Protein 6DU2 (pdb70)

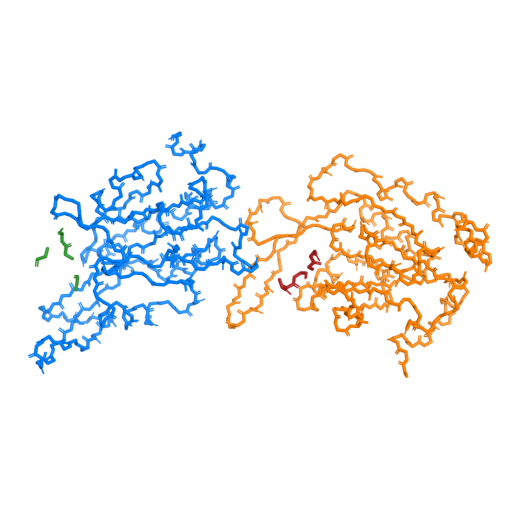CATH classification: 3.40.50.1000

Solvent-accessible surface area: 17233 Å² total

Sequence (369 aa):
QYLLPEAKAQDSDKICVVINLDETLVHSSFKPVNNADFIIPVEIDGVVHQVYVLKRPHVDEFLQRMGELFECVLFTASLAKYADPVADLLDKWGAFRARLFRESCVFHRGNYVKDLSRLGRDLRRVLILDNSPASYVFHPDNAVPVASWFDNMSDTELHDLLPFFEQLSRVDDVYSVLRQQYLLPEAKAQDSDKICVVINLDETLVHSSFKPVNNADFIIPVEIDGVVHQVYVLKRPHVDEFLQRMGELFECVLFTASLAKYADPVADLLDKWGAFRARLFRESCVFHRGNYVKDLSRLGRDLRRVLILDNSPASYVFHPDNAVPVASWFDNMSDTELHDLLPFFEQLSRVDDVYSVLRQLPPPEDLPP

InterPro domains:
  IPR004274 FCP1 homology domain [PF03031] (91-249)
  IPR004274 FCP1 homology domain [PS50969] (85-243)
  IPR004274 FCP1 homology domain [SM00577] (88-231)
  IPR011948 Dullard phosphatase domain, eukaryotic [TIGR02251] (90-253)
  IPR023214 HAD superfamily [G3DSA:3.40.50.1000] (66-254)
  IPR036412 HAD-like superfamily [SSF56784] (76-254)
  IPR040078 CTD small RNA polymerase II polypeptide A phosphatase-like [SFLDG01124] (77-255)
  IPR050365 Mitochondrial import inner membrane translocase subunit TIM50 [PTHR12210] (25-255)

Structure (mmCIF, N/CA/C/O backbone):
data_6DU2
#
_entry.id   6DU2
#
_cell.length_a   125.335
_cell.length_b   78.568
_cell.length_c   62.883
_cell.angle_alpha   90.000
_cell.angle_beta   112.130
_cell.angle_gamma   90.000
#
_symmetry.space_group_name_H-M   'C 1 2 1'
#
loop_
_entity.id
_entity.type
_entity.pdbx_description
1 polymer 'carboxy-terminal domain RNA polymerase II polypeptide A small phosphatase 1 isoform X2'
2 polymer REST-pS861/4
3 non-polymer 'MAGNESIUM ION'
4 water water
#
loop_
_atom_site.group_PDB
_atom_site.id
_atom_site.type_symbol
_atom_site.label_atom_id
_atom_site.label_alt_id
_atom_site.label_comp_id
_atom_site.label_asym_id
_atom_site.label_entity_id
_atom_site.label_seq_id
_atom_site.pdbx_PDB_ins_code
_atom_site.Cartn_x
_atom_site.Cartn_y
_atom_site.Cartn_z
_atom_site.occupancy
_atom_site.B_iso_or_equiv
_atom_site.auth_seq_id
_atom_site.auth_comp_id
_atom_site.auth_asym_id
_atom_site.auth_atom_id
_atom_site.pdbx_PDB_model_num
ATOM 1 N N . GLN A 1 1 ? -14.563 -46.983 -27.704 1.00 57.12 77 GLN A N 1
ATOM 2 C CA . GLN A 1 1 ? -14.144 -46.705 -26.329 1.00 68.01 77 GLN A CA 1
ATOM 3 C C . GLN A 1 1 ? -13.805 -45.224 -26.142 1.00 66.51 77 GLN A C 1
ATOM 4 O O . GLN A 1 1 ? -13.385 -44.552 -27.086 1.00 73.23 77 GLN A O 1
ATOM 10 N N . TYR A 1 2 ? -14.006 -44.718 -24.929 1.00 58.69 78 TYR A N 1
ATOM 11 C CA . TYR A 1 2 ? -13.619 -43.363 -24.564 1.00 45.02 78 TYR A CA 1
ATOM 12 C C . TYR A 1 2 ? -12.345 -43.389 -23.733 1.00 44.23 78 TYR A C 1
ATOM 13 O O . TYR A 1 2 ? -12.020 -44.382 -23.076 1.00 44.67 78 TYR A O 1
ATOM 22 N N . LEU A 1 3 ? -11.630 -42.261 -23.755 1.00 41.38 79 LEU A N 1
ATOM 23 C CA . LEU A 1 3 ? -10.406 -42.142 -22.969 1.00 39.85 79 LEU A CA 1
ATOM 24 C C . LEU A 1 3 ? -10.653 -42.368 -21.478 1.00 42.43 79 LEU A C 1
ATOM 25 O O . LEU A 1 3 ? -9.810 -42.960 -20.798 1.00 48.44 79 LEU A O 1
ATOM 30 N N . LEU A 1 4 ? -11.810 -41.921 -20.948 1.00 41.85 80 LEU A N 1
ATOM 31 C CA . LEU A 1 4 ? -12.090 -42.004 -19.518 1.00 46.66 80 LEU A CA 1
ATOM 32 C C . LEU A 1 4 ? -13.214 -42.994 -19.219 1.00 49.29 80 LEU A C 1
ATOM 33 O O . LEU A 1 4 ? -14.162 -43.125 -20.003 1.00 52.39 80 LEU A O 1
ATOM 38 N N . PRO A 1 5 ? -13.144 -43.696 -18.073 1.00 48.65 81 PRO A N 1
ATOM 39 C CA . PRO A 1 5 ? -14.315 -44.443 -17.590 1.00 49.81 81 PRO A CA 1
ATOM 40 C C . PRO A 1 5 ? -15.411 -43.507 -17.128 1.00 52.27 81 PRO A C 1
ATOM 41 O O . PRO A 1 5 ? -15.225 -42.286 -17.133 1.00 55.27 81 PRO A O 1
ATOM 45 N N . GLU A 1 6 ? -16.550 -44.056 -16.720 1.00 53.45 82 GLU A N 1
ATOM 46 C CA . GLU A 1 6 ? -17.572 -43.216 -16.117 1.00 48.82 82 GLU A CA 1
ATOM 47 C C . GLU A 1 6 ? -17.016 -42.575 -14.855 1.00 42.41 82 GLU A C 1
ATOM 48 O O . GLU A 1 6 ? -16.276 -43.203 -14.094 1.00 40.46 82 GLU A O 1
ATOM 54 N N . ALA A 1 7 ? -17.345 -41.305 -14.657 1.00 42.28 83 ALA A N 1
ATOM 55 C CA . ALA A 1 7 ? -16.891 -40.610 -13.464 1.00 44.74 83 ALA A CA 1
ATOM 56 C C . ALA A 1 7 ? -17.475 -41.272 -12.224 1.00 46.43 83 ALA A C 1
ATOM 57 O O . ALA A 1 7 ? -18.626 -41.718 -12.223 1.00 42.80 83 ALA A O 1
ATOM 59 N N . LYS A 1 8 ? -16.662 -41.360 -11.174 1.00 48.47 84 LYS A N 1
ATOM 60 C CA . LYS A 1 8 ? -17.152 -41.866 -9.905 1.00 44.52 84 LYS A CA 1
ATOM 61 C C . LYS A 1 8 ? -18.262 -40.953 -9.375 1.00 49.63 84 LYS A C 1
ATOM 62 O O . LYS A 1 8 ? -18.418 -39.803 -9.802 1.00 45.95 84 LYS A O 1
ATOM 68 N N . ALA A 1 9 ? -19.059 -41.491 -8.444 1.00 47.74 85 ALA A N 1
ATOM 69 C CA . ALA A 1 9 ? -20.253 -40.782 -7.990 1.00 43.68 85 ALA A CA 1
ATOM 70 C C . ALA A 1 9 ? -19.914 -39.408 -7.427 1.00 45.93 85 ALA A C 1
ATOM 71 O O . ALA A 1 9 ? -20.644 -38.436 -7.661 1.00 47.05 85 ALA A O 1
ATOM 73 N N . GLN A 1 10 ? -18.804 -39.300 -6.697 1.00 40.98 86 GLN A N 1
ATOM 74 C CA . GLN A 1 10 ? -18.395 -38.020 -6.130 1.00 43.50 86 GLN A CA 1
ATOM 75 C C . GLN A 1 10 ? -17.830 -37.048 -7.161 1.00 45.02 86 GLN A C 1
ATOM 76 O O . GLN A 1 10 ? -17.475 -35.926 -6.790 1.00 49.43 86 GLN A O 1
ATOM 82 N N . ASP A 1 11 ? -17.734 -37.437 -8.435 1.00 42.35 87 ASP A N 1
ATOM 83 C CA . ASP A 1 11 ? -17.250 -36.549 -9.486 1.00 41.77 87 ASP A CA 1
ATOM 84 C C . ASP A 1 11 ? -18.276 -36.239 -10.564 1.00 48.10 87 ASP A C 1
ATOM 85 O O . ASP A 1 11 ? -18.163 -35.186 -11.205 1.00 38.75 87 ASP A O 1
ATOM 90 N N . SER A 1 12 ? -19.269 -37.114 -10.777 1.00 45.32 88 SER A N 1
ATOM 91 C CA . SER A 1 12 ? -20.081 -37.052 -11.989 1.00 37.60 88 SER A CA 1
ATOM 92 C C . SER A 1 12 ? -20.858 -35.748 -12.102 1.00 37.17 88 SER A C 1
ATOM 93 O O . SER A 1 12 ? -21.153 -35.301 -13.216 1.00 43.20 88 SER A O 1
ATOM 96 N N . ASP A 1 13 ? -21.191 -35.120 -10.973 1.00 46.82 89 ASP A N 1
ATOM 97 C CA . ASP A 1 13 ? -21.859 -33.822 -11.014 1.00 45.47 89 ASP A CA 1
ATOM 98 C C . ASP A 1 13 ? -20.926 -32.708 -11.468 1.00 41.47 89 ASP A C 1
ATOM 99 O O . ASP A 1 13 ? -21.400 -31.691 -11.984 1.00 41.42 89 ASP A O 1
ATOM 104 N N . LYS A 1 14 ? -19.619 -32.872 -11.285 1.00 39.82 90 LYS A N 1
ATOM 105 C CA . LYS A 1 14 ? -18.682 -31.778 -11.478 1.00 44.35 90 LYS A CA 1
ATOM 106 C C . LYS A 1 14 ? -18.310 -31.625 -12.951 1.00 40.76 90 LYS A C 1
ATOM 107 O O . LYS A 1 14 ? -18.452 -32.542 -13.761 1.00 38.79 90 LYS A O 1
ATOM 113 N N . ILE A 1 15 ? -17.850 -30.425 -13.297 1.00 37.90 91 ILE A N 1
ATOM 114 C CA . ILE A 1 15 ? -17.270 -30.209 -14.611 1.00 40.56 91 ILE A CA 1
ATOM 115 C C . ILE A 1 15 ? -15.922 -30.905 -14.679 1.00 39.19 91 ILE A C 1
ATOM 116 O O . ILE A 1 15 ? -15.194 -30.997 -13.680 1.00 40.86 91 ILE A O 1
ATOM 121 N N . CYS A 1 16 ? -15.603 -31.436 -15.855 1.00 37.71 92 CYS A N 1
ATOM 122 C CA . CYS A 1 16 ? -14.288 -31.991 -16.129 1.00 39.20 92 CYS A CA 1
ATOM 123 C C . CYS A 1 16 ? -13.371 -30.884 -16.627 1.00 38.98 92 CYS A C 1
ATOM 124 O O . CYS A 1 16 ? -13.744 -30.116 -17.519 1.00 41.20 92 CYS A O 1
ATOM 127 N N . VAL A 1 17 ? -12.177 -30.796 -16.053 1.00 36.72 93 VAL A N 1
ATOM 128 C CA . VAL A 1 17 ? -11.136 -29.923 -16.581 1.00 42.41 93 VAL A CA 1
ATOM 129 C C . VAL A 1 17 ? -9.876 -30.749 -16.831 1.00 40.07 93 VAL A C 1
ATOM 130 O O . VAL A 1 17 ? -9.353 -31.408 -15.920 1.00 34.38 93 VAL A O 1
ATOM 134 N N . VAL A 1 18 ? -9.406 -30.728 -18.076 1.00 38.62 94 VAL A N 1
ATOM 135 C CA . VAL A 1 18 ? -8.165 -31.393 -18.454 1.00 44.13 94 VAL A CA 1
ATOM 136 C C . VAL A 1 18 ? -7.019 -30.397 -18.304 1.00 35.64 94 VAL A C 1
ATOM 137 O O . VAL A 1 18 ? -7.073 -29.275 -18.831 1.00 33.11 94 VAL A O 1
ATOM 141 N N . ILE A 1 19 ? -6.004 -30.788 -17.536 1.00 36.24 95 ILE A N 1
ATOM 142 C CA . ILE A 1 19 ? -4.938 -29.884 -17.122 1.00 35.66 95 ILE A CA 1
ATOM 143 C C . ILE A 1 19 ? -3.633 -30.345 -17.752 1.00 39.83 95 ILE A C 1
ATOM 144 O O . ILE A 1 19 ? -3.246 -31.512 -17.614 1.00 42.86 95 ILE A O 1
ATOM 149 N N . ASN A 1 20 ? -2.964 -29.431 -18.447 1.00 35.91 96 ASN A N 1
ATOM 150 C CA . ASN A 1 20 ? -1.655 -29.700 -19.018 1.00 33.13 96 ASN A CA 1
ATOM 151 C C . ASN A 1 20 ? -0.566 -29.685 -17.949 1.00 43.08 96 ASN A C 1
ATOM 152 O O . ASN A 1 20 ? -0.651 -28.960 -16.952 1.00 37.15 96 ASN A O 1
ATOM 157 N N . LEU A 1 21 ? 0.500 -30.450 -18.201 1.00 42.11 97 LEU A N 1
ATOM 158 C CA . LEU A 1 21 ? 1.628 -30.533 -17.262 1.00 36.75 97 LEU A CA 1
ATOM 159 C C . LEU A 1 21 ? 2.730 -29.530 -17.613 1.00 42.83 97 LEU A C 1
ATOM 160 O O . LEU A 1 21 ? 2.915 -28.528 -16.914 1.00 36.17 97 LEU A O 1
ATOM 165 N N . ASP A 1 22 ? 3.459 -29.782 -18.704 1.00 39.43 98 ASP A N 1
ATOM 166 C CA . ASP A 1 22 ? 4.688 -29.047 -19.000 1.00 42.28 98 ASP A CA 1
ATOM 167 C C . ASP A 1 22 ? 4.400 -27.638 -19.506 1.00 39.55 98 ASP A C 1
ATOM 168 O O . ASP A 1 22 ? 3.640 -27.455 -20.461 1.00 41.67 98 ASP A O 1
ATOM 173 N N . GLU A 1 23 ? 5.033 -26.648 -18.871 1.00 35.93 99 GLU A N 1
ATOM 174 C CA . GLU A 1 23 ? 4.870 -25.215 -19.120 1.00 40.25 99 GLU A CA 1
ATOM 175 C C . GLU A 1 23 ? 3.495 -24.702 -18.714 1.00 38.76 99 GLU A C 1
ATOM 176 O O . GLU A 1 23 ? 3.204 -23.512 -18.900 1.00 38.24 99 GLU A O 1
ATOM 182 N N . THR A 1 24 ? 2.646 -25.559 -18.148 1.00 38.60 100 THR A N 1
ATOM 183 C CA . THR A 1 24 ? 1.416 -25.133 -17.494 1.00 41.85 100 THR A CA 1
ATOM 184 C C . THR A 1 24 ? 1.550 -25.177 -15.977 1.00 39.13 100 THR A C 1
ATOM 185 O O . THR A 1 24 ? 1.372 -24.158 -15.303 1.00 34.14 100 THR A O 1
ATOM 189 N N . LEU A 1 25 ? 1.882 -26.344 -15.427 1.00 39.47 101 LEU A N 1
ATOM 190 C CA . LEU A 1 25 ? 2.070 -26.541 -13.996 1.00 36.76 101 LEU A CA 1
ATOM 191 C C . LEU A 1 25 ? 3.537 -26.640 -13.593 1.00 41.22 101 LEU A C 1
ATOM 192 O O . LEU A 1 25 ? 3.887 -26.271 -12.465 1.00 37.34 101 LEU A O 1
ATOM 197 N N . VAL A 1 26 ? 4.402 -27.151 -14.474 1.00 37.52 102 VAL A N 1
ATOM 198 C CA . VAL A 1 26 ? 5.824 -27.305 -14.186 1.00 41.28 102 VAL A CA 1
ATOM 199 C C . VAL A 1 26 ? 6.622 -27.008 -15.447 1.00 36.50 102 VAL A C 1
ATOM 200 O O . VAL A 1 26 ? 6.092 -26.973 -16.557 1.00 39.97 102 VAL A O 1
ATOM 204 N N . HIS A 1 27 ? 7.918 -26.810 -15.262 1.00 41.10 103 HIS A N 1
ATOM 205 C CA . HIS A 1 27 ? 8.851 -26.811 -16.375 1.00 37.96 103 HIS A CA 1
ATOM 206 C C . HIS A 1 27 ? 10.034 -27.707 -16.041 1.00 41.29 103 HIS A C 1
ATOM 207 O O . HIS A 1 27 ? 10.638 -27.580 -14.966 1.00 38.99 103 HIS A O 1
ATOM 214 N N . SER A 1 28 ? 10.356 -28.609 -16.966 1.00 37.29 104 SER A N 1
ATOM 215 C CA . SER A 1 28 ? 11.409 -29.597 -16.803 1.00 34.40 104 SER A CA 1
ATOM 216 C C . SER A 1 28 ? 12.524 -29.347 -17.809 1.00 46.70 104 SER A C 1
ATOM 217 O O . SER A 1 28 ? 12.359 -28.607 -18.782 1.00 48.64 104 SER A O 1
ATOM 220 N N . SER A 1 29 ? 13.666 -29.987 -17.564 1.00 52.07 105 SER A N 1
ATOM 221 C CA . SER A 1 29 ? 14.834 -29.821 -18.411 1.00 41.98 105 SER A CA 1
ATOM 222 C C . SER A 1 29 ? 15.815 -30.950 -18.142 1.00 45.42 105 SER A C 1
ATOM 223 O O . SER A 1 29 ? 15.926 -31.434 -17.014 1.00 41.96 105 SER A O 1
ATOM 226 N N . PHE A 1 30 ? 16.531 -31.362 -19.192 1.00 45.54 106 PHE A N 1
ATOM 227 C CA . PHE A 1 30 ? 17.678 -32.243 -18.999 1.00 40.78 106 PHE A CA 1
ATOM 228 C C . PHE A 1 30 ? 18.939 -31.469 -18.643 1.00 42.08 106 PHE A C 1
ATOM 229 O O . PHE A 1 30 ? 19.894 -32.064 -18.127 1.00 47.13 106 PHE A O 1
ATOM 237 N N . LYS A 1 31 ? 18.970 -30.175 -18.936 1.00 37.25 107 LYS A N 1
ATOM 238 C CA . LYS A 1 31 ? 20.071 -29.330 -18.499 1.00 44.45 107 LYS A CA 1
ATOM 239 C C . LYS A 1 31 ? 20.000 -29.153 -16.986 1.00 43.50 107 LYS A C 1
ATOM 240 O O . LYS A 1 31 ? 18.921 -28.875 -16.453 1.00 43.91 107 LYS A O 1
ATOM 246 N N . PRO A 1 32 ? 21.110 -29.315 -16.266 1.00 46.59 108 PRO A N 1
ATOM 247 C CA . PRO A 1 32 ? 21.051 -29.312 -14.798 1.00 42.48 108 PRO A CA 1
ATOM 248 C C . PRO A 1 32 ? 20.528 -27.996 -14.242 1.00 39.52 108 PRO A C 1
ATOM 249 O O . PRO A 1 32 ? 20.845 -26.913 -14.736 1.00 37.25 108 PRO A O 1
ATOM 253 N N . VAL A 1 33 ? 19.717 -28.103 -13.197 1.00 36.18 109 VAL A N 1
ATOM 254 C CA . VAL A 1 33 ? 19.093 -26.950 -12.569 1.00 37.65 109 VAL A CA 1
ATOM 255 C C . VAL A 1 33 ? 19.424 -26.997 -11.089 1.00 36.80 109 VAL A C 1
ATOM 256 O O . VAL A 1 33 ? 19.088 -27.972 -10.409 1.00 40.29 109 VAL A O 1
ATOM 260 N N . ASN A 1 34 ? 20.080 -25.954 -10.592 1.00 33.69 110 ASN A N 1
ATOM 261 C CA . ASN A 1 34 ? 20.355 -25.873 -9.165 1.00 36.83 110 ASN A CA 1
ATOM 262 C C . ASN A 1 34 ? 19.072 -25.578 -8.394 1.00 38.36 110 ASN A C 1
ATOM 263 O O . ASN A 1 34 ? 18.210 -24.821 -8.851 1.00 34.76 110 ASN A O 1
ATOM 268 N N . ASN A 1 35 ? 18.950 -26.185 -7.214 1.00 39.05 111 ASN A N 1
ATOM 269 C CA . ASN A 1 35 ? 17.782 -26.001 -6.352 1.00 40.39 111 ASN A CA 1
ATOM 270 C C . ASN A 1 35 ? 16.492 -26.336 -7.101 1.00 40.20 111 ASN A C 1
ATOM 271 O O . ASN A 1 35 ? 15.526 -25.572 -7.094 1.00 38.27 111 ASN A O 1
ATOM 276 N N . ALA A 1 36 ? 16.493 -27.484 -7.776 1.00 41.44 112 ALA A N 1
ATOM 277 C CA . ALA A 1 36 ? 15.286 -27.960 -8.437 1.00 35.93 112 ALA A CA 1
ATOM 278 C C . ALA A 1 36 ? 14.267 -28.420 -7.399 1.00 38.47 112 ALA A C 1
ATOM 279 O O . ALA A 1 36 ? 14.605 -28.735 -6.259 1.00 34.80 112 ALA A O 1
ATOM 281 N N . ASP A 1 37 ? 13.000 -28.455 -7.805 1.00 43.02 113 ASP A N 1
ATOM 282 C CA . ASP A 1 37 ? 11.965 -28.977 -6.914 1.00 35.43 113 ASP A CA 1
ATOM 283 C C . ASP A 1 37 ? 11.967 -30.501 -6.909 1.00 40.02 113 ASP A C 1
ATOM 284 O O . ASP A 1 37 ? 11.990 -31.120 -5.842 1.00 46.16 113 ASP A O 1
ATOM 289 N N . PHE A 1 38 ? 11.935 -31.122 -8.089 1.00 40.17 114 PHE A N 1
ATOM 290 C CA . PHE A 1 38 ? 12.111 -32.562 -8.228 1.00 41.91 114 PHE A CA 1
ATOM 291 C C . PHE A 1 38 ? 13.162 -32.860 -9.285 1.00 38.69 114 PHE A C 1
ATOM 292 O O . PHE A 1 38 ? 13.366 -32.084 -10.227 1.00 36.99 114 PHE A O 1
ATOM 300 N N . ILE A 1 39 ? 13.806 -34.010 -9.127 1.00 35.64 115 ILE A N 1
ATOM 301 C CA . ILE A 1 39 ? 14.668 -34.592 -10.142 1.00 37.58 115 ILE A CA 1
ATOM 302 C C . ILE A 1 39 ? 14.161 -36.001 -10.393 1.00 39.20 115 ILE A C 1
ATOM 303 O O . ILE A 1 39 ? 13.895 -36.741 -9.443 1.00 35.75 115 ILE A O 1
ATOM 308 N N . ILE A 1 40 ? 13.983 -36.364 -11.666 1.00 38.38 116 ILE A N 1
ATOM 309 C CA . ILE A 1 40 ? 13.362 -37.621 -12.039 1.00 37.69 116 ILE A CA 1
ATOM 310 C C . ILE A 1 40 ? 14.246 -38.392 -13.019 1.00 44.66 116 ILE A C 1
ATOM 311 O O . ILE A 1 40 ? 14.554 -37.874 -14.098 1.00 52.79 116 ILE A O 1
ATOM 316 N N . PRO A 1 41 ? 14.682 -39.603 -12.690 1.00 37.06 117 PRO A N 1
ATOM 317 C CA . PRO A 1 41 ? 15.508 -40.368 -13.635 1.00 49.38 117 PRO A CA 1
ATOM 318 C C . PRO A 1 41 ? 14.644 -40.943 -14.747 1.00 47.65 117 PRO A C 1
ATOM 319 O O . PRO A 1 41 ? 13.638 -41.605 -14.489 1.00 48.93 117 PRO A O 1
ATOM 323 N N . VAL A 1 42 ? 15.023 -40.663 -15.988 1.00 40.86 118 VAL A N 1
ATOM 324 C CA . VAL A 1 42 ? 14.244 -41.096 -17.139 1.00 51.19 118 VAL A CA 1
ATOM 325 C C . VAL A 1 42 ? 15.159 -41.857 -18.089 1.00 60.26 118 VAL A C 1
ATOM 326 O O . VAL A 1 42 ? 16.193 -41.328 -18.525 1.00 52.87 118 VAL A O 1
ATOM 330 N N . GLU A 1 43 ? 14.788 -43.106 -18.385 1.00 61.01 119 GLU A N 1
ATOM 331 C CA . GLU A 1 43 ? 15.569 -43.945 -19.285 1.00 67.96 119 GLU A CA 1
ATOM 332 C C . GLU A 1 43 ? 15.170 -43.671 -20.724 1.00 59.66 119 GLU A C 1
ATOM 333 O O . GLU A 1 43 ? 14.000 -43.808 -21.086 1.00 59.17 119 GLU A O 1
ATOM 339 N N . ILE A 1 44 ? 16.141 -43.279 -21.539 1.00 59.19 120 ILE A N 1
ATOM 340 C CA . ILE A 1 44 ? 15.924 -43.033 -22.959 1.00 77.60 120 ILE A CA 1
ATOM 341 C C . ILE A 1 44 ? 16.977 -43.823 -23.721 1.00 75.38 120 ILE A C 1
ATOM 342 O O . ILE A 1 44 ? 18.159 -43.452 -23.720 1.00 66.76 120 ILE A O 1
ATOM 347 N N . ASP A 1 45 ? 16.552 -44.923 -24.349 1.00 73.22 121 ASP A N 1
ATOM 348 C CA . ASP A 1 45 ? 17.447 -45.825 -25.073 1.00 79.41 121 ASP A CA 1
ATOM 349 C C . ASP A 1 45 ? 18.523 -46.38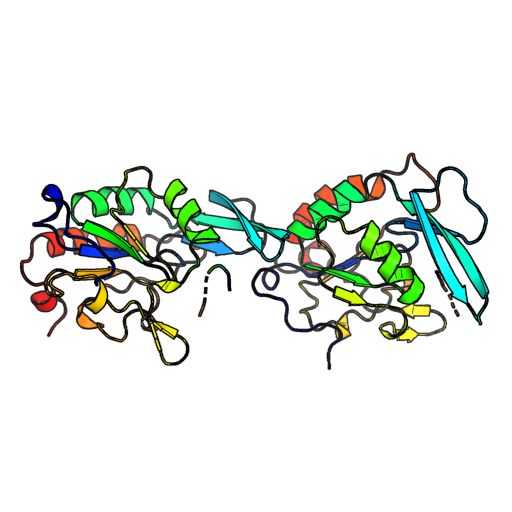9 -24.144 1.00 74.85 121 ASP A C 1
ATOM 350 O O . ASP A 1 45 ? 19.722 -46.317 -24.422 1.00 84.36 121 ASP A O 1
ATOM 355 N N . GLY A 1 46 ? 18.082 -46.949 -23.020 1.00 67.11 122 GLY A N 1
ATOM 356 C CA . GLY A 1 46 ? 18.966 -47.639 -22.108 1.00 66.11 122 GLY A CA 1
ATOM 357 C C . GLY A 1 46 ? 19.759 -46.763 -21.162 1.00 67.21 122 GLY A C 1
ATOM 358 O O . GLY A 1 46 ? 20.167 -47.243 -20.096 1.00 69.70 122 GLY A O 1
ATOM 359 N N . VAL A 1 47 ? 20.001 -45.502 -21.503 1.00 61.71 123 VAL A N 1
ATOM 360 C CA . VAL A 1 47 ? 20.770 -44.599 -20.654 1.00 62.87 123 VAL A CA 1
ATOM 361 C C . VAL A 1 47 ? 19.808 -43.769 -19.814 1.00 63.17 123 VAL A C 1
ATOM 362 O O . VAL A 1 47 ? 18.904 -43.111 -20.348 1.00 59.36 123 VAL A O 1
ATOM 366 N N . VAL A 1 48 ? 19.995 -43.810 -18.500 1.00 58.59 124 VAL A N 1
ATOM 367 C CA . VAL A 1 48 ? 19.193 -43.002 -17.591 1.00 56.47 124 VAL A CA 1
ATOM 368 C C . VAL A 1 48 ? 19.770 -41.592 -17.546 1.00 51.39 124 VAL A C 1
ATOM 369 O O . VAL A 1 48 ? 20.978 -41.407 -17.354 1.00 47.11 124 VAL A O 1
ATOM 373 N N . HIS A 1 49 ? 18.909 -40.595 -17.749 1.00 48.02 125 HIS A N 1
ATOM 374 C CA . HIS A 1 49 ? 19.270 -39.190 -17.639 1.00 43.62 125 HIS A CA 1
ATOM 375 C C . HIS A 1 49 ? 18.370 -38.500 -16.622 1.00 48.54 125 HIS A C 1
ATOM 376 O O . HIS A 1 49 ? 17.181 -38.816 -16.496 1.00 49.34 125 HIS A O 1
ATOM 383 N N . GLN A 1 50 ? 18.948 -37.543 -15.906 1.00 35.08 126 GLN A N 1
ATOM 384 C CA . GLN A 1 50 ? 18.224 -36.813 -14.881 1.00 36.37 126 GLN A CA 1
ATOM 385 C C . GLN A 1 50 ? 17.403 -35.692 -15.508 1.00 42.33 126 GLN A C 1
ATOM 386 O O . GLN A 1 50 ? 17.914 -34.925 -16.325 1.00 38.84 126 GLN A O 1
ATOM 392 N N . VAL A 1 51 ? 16.132 -35.589 -15.125 1.00 41.06 127 VAL A N 1
ATOM 393 C CA . VAL A 1 51 ? 15.269 -34.508 -15.590 1.00 39.99 127 VAL A CA 1
ATOM 394 C C . VAL A 1 51 ? 14.963 -33.593 -14.412 1.00 40.97 127 VAL A C 1
ATOM 395 O O . VAL A 1 51 ? 14.436 -34.040 -13.385 1.00 37.70 127 VAL A O 1
ATOM 399 N N . TYR A 1 52 ? 15.279 -32.309 -14.570 1.00 37.98 128 TYR A N 1
ATOM 400 C CA . TYR A 1 52 ? 15.169 -31.323 -13.502 1.00 37.25 128 TYR A CA 1
ATOM 401 C C . TYR A 1 52 ? 13.858 -30.557 -13.646 1.00 42.85 128 TYR A C 1
ATOM 402 O O . TYR A 1 52 ? 13.655 -29.849 -14.639 1.00 33.98 128 TYR A O 1
ATOM 411 N N . VAL A 1 53 ? 12.985 -30.686 -12.643 1.00 35.11 129 VAL A N 1
ATOM 412 C CA . VAL A 1 53 ? 11.631 -30.146 -12.681 1.00 35.84 129 VAL A CA 1
ATOM 413 C C . VAL A 1 53 ? 11.540 -28.951 -11.747 1.00 33.14 129 VAL A C 1
ATOM 414 O O . VAL A 1 53 ? 11.893 -29.053 -10.566 1.00 42.64 129 VAL A O 1
ATOM 418 N N . LEU A 1 54 ? 11.030 -27.836 -12.259 1.00 33.92 130 LEU A N 1
ATOM 419 C CA . LEU A 1 54 ? 10.654 -26.691 -11.438 1.00 38.72 130 LEU A CA 1
ATOM 420 C C . LEU A 1 54 ? 9.132 -26.583 -11.357 1.00 42.90 130 LEU A C 1
ATOM 421 O O . LEU A 1 54 ? 8.431 -26.817 -12.349 1.00 40.32 130 LEU A O 1
ATOM 426 N N . LYS A 1 55 ? 8.632 -26.225 -10.173 1.00 37.58 131 LYS A N 1
ATOM 427 C CA . LYS A 1 55 ? 7.203 -26.037 -9.924 1.00 32.44 131 LYS A CA 1
ATOM 428 C C . LYS A 1 55 ? 6.805 -24.589 -10.166 1.00 32.26 131 LYS A C 1
ATOM 429 O O . LYS A 1 55 ? 7.391 -23.675 -9.577 1.00 37.16 131 LYS A O 1
ATOM 435 N N . ARG A 1 56 ? 5.798 -24.386 -11.008 1.00 35.33 132 ARG A N 1
ATOM 436 C CA . ARG A 1 56 ? 5.254 -23.048 -11.195 1.00 37.22 132 ARG A CA 1
ATOM 437 C C . ARG A 1 56 ? 4.725 -22.507 -9.867 1.00 39.98 132 ARG A C 1
ATOM 438 O O . ARG A 1 56 ? 4.076 -23.243 -9.111 1.00 37.35 132 ARG A O 1
ATOM 446 N N . PRO A 1 57 ? 4.988 -21.239 -9.547 1.00 38.38 133 PRO A N 1
ATOM 447 C CA . PRO A 1 57 ? 4.504 -20.674 -8.280 1.00 45.03 133 PRO A CA 1
ATOM 448 C C . PRO A 1 57 ? 3.006 -20.866 -8.103 1.00 35.21 133 PRO A C 1
ATOM 449 O O . PRO A 1 57 ? 2.235 -20.777 -9.060 1.00 44.15 133 PRO A O 1
ATOM 453 N N . HIS A 1 58 ? 2.606 -21.145 -6.858 1.00 38.67 134 HIS A N 1
ATOM 454 C CA . HIS A 1 58 ? 1.214 -21.330 -6.453 1.00 39.21 134 HIS A CA 1
ATOM 455 C C . HIS A 1 58 ? 0.582 -22.585 -7.033 1.00 41.13 134 HIS A C 1
ATOM 456 O O . HIS A 1 58 ? -0.646 -22.704 -7.035 1.00 39.16 134 HIS A O 1
ATOM 463 N N . VAL A 1 59 ? 1.381 -23.537 -7.528 1.00 37.86 135 VAL A N 1
ATOM 464 C CA . VAL A 1 59 ? 0.782 -24.729 -8.127 1.00 40.49 135 VAL A CA 1
ATOM 465 C C . VAL A 1 59 ? 0.076 -25.577 -7.067 1.00 45.38 135 VAL A C 1
ATOM 466 O O . VAL A 1 59 ? -0.960 -26.195 -7.347 1.00 42.40 135 VAL A O 1
ATOM 470 N N . ASP A 1 60 ? 0.595 -25.607 -5.837 1.00 40.56 136 ASP A N 1
ATOM 471 C CA . ASP A 1 60 ? -0.003 -26.455 -4.810 1.00 40.62 136 ASP A CA 1
ATOM 472 C C . ASP A 1 60 ? -1.364 -25.924 -4.388 1.00 44.32 136 ASP A C 1
ATOM 473 O O . ASP A 1 60 ? -2.336 -26.683 -4.291 1.00 40.50 136 ASP A O 1
ATOM 478 N N . GLU A 1 61 ? -1.449 -24.618 -4.128 1.00 43.25 137 GLU A N 1
ATOM 479 C CA . GLU A 1 61 ? -2.749 -23.992 -3.923 1.00 30.65 137 GLU A CA 1
ATOM 480 C C . GLU A 1 61 ? -3.664 -24.260 -5.107 1.00 38.10 137 GLU A C 1
ATOM 481 O O . GLU A 1 61 ? -4.848 -24.567 -4.931 1.00 42.88 137 GLU A O 1
ATOM 487 N N . PHE A 1 62 ? -3.120 -24.179 -6.327 1.00 39.82 138 PHE A N 1
ATOM 488 C CA . PHE A 1 62 ? -3.944 -24.351 -7.519 1.00 35.87 138 PHE A CA 1
ATOM 489 C C . PHE A 1 62 ? -4.505 -25.765 -7.610 1.00 36.06 138 PHE A C 1
ATOM 490 O O . PHE A 1 62 ? -5.709 -25.946 -7.817 1.00 37.30 138 PHE A O 1
ATOM 498 N N . LEU A 1 63 ? -3.654 -26.780 -7.445 1.00 37.99 139 LEU A N 1
ATOM 499 C CA . LEU A 1 63 ? -4.102 -28.160 -7.627 1.00 41.38 139 LEU A CA 1
ATOM 500 C C . LEU A 1 63 ? -5.047 -28.593 -6.518 1.00 37.07 139 LEU A C 1
ATOM 501 O O . LEU A 1 63 ? -6.025 -29.307 -6.772 1.00 37.39 139 LEU A O 1
ATOM 506 N N . GLN A 1 64 ? -4.757 -28.195 -5.280 1.00 40.39 140 GLN A N 1
ATOM 507 C CA . GLN A 1 64 ? -5.604 -28.587 -4.162 1.00 37.35 140 GLN A CA 1
ATOM 508 C C . GLN A 1 64 ? -7.015 -28.041 -4.337 1.00 36.43 140 GLN A C 1
ATOM 509 O O . GLN A 1 64 ? -7.999 -28.775 -4.189 1.00 36.71 140 GLN A O 1
ATOM 515 N N . ARG A 1 65 ? -7.133 -26.762 -4.685 1.00 35.03 141 ARG A N 1
ATOM 516 C CA . ARG A 1 65 ? -8.451 -26.185 -4.906 1.00 34.04 141 ARG A CA 1
ATOM 517 C C . ARG A 1 65 ? -9.123 -26.789 -6.136 1.00 44.69 141 ARG A C 1
ATOM 518 O O . ARG A 1 65 ? -10.306 -27.152 -6.083 1.00 36.18 141 ARG A O 1
ATOM 526 N N . MET A 1 66 ? -8.378 -26.929 -7.244 1.00 32.95 142 MET A N 1
ATOM 527 C CA . MET A 1 66 ? -8.975 -27.428 -8.484 1.00 37.71 142 MET A CA 1
ATOM 528 C C . MET A 1 66 ? -9.527 -28.838 -8.311 1.00 34.45 142 MET A C 1
ATOM 529 O O . MET A 1 66 ? -10.552 -29.189 -8.910 1.00 36.18 142 MET A O 1
ATOM 534 N N . GLY A 1 67 ? -8.850 -29.670 -7.515 1.00 34.82 143 GLY A N 1
ATOM 535 C CA . GLY A 1 67 ? -9.348 -31.005 -7.234 1.00 38.28 143 GLY A CA 1
ATOM 536 C C . GLY A 1 67 ? -10.648 -31.015 -6.454 1.00 41.12 143 GLY A C 1
ATOM 537 O O . GLY A 1 67 ? -11.403 -31.989 -6.526 1.00 44.77 143 GLY A O 1
ATOM 538 N N . GLU A 1 68 ? -10.931 -29.950 -5.709 1.00 33.64 144 GLU A N 1
ATOM 539 C CA . GLU A 1 68 ? -12.246 -29.832 -5.096 1.00 31.07 144 GLU A CA 1
ATOM 540 C C . GLU A 1 68 ? -13.293 -29.423 -6.122 1.00 37.72 144 GLU A C 1
ATOM 541 O O . GLU A 1 68 ? -14.347 -30.060 -6.233 1.00 38.33 144 GLU A O 1
ATOM 547 N N . LEU A 1 69 ? -12.995 -28.386 -6.909 1.00 39.23 145 LEU A N 1
ATOM 548 C CA . LEU A 1 69 ? -13.992 -27.776 -7.780 1.00 36.43 145 LEU A CA 1
ATOM 549 C C . LEU A 1 69 ? -14.368 -28.642 -8.975 1.00 36.59 145 LEU A C 1
ATOM 550 O O . LEU A 1 69 ? -15.446 -28.441 -9.547 1.00 42.70 145 LEU A O 1
ATOM 555 N N . PHE A 1 70 ? -13.523 -29.596 -9.367 1.00 39.52 146 PHE A N 1
ATOM 556 C CA . PHE A 1 70 ? -13.684 -30.264 -10.651 1.00 40.33 146 PHE A CA 1
ATOM 557 C C . PHE A 1 70 ? -13.311 -31.732 -10.554 1.00 40.57 146 PHE A C 1
ATOM 558 O O . PHE A 1 70 ? -12.670 -32.185 -9.601 1.00 41.94 146 PHE A O 1
ATOM 566 N N . GLU A 1 71 ? -13.700 -32.462 -11.594 1.00 37.73 147 GLU A N 1
ATOM 567 C CA . GLU A 1 71 ? -13.080 -33.736 -11.936 1.00 38.17 147 GLU A CA 1
ATOM 568 C C . GLU A 1 71 ? -11.861 -33.410 -12.791 1.00 39.73 147 GLU A C 1
ATOM 569 O O . GLU A 1 71 ? -11.978 -33.162 -13.994 1.00 35.85 147 GLU A O 1
ATOM 575 N N . CYS A 1 72 ? -10.688 -33.383 -12.163 1.00 38.85 148 CYS A N 1
ATOM 576 C CA . CYS A 1 72 ? -9.454 -32.983 -12.829 1.00 39.51 148 CYS A CA 1
ATOM 577 C C . CYS A 1 72 ? -8.794 -34.172 -13.512 1.00 38.11 148 CYS A C 1
ATOM 578 O O . CYS A 1 72 ? -8.629 -35.235 -12.905 1.00 34.78 148 CYS A O 1
ATOM 581 N N . VAL A 1 73 ? -8.387 -33.980 -14.762 1.00 33.26 149 VAL A N 1
ATOM 582 C CA . VAL A 1 73 ? -7.713 -35.020 -15.526 1.00 34.13 149 VAL A CA 1
ATOM 583 C C . VAL A 1 73 ? -6.400 -34.457 -16.048 1.00 35.01 149 VAL A C 1
ATOM 584 O O . VAL A 1 73 ? -6.388 -33.424 -16.727 1.00 33.21 149 VAL A O 1
ATOM 588 N N . LEU A 1 74 ? -5.298 -35.120 -15.716 1.00 38.23 150 LEU A N 1
ATOM 589 C CA . LEU A 1 74 ? -4.023 -34.775 -16.325 1.00 36.84 150 LEU A CA 1
ATOM 590 C C . LEU A 1 74 ? -4.008 -35.254 -17.771 1.00 42.88 150 LEU A C 1
ATOM 591 O O . LEU A 1 74 ? -4.372 -36.399 -18.056 1.00 38.02 150 LEU A O 1
ATOM 596 N N . PHE A 1 75 ? -3.594 -34.371 -18.687 1.00 41.62 151 PHE A N 1
ATOM 597 C CA . PHE A 1 75 ? -3.565 -34.699 -20.116 1.00 41.45 151 PHE A CA 1
ATOM 598 C C . PHE A 1 75 ? -2.348 -34.007 -20.732 1.00 44.39 151 PHE A C 1
ATOM 599 O O . PHE A 1 75 ? -2.375 -32.798 -20.988 1.00 39.65 151 PHE A O 1
ATOM 607 N N . THR A 1 76 ? -1.294 -34.779 -20.982 1.00 35.18 152 THR A N 1
ATOM 608 C CA . THR A 1 76 ? -0.032 -34.237 -21.461 1.00 45.06 152 THR A CA 1
ATOM 609 C C . THR A 1 76 ? 0.388 -34.922 -22.758 1.00 43.92 152 THR A C 1
ATOM 610 O O . THR A 1 76 ? 0.048 -36.082 -23.004 1.00 43.22 152 THR A O 1
ATOM 614 N N . ALA A 1 77 ? 1.128 -34.197 -23.594 1.00 40.75 153 ALA A N 1
ATOM 615 C CA . ALA A 1 77 ? 1.713 -34.803 -24.783 1.00 51.66 153 ALA A CA 1
ATOM 616 C C . ALA A 1 77 ? 3.038 -35.502 -24.492 1.00 50.13 153 ALA A C 1
ATOM 617 O O . ALA A 1 77 ? 3.699 -35.962 -25.428 1.00 52.64 153 ALA A O 1
ATOM 619 N N . SER A 1 78 ? 3.440 -35.587 -23.225 1.00 45.95 154 SER A N 1
ATOM 620 C CA . SER A 1 78 ? 4.687 -36.231 -22.854 1.00 35.90 154 SER A CA 1
ATOM 621 C C . SER A 1 78 ? 4.435 -37.690 -22.485 1.00 39.77 154 SER A C 1
ATOM 622 O O . SER A 1 78 ? 3.298 -38.166 -22.448 1.00 44.27 154 SER A O 1
ATOM 625 N N . LEU A 1 79 ? 5.510 -38.407 -22.188 1.00 42.08 155 LEU A N 1
ATOM 626 C CA . LEU A 1 79 ? 5.444 -39.843 -21.973 1.00 38.66 155 LEU A CA 1
ATOM 627 C C . LEU A 1 79 ? 5.222 -40.167 -20.500 1.00 41.21 155 LEU A C 1
ATOM 628 O O . LEU A 1 79 ? 5.729 -39.483 -19.605 1.00 45.26 155 LEU A O 1
ATOM 633 N N . ALA A 1 80 ? 4.460 -41.241 -20.262 1.00 44.32 156 ALA A N 1
ATOM 634 C CA . ALA A 1 80 ? 4.135 -41.662 -18.899 1.00 36.92 156 ALA A CA 1
ATOM 635 C C . ALA A 1 80 ? 5.383 -41.894 -18.057 1.00 39.25 156 ALA A C 1
ATOM 636 O O . ALA A 1 80 ? 5.390 -41.603 -16.856 1.00 46.69 156 ALA A O 1
ATOM 638 N N . LYS A 1 81 ? 6.447 -42.433 -18.663 1.00 45.24 157 LYS A N 1
ATOM 639 C CA . LYS A 1 81 ? 7.650 -42.745 -17.900 1.00 35.91 157 LYS A CA 1
ATOM 640 C C . LYS A 1 81 ? 8.260 -41.502 -17.281 1.00 40.57 157 LYS A C 1
ATOM 641 O O . LYS A 1 81 ? 9.009 -41.611 -16.305 1.00 48.86 157 LYS A O 1
ATOM 647 N N . TYR A 1 82 ? 7.960 -40.329 -17.829 1.00 42.90 158 TYR A N 1
ATOM 648 C CA . TYR A 1 82 ? 8.303 -39.061 -17.207 1.00 40.61 158 TYR A CA 1
ATOM 649 C C . TYR A 1 82 ? 7.120 -38.437 -16.466 1.00 40.81 158 TYR A C 1
ATOM 650 O O . TYR A 1 82 ? 7.284 -37.968 -15.339 1.00 41.85 158 TYR A O 1
ATOM 659 N N . ALA A 1 83 ? 5.922 -38.457 -17.054 1.00 45.14 159 ALA A N 1
ATOM 660 C CA . ALA A 1 83 ? 4.795 -37.721 -16.483 1.00 46.08 159 ALA A CA 1
ATOM 661 C C . ALA A 1 83 ? 4.307 -38.349 -15.178 1.00 41.24 159 ALA A C 1
ATOM 662 O O . ALA A 1 83 ? 4.095 -37.643 -14.186 1.00 41.84 159 ALA A O 1
ATOM 664 N N . ASP A 1 84 ? 4.102 -39.668 -15.159 1.00 39.79 160 ASP A N 1
ATOM 665 C CA . ASP A 1 84 ? 3.631 -40.330 -13.941 1.00 42.42 160 ASP A CA 1
ATOM 666 C C . ASP A 1 84 ? 4.490 -40.030 -12.725 1.00 43.73 160 ASP A C 1
ATOM 667 O O . ASP A 1 84 ? 3.927 -39.730 -11.661 1.00 43.64 160 ASP A O 1
ATOM 672 N N . PRO A 1 85 ? 5.822 -40.106 -12.788 1.00 45.11 161 PRO A N 1
ATOM 673 C CA . PRO A 1 85 ? 6.605 -39.716 -11.609 1.00 41.58 161 PRO A CA 1
ATOM 674 C C . PRO A 1 85 ? 6.407 -38.260 -11.228 1.00 42.70 161 PRO A C 1
ATOM 675 O O . PRO A 1 85 ? 6.265 -37.952 -10.037 1.00 44.02 161 PRO A O 1
ATOM 679 N N . VAL A 1 86 ? 6.373 -37.356 -12.210 1.00 37.78 162 VAL A N 1
ATOM 680 C CA . VAL A 1 86 ? 6.126 -35.947 -11.917 1.00 41.03 162 VAL A CA 1
ATOM 681 C C . VAL A 1 86 ? 4.772 -35.777 -11.239 1.00 43.72 162 VAL A C 1
ATOM 682 O O . VAL A 1 86 ? 4.657 -35.123 -10.194 1.00 41.10 162 VAL A O 1
ATOM 686 N N . ALA A 1 87 ? 3.731 -36.386 -11.812 1.00 45.50 163 ALA A N 1
ATOM 687 C CA . ALA A 1 87 ? 2.394 -36.275 -11.235 1.00 43.70 163 ALA A CA 1
ATOM 688 C C . ALA A 1 87 ? 2.344 -36.851 -9.826 1.00 43.64 163 ALA A C 1
ATOM 689 O O . ALA A 1 87 ? 1.643 -36.319 -8.956 1.00 47.51 163 ALA A O 1
ATOM 691 N N . ASP A 1 88 ? 3.084 -37.937 -9.580 1.00 44.22 164 ASP A N 1
ATOM 692 C CA . ASP A 1 88 ? 3.092 -38.540 -8.249 1.00 43.89 164 ASP A CA 1
ATOM 693 C C . ASP A 1 88 ? 3.610 -37.562 -7.198 1.00 42.87 164 ASP A C 1
ATOM 694 O O . ASP A 1 88 ? 3.101 -37.521 -6.075 1.00 44.92 164 ASP A O 1
ATOM 699 N N . LEU A 1 89 ? 4.613 -36.754 -7.548 1.00 40.37 165 LEU A N 1
ATOM 700 C CA . LEU A 1 89 ? 5.160 -35.802 -6.589 1.00 40.85 165 LEU A CA 1
ATOM 701 C C . LEU A 1 89 ? 4.334 -34.523 -6.503 1.00 44.27 165 LEU A C 1
ATOM 702 O O . LEU A 1 89 ? 4.302 -33.888 -5.446 1.00 51.43 165 LEU A O 1
ATOM 707 N N . LEU A 1 90 ? 3.666 -34.126 -7.589 1.00 44.29 166 LEU A N 1
ATOM 708 C CA . LEU A 1 90 ? 2.848 -32.914 -7.558 1.00 38.81 166 LEU A CA 1
ATOM 709 C C . LEU A 1 90 ? 1.536 -33.143 -6.819 1.00 44.47 166 LEU A C 1
ATOM 710 O O . LEU A 1 90 ? 1.187 -32.396 -5.899 1.00 52.22 166 LEU A O 1
ATOM 715 N N . ASP A 1 91 ? 0.779 -34.158 -7.235 1.00 42.92 167 ASP A N 1
ATOM 716 C CA . ASP A 1 91 ? -0.601 -34.338 -6.797 1.00 42.71 167 ASP A CA 1
ATOM 717 C C . ASP A 1 91 ? -0.675 -34.879 -5.375 1.00 41.72 167 ASP A C 1
ATOM 718 O O . ASP A 1 91 ? -1.020 -36.047 -5.167 1.00 43.80 167 ASP A O 1
ATOM 723 N N . LYS A 1 92 ? -0.367 -34.035 -4.393 1.00 39.28 168 LYS A N 1
ATOM 724 C CA . LYS A 1 92 ? -0.385 -34.437 -2.993 1.00 48.37 168 LYS A CA 1
ATOM 725 C C . LYS A 1 92 ? -1.795 -34.600 -2.425 1.00 44.57 168 LYS A C 1
ATOM 726 O O . LYS A 1 92 ? -1.926 -35.063 -1.289 1.00 51.86 168 LYS A O 1
ATOM 732 N N . TRP A 1 93 ? -2.844 -34.264 -3.184 1.00 42.26 169 TRP A N 1
ATOM 733 C CA . TRP A 1 93 ? -4.224 -34.353 -2.710 1.00 44.28 169 TRP A CA 1
ATOM 734 C C . TRP A 1 93 ? -5.094 -35.287 -3.535 1.00 43.85 169 TRP A C 1
ATOM 735 O O . TRP A 1 93 ? -6.304 -35.360 -3.286 1.00 46.05 169 TRP A O 1
ATOM 746 N N . GLY A 1 94 ? -4.525 -36.001 -4.504 1.00 44.03 170 GLY A N 1
ATOM 747 C CA . GLY A 1 94 ? -5.330 -36.871 -5.339 1.00 42.04 170 GLY A CA 1
ATOM 748 C C . GLY A 1 94 ? -6.269 -36.122 -6.254 1.00 43.29 170 GLY A C 1
ATOM 749 O O . GLY A 1 94 ? -7.373 -36.606 -6.540 1.00 40.24 170 GLY A O 1
ATOM 750 N N . ALA A 1 95 ? -5.859 -34.939 -6.717 1.00 35.44 171 ALA A N 1
ATOM 751 C CA . ALA A 1 95 ? -6.731 -34.119 -7.549 1.00 37.56 171 ALA A CA 1
ATOM 752 C C . ALA A 1 95 ? -6.941 -34.741 -8.925 1.00 42.37 171 ALA A C 1
ATOM 753 O O . ALA A 1 95 ? -8.064 -34.742 -9.442 1.00 46.47 171 ALA A O 1
ATOM 755 N N . PHE A 1 96 ? -5.881 -35.270 -9.540 1.00 42.65 172 PHE A N 1
ATOM 756 C CA . PHE A 1 96 ? -6.018 -35.912 -10.845 1.00 39.60 172 PHE A CA 1
ATOM 757 C C . PHE A 1 96 ? -6.779 -37.215 -10.674 1.00 34.90 172 PHE A C 1
ATOM 758 O O . PHE A 1 96 ? -6.295 -38.140 -10.015 1.00 35.97 172 PHE A O 1
ATOM 766 N N . ARG A 1 97 ? -7.972 -37.290 -11.260 1.00 36.06 173 ARG A N 1
ATOM 767 C CA . ARG A 1 97 ? -8.735 -38.530 -11.255 1.00 36.88 173 ARG A CA 1
ATOM 768 C C . ARG A 1 97 ? -8.258 -39.498 -12.323 1.00 40.35 173 ARG A C 1
ATOM 769 O O . ARG A 1 97 ? -8.509 -40.702 -12.211 1.00 41.88 173 ARG A O 1
ATOM 777 N N . ALA A 1 98 ? -7.587 -39.000 -13.357 1.00 33.69 174 ALA A N 1
ATOM 778 C CA . ALA A 1 98 ? -7.032 -39.862 -14.387 1.00 31.62 174 ALA A CA 1
ATOM 779 C C . ALA A 1 98 ? -5.844 -39.146 -15.006 1.00 36.16 174 ALA A C 1
ATOM 780 O O . ALA A 1 98 ? -5.667 -37.937 -14.833 1.00 42.64 174 ALA A O 1
ATOM 782 N N . ARG A 1 99 ? -5.023 -39.907 -15.719 1.00 38.56 175 ARG A N 1
ATOM 783 C CA . ARG A 1 99 ? -3.844 -39.362 -16.378 1.00 35.26 175 ARG A CA 1
ATOM 784 C C . ARG A 1 99 ? -3.821 -39.840 -17.821 1.00 40.63 175 ARG A C 1
ATOM 785 O O . ARG A 1 99 ? -4.013 -41.029 -18.086 1.00 40.91 175 ARG A O 1
ATOM 793 N N . LEU A 1 100 ? -3.593 -38.916 -18.752 1.00 43.61 176 LEU A N 1
ATOM 794 C CA . LEU A 1 100 ? -3.588 -39.231 -20.176 1.00 38.76 176 LEU A CA 1
ATOM 795 C C . LEU A 1 100 ? -2.329 -38.661 -20.819 1.00 46.74 176 LEU A C 1
ATOM 796 O O . LEU A 1 100 ? -2.028 -37.471 -20.662 1.00 46.06 176 LEU A O 1
ATOM 801 N N . PHE A 1 101 ? -1.610 -39.505 -21.561 1.00 46.43 177 PHE A N 1
ATOM 802 C CA . PHE A 1 101 ? -0.276 -39.185 -22.048 1.00 44.95 177 PHE A CA 1
ATOM 803 C C . PHE A 1 101 ? -0.270 -39.042 -23.573 1.00 49.54 177 PHE A C 1
ATOM 804 O O . PHE A 1 101 ? -1.325 -38.837 -24.193 1.00 47.74 177 PHE A O 1
ATOM 812 N N . ARG A 1 102 ? 0.922 -39.149 -24.174 1.00 45.80 178 ARG A N 1
ATOM 813 C CA . ARG A 1 102 ? 1.078 -38.841 -25.595 1.00 44.60 178 ARG A CA 1
ATOM 814 C C . ARG A 1 102 ? 0.193 -39.729 -26.457 1.00 40.64 178 ARG A C 1
ATOM 815 O O . ARG A 1 102 ? -0.501 -39.245 -27.356 1.00 37.68 178 ARG A O 1
ATOM 823 N N . GLU A 1 103 ? 0.185 -41.033 -26.181 1.00 44.16 179 GLU A N 1
ATOM 824 C CA . GLU A 1 103 ? -0.626 -41.972 -26.949 1.00 45.17 179 GLU A CA 1
ATOM 825 C C . GLU A 1 103 ? -2.120 -41.683 -26.883 1.00 43.86 179 GLU A C 1
ATOM 826 O O . GLU A 1 103 ? -2.879 -42.297 -27.636 1.00 46.07 179 GLU A O 1
ATOM 832 N N . SER A 1 104 ? -2.569 -40.789 -26.010 1.00 40.01 180 SER A N 1
ATOM 833 C CA . SER A 1 104 ? -3.970 -40.397 -26.012 1.00 45.33 180 SER A CA 1
ATOM 834 C C . SER A 1 104 ? -4.222 -39.140 -26.833 1.00 41.81 180 SER A C 1
ATOM 835 O O . SER A 1 104 ? -5.385 -38.790 -27.070 1.00 40.47 180 SER A O 1
ATOM 838 N N . CYS A 1 105 ? -3.169 -38.464 -27.281 1.00 40.84 181 CYS A N 1
ATOM 839 C CA . CYS A 1 105 ? -3.330 -37.289 -28.116 1.00 39.25 181 CYS A CA 1
ATOM 840 C C . CYS A 1 105 ? -3.591 -37.696 -29.563 1.00 39.63 181 CYS A C 1
ATOM 841 O O . CYS A 1 105 ? -3.366 -38.837 -29.977 1.00 37.05 181 CYS A O 1
ATOM 844 N N . VAL A 1 106 ? -4.088 -36.744 -30.332 1.00 39.15 182 VAL A N 1
ATOM 845 C CA . VAL A 1 106 ? -4.227 -36.895 -31.769 1.00 41.77 182 VAL A CA 1
ATOM 846 C C . VAL A 1 106 ? -3.127 -36.074 -32.416 1.00 43.20 182 VAL A 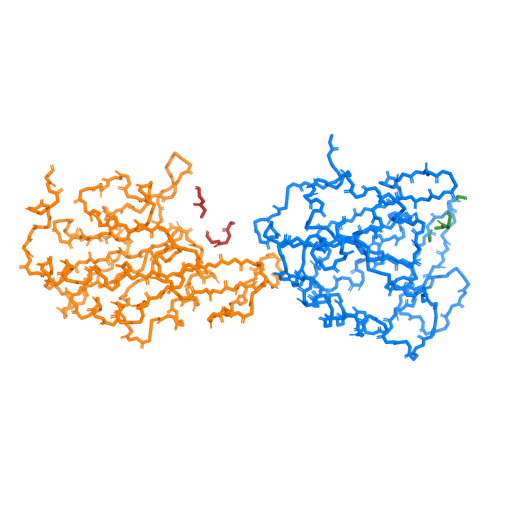C 1
ATOM 847 O O . VAL A 1 106 ? -2.896 -34.917 -32.036 1.00 43.16 182 VAL A O 1
ATOM 851 N N . PHE A 1 107 ? -2.418 -36.681 -33.359 1.00 48.39 183 PHE A N 1
ATOM 852 C CA . PHE A 1 107 ? -1.400 -35.973 -34.123 1.00 41.92 183 PHE A CA 1
ATOM 853 C C . PHE A 1 107 ? -2.080 -35.350 -35.331 1.00 40.51 183 PHE A C 1
ATOM 854 O O . PHE A 1 107 ? -2.529 -36.061 -36.234 1.00 54.18 183 PHE A O 1
ATOM 862 N N . HIS A 1 108 ? -2.182 -34.025 -35.335 1.00 42.00 184 HIS A N 1
ATOM 863 C CA . HIS A 1 108 ? -2.929 -33.305 -36.362 1.00 40.18 184 HIS A CA 1
ATOM 864 C C . HIS A 1 108 ? -2.054 -32.187 -36.912 1.00 49.81 184 HIS A C 1
ATOM 865 O O . HIS A 1 108 ? -1.885 -31.147 -36.265 1.00 44.20 184 HIS A O 1
ATOM 872 N N . ARG A 1 109 ? -1.511 -32.418 -38.109 1.00 46.26 185 ARG A N 1
ATOM 873 C CA . ARG A 1 109 ? -0.751 -31.417 -38.849 1.00 43.29 185 ARG A CA 1
ATOM 874 C C . ARG A 1 109 ? 0.462 -30.937 -38.053 1.00 41.57 185 ARG A C 1
ATOM 875 O O . ARG A 1 109 ? 0.716 -29.739 -37.904 1.00 41.00 185 ARG A O 1
ATOM 883 N N . GLY A 1 110 ? 1.219 -31.900 -37.540 1.00 43.94 186 GLY A N 1
ATOM 884 C CA . GLY A 1 110 ? 2.457 -31.623 -36.853 1.00 44.93 186 GLY A CA 1
ATOM 885 C C . GLY A 1 110 ? 2.315 -31.262 -35.397 1.00 50.63 186 GLY A C 1
ATOM 886 O O . GLY A 1 110 ? 3.327 -30.943 -34.757 1.00 53.44 186 GLY A O 1
ATOM 887 N N . ASN A 1 111 ? 1.098 -31.296 -34.856 1.00 57.64 187 ASN A N 1
ATOM 888 C CA . ASN A 1 111 ? 0.817 -30.907 -33.482 1.00 45.77 187 ASN A CA 1
ATOM 889 C C . ASN A 1 111 ? 0.114 -32.043 -32.755 1.00 48.75 187 ASN A C 1
ATOM 890 O O . ASN A 1 111 ? -0.717 -32.747 -33.338 1.00 48.87 187 ASN A O 1
ATOM 895 N N . TYR A 1 112 ? 0.454 -32.224 -31.485 1.00 49.79 188 TYR A N 1
ATOM 896 C CA . TYR A 1 112 ? -0.295 -33.127 -30.623 1.00 47.45 188 TYR A CA 1
ATOM 897 C C . TYR A 1 112 ? -1.523 -32.390 -30.096 1.00 43.26 188 TYR A C 1
ATOM 898 O O . TYR A 1 112 ? -1.397 -31.397 -29.372 1.00 43.63 188 TYR A O 1
ATOM 907 N N . VAL A 1 113 ? -2.706 -32.862 -30.473 1.00 37.70 189 VAL A N 1
ATOM 908 C CA . VAL A 1 113 ? -3.967 -32.203 -30.153 1.00 37.63 189 VAL A CA 1
ATOM 909 C C . VAL A 1 113 ? -4.708 -33.041 -29.124 1.00 46.91 189 VAL A C 1
ATOM 910 O O . VAL A 1 113 ? -4.828 -34.264 -29.277 1.00 44.55 189 VAL A O 1
ATOM 914 N N . LYS A 1 114 ? -5.205 -32.385 -28.078 1.00 46.08 190 LYS A N 1
ATOM 915 C CA . LYS A 1 114 ? -6.018 -33.046 -27.062 1.00 42.54 190 LYS A CA 1
ATOM 916 C C . LYS A 1 114 ? -7.462 -33.047 -27.546 1.00 40.36 190 LYS A C 1
ATOM 917 O O . LYS A 1 114 ? -8.163 -32.037 -27.456 1.00 39.70 190 LYS A O 1
ATOM 923 N N . ASP A 1 115 ? -7.912 -34.182 -28.070 1.00 37.29 191 ASP A N 1
ATOM 924 C CA . ASP A 1 115 ? -9.2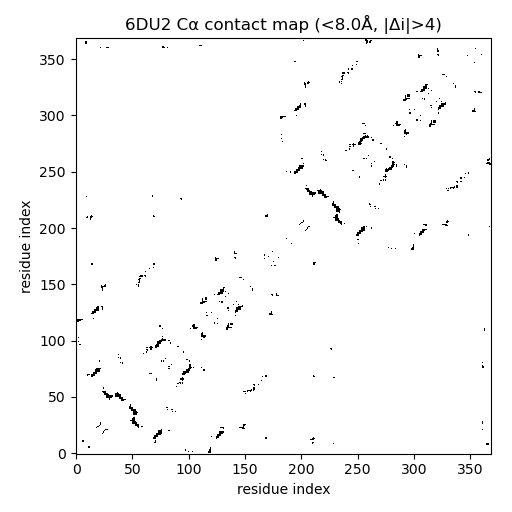49 -34.259 -28.658 1.00 46.71 191 ASP A CA 1
ATOM 925 C C . ASP A 1 115 ? -10.263 -34.493 -27.544 1.00 48.80 191 ASP A C 1
ATOM 926 O O . ASP A 1 115 ? -10.539 -35.628 -27.143 1.00 43.80 191 ASP A O 1
ATOM 931 N N . LEU A 1 116 ? -10.845 -33.395 -27.056 1.00 45.73 192 LEU A N 1
ATOM 932 C CA . LEU A 1 116 ? -11.751 -33.471 -25.918 1.00 42.99 192 LEU A CA 1
ATOM 933 C C . LEU A 1 116 ? -12.957 -34.355 -26.195 1.00 40.84 192 LEU A C 1
ATOM 934 O O . LEU A 1 116 ? -13.549 -34.888 -25.253 1.00 44.61 192 LEU A O 1
ATOM 939 N N . SER A 1 117 ? -13.319 -34.535 -27.464 1.00 46.12 193 SER A N 1
ATOM 940 C CA . SER A 1 117 ? -14.484 -35.329 -27.824 1.00 44.32 193 SER A CA 1
ATOM 941 C C . SER A 1 117 ? -14.292 -36.816 -27.567 1.00 42.92 193 SER A C 1
ATOM 942 O O . SER A 1 117 ? -15.277 -37.561 -27.584 1.00 45.08 193 SER A O 1
ATOM 945 N N . ARG A 1 118 ? -13.069 -37.267 -27.323 1.00 38.85 194 ARG A N 1
ATOM 946 C CA . ARG A 1 118 ? -12.831 -38.662 -26.989 1.00 46.67 194 ARG A CA 1
ATOM 947 C C . ARG A 1 118 ? -12.750 -38.902 -25.483 1.00 45.21 194 ARG A C 1
ATOM 948 O O . ARG A 1 118 ? -12.492 -40.034 -25.056 1.00 45.67 194 ARG A O 1
ATOM 956 N N . LEU A 1 119 ? -12.975 -37.869 -24.666 1.00 42.51 195 LEU A N 1
ATOM 957 C CA . LEU A 1 119 ? -12.921 -38.054 -23.221 1.00 41.64 195 LEU A CA 1
ATOM 958 C C . LEU A 1 119 ? -14.046 -38.955 -22.737 1.00 40.70 195 LEU A C 1
ATOM 959 O O . LEU A 1 119 ? -13.823 -39.846 -21.909 1.00 44.99 195 LEU A O 1
ATOM 964 N N . GLY A 1 120 ? -15.255 -38.745 -23.250 1.00 36.59 196 GLY A N 1
ATOM 965 C CA . GLY A 1 120 ? -16.427 -39.391 -22.695 1.00 39.72 196 GLY A CA 1
ATOM 966 C C . GLY A 1 120 ? -17.100 -38.542 -21.634 1.00 36.27 196 GLY A C 1
ATOM 967 O O . GLY A 1 120 ? -17.491 -39.052 -20.583 1.00 52.03 196 GLY A O 1
ATOM 968 N N . ARG A 1 121 ? -17.218 -37.240 -21.893 1.00 30.62 197 ARG A N 1
ATOM 969 C CA . ARG A 1 121 ? -17.898 -36.299 -21.016 1.00 34.00 197 ARG A CA 1
ATOM 970 C C . ARG A 1 121 ? -18.607 -35.267 -21.878 1.00 33.46 197 ARG A C 1
ATOM 971 O O . ARG A 1 121 ? -18.073 -34.847 -22.904 1.00 39.58 197 ARG A O 1
ATOM 979 N N . ASP A 1 122 ? -19.815 -34.880 -21.473 1.00 40.83 198 ASP A N 1
ATOM 980 C CA . ASP A 1 122 ? -20.557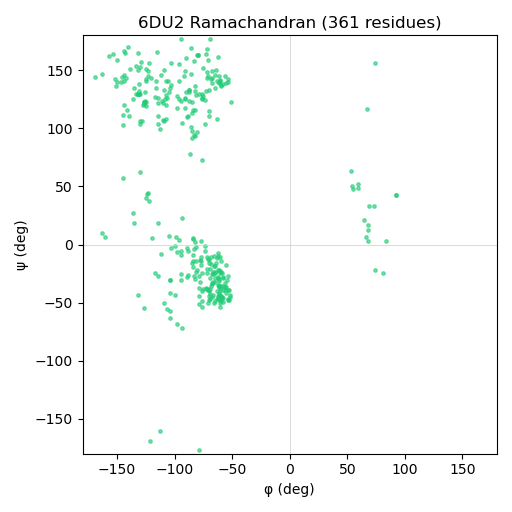 -33.825 -22.156 1.00 37.49 198 ASP A CA 1
ATOM 981 C C . ASP A 1 122 ? -19.681 -32.594 -22.320 1.00 37.45 198 ASP A C 1
ATOM 982 O O . ASP A 1 122 ? -19.177 -32.041 -21.337 1.00 43.10 198 ASP A O 1
ATOM 987 N N . LEU A 1 123 ? -19.497 -32.165 -23.571 1.00 40.16 199 LEU A N 1
ATOM 988 C CA . LEU A 1 123 ? -18.569 -31.070 -23.839 1.00 40.91 199 LEU A CA 1
ATOM 989 C C . LEU A 1 123 ? -19.027 -29.756 -23.216 1.00 41.75 199 LEU A C 1
ATOM 990 O O . LEU A 1 123 ? -18.203 -28.851 -23.036 1.00 41.44 199 LEU A O 1
ATOM 995 N N . ARG A 1 124 ? -20.312 -29.629 -22.863 1.00 43.86 200 ARG A N 1
ATOM 996 C CA . ARG A 1 124 ? -20.758 -28.440 -22.146 1.00 42.71 200 ARG A CA 1
ATOM 997 C C . ARG A 1 124 ? -20.276 -28.407 -20.710 1.00 40.39 200 ARG A C 1
ATOM 998 O O . ARG A 1 124 ? -20.417 -27.372 -20.052 1.00 43.03 200 ARG A O 1
ATOM 1006 N N . ARG A 1 125 ? -19.724 -29.505 -20.214 1.00 39.91 201 ARG A N 1
ATOM 1007 C CA . ARG A 1 125 ? -19.171 -29.581 -18.873 1.00 40.80 201 ARG A CA 1
ATOM 1008 C C . ARG A 1 125 ? -17.719 -30.049 -18.925 1.00 42.43 201 ARG A C 1
ATOM 1009 O O . ARG A 1 125 ? -17.271 -30.850 -18.097 1.00 40.32 201 ARG A O 1
ATOM 1017 N N . VAL A 1 126 ? -16.970 -29.561 -19.917 1.00 36.66 202 VAL A N 1
ATOM 1018 C CA . VAL A 1 126 ? -15.555 -29.870 -20.075 1.00 37.02 202 VAL A CA 1
ATOM 1019 C C . VAL A 1 126 ? -14.785 -28.571 -20.279 1.00 39.42 202 VAL A C 1
ATOM 1020 O O . VAL A 1 126 ? -15.242 -27.671 -20.992 1.00 40.65 202 VAL A O 1
ATOM 1024 N N . LEU A 1 127 ? -13.630 -28.468 -19.627 1.00 41.44 203 LEU A N 1
ATOM 1025 C CA . LEU A 1 127 ? -12.699 -27.367 -19.814 1.00 35.15 203 LEU A CA 1
ATOM 1026 C C . LEU A 1 127 ? -11.312 -27.942 -20.086 1.00 39.90 203 LEU A C 1
ATOM 1027 O O . LEU A 1 127 ? -11.016 -29.086 -19.733 1.00 42.35 203 LEU A O 1
ATOM 1032 N N . ILE A 1 128 ? -10.465 -27.147 -20.737 1.00 38.35 204 ILE A N 1
ATOM 1033 C CA . ILE A 1 128 ? -9.065 -27.501 -20.953 1.00 33.12 204 ILE A CA 1
ATOM 1034 C C . ILE A 1 128 ? -8.197 -26.315 -20.562 1.00 36.09 204 ILE A C 1
ATOM 1035 O O . ILE A 1 128 ? -8.458 -25.181 -20.977 1.00 39.43 204 ILE A O 1
ATOM 1040 N N . LEU A 1 129 ? -7.191 -26.576 -19.735 1.00 39.34 205 LEU A N 1
ATOM 1041 C CA . LEU A 1 129 ? -6.218 -25.578 -19.312 1.00 40.21 205 LEU A CA 1
ATOM 1042 C C . LEU A 1 129 ? -4.871 -25.993 -19.887 1.00 39.52 205 LEU A C 1
ATOM 1043 O O . LEU A 1 129 ? -4.294 -26.996 -19.455 1.00 43.68 205 LEU A O 1
ATOM 1048 N N . ASP A 1 130 ? -4.375 -25.228 -20.860 1.00 44.38 206 ASP A N 1
ATOM 1049 C CA . ASP A 1 130 ? -3.180 -25.611 -21.602 1.00 40.54 206 ASP A CA 1
ATOM 1050 C C . ASP A 1 130 ? -2.458 -24.366 -22.098 1.00 36.57 206 ASP A C 1
ATOM 1051 O O . ASP A 1 130 ? -3.089 -23.382 -22.495 1.00 40.08 206 ASP A O 1
ATOM 1056 N N . ASN A 1 131 ? -1.129 -24.421 -22.071 1.00 36.14 207 ASN A N 1
ATOM 1057 C CA . ASN A 1 131 ? -0.310 -23.298 -22.510 1.00 34.71 207 ASN A CA 1
ATOM 1058 C C . ASN A 1 131 ? -0.140 -23.233 -24.026 1.00 41.67 207 ASN A C 1
ATOM 1059 O O . ASN A 1 131 ? 0.312 -22.205 -24.536 1.00 44.73 207 ASN A O 1
ATOM 1064 N N . SER A 1 132 ? -0.480 -24.296 -24.751 1.00 32.57 208 SER A N 1
ATOM 1065 C CA . SER A 1 132 ? -0.321 -24.341 -26.199 1.00 42.71 208 SER A CA 1
ATOM 1066 C C . SER A 1 132 ? -1.682 -24.282 -26.869 1.00 42.67 208 SER A C 1
ATOM 1067 O O . SER A 1 132 ? -2.396 -25.298 -26.873 1.00 42.40 208 SER A O 1
ATOM 1070 N N . PRO A 1 133 ? -2.072 -23.152 -27.475 1.00 43.02 209 PRO A N 1
ATOM 1071 C CA . PRO A 1 133 ? -3.365 -23.109 -28.190 1.00 38.02 209 PRO A CA 1
ATOM 1072 C C . PRO A 1 133 ? -3.518 -24.218 -29.217 1.00 42.42 209 PRO A C 1
ATOM 1073 O O . PRO A 1 133 ? -4.647 -24.640 -29.504 1.00 42.95 209 PRO A O 1
ATOM 1077 N N . ALA A 1 134 ? -2.403 -24.719 -29.756 1.00 32.45 210 ALA A N 1
ATOM 1078 C CA . ALA A 1 134 ? -2.455 -25.830 -30.698 1.00 37.40 210 ALA A CA 1
ATOM 1079 C C . ALA A 1 134 ? -3.030 -27.084 -30.061 1.00 45.68 210 ALA A C 1
ATOM 1080 O O . ALA A 1 134 ? -3.614 -27.926 -30.755 1.00 42.19 210 ALA A O 1
ATOM 1082 N N . SER A 1 135 ? -2.857 -27.240 -28.749 1.00 45.83 211 SER A N 1
ATOM 1083 C CA . SER A 1 135 ? -3.322 -28.446 -28.084 1.00 42.40 211 SER A CA 1
ATOM 1084 C C . SER A 1 135 ? -4.843 -28.566 -28.086 1.00 42.00 211 SER A C 1
ATOM 1085 O O . SER A 1 135 ? -5.361 -29.682 -27.987 1.00 42.18 211 SER A O 1
ATOM 1088 N N . TYR A 1 136 ? -5.569 -27.456 -28.210 1.00 39.09 212 TYR A N 1
ATOM 1089 C CA . TYR A 1 136 ? -7.030 -27.473 -28.136 1.00 44.23 212 TYR A CA 1
ATOM 1090 C C . TYR A 1 136 ? -7.668 -26.897 -29.404 1.00 50.23 212 TYR A C 1
ATOM 1091 O O . TYR A 1 136 ? -8.725 -26.253 -29.354 1.00 42.42 212 TYR A O 1
ATOM 1100 N N . VAL A 1 137 ? -7.065 -27.181 -30.569 1.00 45.80 213 VAL A N 1
ATOM 1101 C CA . VAL A 1 137 ? -7.510 -26.586 -31.831 1.00 43.75 213 VAL A CA 1
ATOM 1102 C C . VAL A 1 137 ? -8.918 -27.044 -32.211 1.00 37.98 213 VAL A C 1
ATOM 1103 O O . VAL A 1 137 ? -9.651 -26.308 -32.879 1.00 45.39 213 VAL A O 1
ATOM 1107 N N . PHE A 1 138 ? -9.330 -28.245 -31.798 1.00 39.31 214 PHE A N 1
ATOM 1108 C CA . PHE A 1 138 ? -10.674 -28.727 -32.112 1.00 38.09 214 PHE A CA 1
ATOM 1109 C C . PHE A 1 138 ? -11.740 -28.188 -31.165 1.00 47.74 214 PHE A C 1
ATOM 1110 O O . PHE A 1 138 ? -12.914 -28.143 -31.544 1.00 46.74 214 PHE A O 1
ATOM 1118 N N . HIS A 1 139 ? -11.375 -27.788 -29.949 1.00 44.71 215 HIS A N 1
ATOM 1119 C CA . HIS A 1 139 ? -12.338 -27.283 -28.969 1.00 43.36 215 HIS A CA 1
ATOM 1120 C C . HIS A 1 139 ? -11.858 -25.962 -28.376 1.00 48.65 215 HIS A C 1
ATOM 1121 O O . HIS A 1 139 ? -11.632 -25.850 -27.165 1.00 43.30 215 HIS A O 1
ATOM 1128 N N . PRO A 1 140 ? -11.714 -24.923 -29.207 1.00 48.25 216 PRO A N 1
ATOM 1129 C CA . PRO A 1 140 ? -11.249 -23.630 -28.682 1.00 43.02 216 PRO A CA 1
ATOM 1130 C C . PRO A 1 140 ? -12.235 -22.968 -27.732 1.00 49.96 216 PRO A C 1
ATOM 1131 O O . PRO A 1 140 ? -11.806 -22.167 -26.893 1.00 54.69 216 PRO A O 1
ATOM 1135 N N . ASP A 1 141 ? -13.532 -23.270 -27.834 1.00 44.33 217 ASP A N 1
ATOM 1136 C CA . ASP A 1 141 ? -14.534 -22.696 -26.943 1.00 47.41 217 ASP A CA 1
ATOM 1137 C C . ASP A 1 141 ? -14.618 -23.426 -25.610 1.00 48.37 217 ASP A C 1
ATOM 1138 O O . ASP A 1 141 ? -15.469 -23.084 -24.782 1.00 44.00 217 ASP A O 1
ATOM 1143 N N . ASN A 1 142 ? -13.767 -24.426 -25.399 1.00 45.87 218 ASN A N 1
ATOM 1144 C CA . ASN A 1 142 ? -13.660 -25.136 -24.137 1.00 37.59 218 ASN A CA 1
ATOM 1145 C C . ASN A 1 142 ? -12.414 -24.743 -23.358 1.00 39.81 218 ASN A C 1
ATOM 1146 O O . ASN A 1 142 ? -12.130 -25.344 -22.319 1.00 44.03 218 ASN A O 1
ATOM 1151 N N . ALA A 1 143 ? -11.677 -23.742 -23.819 1.00 40.25 219 ALA A N 1
ATOM 1152 C CA . ALA A 1 143 ? -10.307 -23.525 -23.379 1.00 40.76 219 ALA A CA 1
ATOM 1153 C C . ALA A 1 143 ? -10.205 -22.336 -22.440 1.00 38.02 219 ALA A C 1
ATOM 1154 O O . ALA A 1 143 ? -10.874 -21.316 -22.630 1.00 46.13 219 ALA A O 1
ATOM 1156 N N . VAL A 1 144 ? -9.370 -22.484 -21.421 1.00 40.68 220 VAL A N 1
ATOM 1157 C CA . VAL A 1 144 ? -8.924 -21.384 -20.580 1.00 44.53 220 VAL A CA 1
ATOM 1158 C C . VAL A 1 144 ? -7.427 -21.216 -20.795 1.00 46.53 220 VAL A C 1
ATOM 1159 O O . VAL A 1 144 ? -6.624 -22.015 -20.311 1.00 48.00 220 VAL A O 1
ATOM 1163 N N . PRO A 1 145 ? -7.010 -20.206 -21.558 1.00 45.46 221 PRO A N 1
ATOM 1164 C CA . PRO A 1 145 ? -5.583 -20.050 -21.863 1.00 46.81 221 PRO A CA 1
ATOM 1165 C C . PRO A 1 145 ? -4.778 -19.678 -20.627 1.00 39.36 221 PRO A C 1
ATOM 1166 O O . PRO A 1 145 ? -5.263 -19.007 -19.717 1.00 38.34 221 PRO A O 1
ATOM 1170 N N . VAL A 1 146 ? -3.528 -20.120 -20.609 1.00 36.38 222 VAL A N 1
ATOM 1171 C CA . VAL A 1 146 ? -2.556 -19.691 -19.611 1.00 41.52 222 VAL A CA 1
ATOM 1172 C C . VAL A 1 146 ? -1.212 -19.548 -20.320 1.00 34.16 222 VAL A C 1
ATOM 1173 O O . VAL A 1 146 ? -0.907 -20.310 -21.242 1.00 41.97 222 VAL A O 1
ATOM 1177 N N . ALA A 1 147 ? -0.428 -18.547 -19.927 1.00 37.35 223 ALA A N 1
ATOM 1178 C CA . ALA A 1 147 ? 0.853 -18.335 -20.588 1.00 42.30 223 ALA A CA 1
ATOM 1179 C C . ALA A 1 147 ? 1.844 -19.424 -20.190 1.00 36.42 223 ALA A C 1
ATOM 1180 O O . ALA A 1 147 ? 1.801 -19.963 -19.083 1.00 40.92 223 ALA A O 1
ATOM 1182 N N . SER A 1 148 ? 2.736 -19.753 -21.114 1.00 39.06 224 SER A N 1
ATOM 1183 C CA . SER A 1 148 ? 3.721 -20.790 -20.857 1.00 35.36 224 SER A CA 1
ATOM 1184 C C . SER A 1 148 ? 4.696 -20.338 -19.780 1.00 40.11 224 SER A C 1
ATOM 1185 O O . SER A 1 148 ? 5.125 -19.183 -19.742 1.00 41.68 224 SER A O 1
ATOM 1188 N N . TRP A 1 149 ? 5.032 -21.250 -18.886 1.00 36.94 225 TRP A N 1
ATOM 1189 C CA . TRP A 1 149 ? 5.903 -20.925 -17.776 1.00 38.19 225 TRP A CA 1
ATOM 1190 C C . TRP A 1 149 ? 7.191 -21.725 -17.890 1.00 38.13 225 TRP A C 1
ATOM 1191 O O . TRP A 1 149 ? 7.169 -22.902 -18.271 1.00 32.98 225 TRP A O 1
ATOM 1202 N N . PHE A 1 150 ? 8.310 -21.075 -17.560 1.00 35.81 226 PHE A N 1
ATOM 1203 C CA . PHE A 1 150 ? 9.609 -21.734 -17.635 1.00 39.39 226 PHE A CA 1
ATOM 1204 C C . PHE A 1 150 ? 10.359 -21.630 -16.319 1.00 44.46 226 PHE A C 1
ATOM 1205 O O . PHE A 1 150 ? 10.755 -22.653 -15.757 1.00 38.04 226 PHE A O 1
ATOM 1213 N N . ASP A 1 151 ? 10.551 -20.411 -15.811 1.00 52.13 227 ASP A N 1
ATOM 1214 C CA . ASP A 1 151 ? 11.308 -20.237 -14.576 1.00 40.21 227 ASP A CA 1
ATOM 1215 C C . ASP A 1 151 ? 11.042 -18.900 -13.893 1.00 33.16 227 ASP A C 1
ATOM 1216 O O . ASP A 1 151 ? 11.709 -18.565 -12.912 1.00 47.26 227 ASP A O 1
ATOM 1221 N N . ASN A 1 152 ? 10.086 -18.125 -14.390 1.00 33.15 228 ASN A N 1
ATOM 1222 C CA . ASN A 1 152 ? 9.733 -16.859 -13.750 1.00 39.60 228 ASN A CA 1
ATOM 1223 C C . ASN A 1 152 ? 9.027 -17.127 -12.419 1.00 44.84 228 ASN A C 1
ATOM 1224 O O . ASN A 1 152 ? 7.890 -17.608 -12.401 1.00 53.04 228 ASN A O 1
ATOM 1229 N N . MET A 1 153 ? 9.686 -16.815 -11.301 1.00 35.83 229 MET A N 1
ATOM 1230 C CA . MET A 1 153 ? 9.102 -17.046 -9.979 1.00 47.03 229 MET A CA 1
ATOM 1231 C C . MET A 1 153 ? 8.281 -15.869 -9.468 1.00 45.22 229 MET A C 1
ATOM 1232 O O . MET A 1 153 ? 7.708 -15.958 -8.377 1.00 49.10 229 MET A O 1
ATOM 1237 N N . SER A 1 154 ? 8.225 -14.769 -10.217 1.00 50.93 230 SER A N 1
ATOM 1238 C CA . SER A 1 154 ? 7.228 -13.730 -10.000 1.00 46.58 230 SER A CA 1
ATOM 1239 C C . SER A 1 154 ? 5.868 -14.111 -10.566 1.00 50.51 230 SER A C 1
ATOM 1240 O O . SER A 1 154 ? 4.877 -13.441 -10.260 1.00 50.57 230 SER A O 1
ATOM 1243 N N . ASP A 1 155 ? 5.812 -15.158 -11.390 1.00 49.30 231 ASP A N 1
ATOM 1244 C CA . ASP A 1 155 ? 4.571 -15.582 -12.022 1.00 48.28 231 ASP A CA 1
ATOM 1245 C C . ASP A 1 155 ? 3.492 -15.839 -10.977 1.00 46.39 231 ASP A C 1
ATOM 1246 O O . ASP A 1 155 ? 3.758 -16.393 -9.907 1.00 52.69 231 ASP A O 1
ATOM 1251 N N . THR A 1 156 ? 2.265 -15.409 -11.283 1.00 45.78 232 THR A N 1
ATOM 1252 C CA . THR A 1 156 ? 1.126 -15.664 -10.407 1.00 46.53 232 THR A CA 1
ATOM 1253 C C . THR A 1 156 ? -0.106 -16.102 -11.194 1.00 45.66 232 THR A C 1
ATOM 1254 O O . THR A 1 156 ? -1.234 -15.879 -10.749 1.00 45.46 232 THR A O 1
ATOM 1258 N N . GLU A 1 157 ? 0.079 -16.716 -12.365 1.00 46.42 233 GLU A N 1
ATOM 1259 C CA . GLU A 1 157 ? -1.062 -16.937 -13.248 1.00 43.61 233 GLU A CA 1
ATOM 1260 C C . GLU A 1 157 ? -2.007 -17.999 -12.701 1.00 43.15 233 GLU A C 1
ATOM 1261 O O . GLU A 1 157 ? -3.229 -17.867 -12.822 1.00 49.31 233 GLU A O 1
ATOM 1267 N N . LEU A 1 158 ? -1.470 -19.070 -12.118 1.00 37.44 234 LEU A N 1
ATOM 1268 C CA . LEU A 1 158 ? -2.341 -20.075 -11.529 1.00 34.08 234 LEU A CA 1
ATOM 1269 C C . LEU A 1 158 ? -3.143 -19.474 -10.382 1.00 46.23 234 LEU A C 1
ATOM 1270 O O . LEU A 1 158 ? -4.344 -19.741 -10.244 1.00 40.38 234 LEU A O 1
ATOM 1275 N N . HIS A 1 159 ? -2.500 -18.628 -9.573 1.00 44.55 235 HIS A N 1
ATOM 1276 C CA . HIS A 1 159 ? -3.202 -17.937 -8.499 1.00 36.92 235 HIS A CA 1
ATOM 1277 C C . HIS A 1 159 ? -4.302 -17.031 -9.049 1.00 45.47 235 HIS A C 1
ATOM 1278 O O . HIS A 1 159 ? -5.435 -17.043 -8.552 1.00 48.65 235 HIS A O 1
ATOM 1285 N N . ASP A 1 160 ? -3.990 -16.244 -10.086 1.00 42.93 236 ASP A N 1
ATOM 1286 C CA . ASP A 1 160 ? -4.954 -15.283 -10.618 1.00 38.96 236 ASP A CA 1
ATOM 1287 C C . ASP A 1 160 ? -6.129 -15.944 -11.331 1.00 44.42 236 ASP A C 1
ATOM 1288 O O . ASP A 1 160 ? -7.178 -15.308 -11.480 1.00 42.87 236 ASP A O 1
ATOM 1293 N N . LEU A 1 161 ? -5.988 -17.196 -11.774 1.00 43.60 237 LEU A N 1
ATOM 1294 C CA . LEU A 1 161 ? -7.070 -17.873 -12.484 1.00 38.88 237 LEU A CA 1
ATOM 1295 C C . LEU A 1 161 ? -8.082 -18.540 -11.563 1.00 41.70 237 LEU A C 1
ATOM 1296 O O . LEU A 1 161 ? -9.179 -18.878 -12.021 1.00 41.05 237 LEU A O 1
ATOM 1301 N N . LEU A 1 162 ? -7.746 -18.733 -10.285 1.00 41.64 238 LEU A N 1
ATOM 1302 C CA . LEU A 1 162 ? -8.649 -19.433 -9.370 1.00 45.84 238 LEU A CA 1
ATOM 1303 C C . LEU A 1 162 ? -10.023 -18.781 -9.254 1.00 46.49 238 LEU A C 1
ATOM 1304 O O . LEU A 1 162 ? -11.029 -19.504 -9.362 1.00 44.11 238 LEU A O 1
ATOM 1309 N N . PRO A 1 163 ? -10.159 -17.467 -9.033 1.00 43.51 239 PRO A N 1
ATOM 1310 C CA . PRO A 1 163 ? -11.516 -16.900 -8.963 1.00 43.11 239 PRO A CA 1
ATOM 1311 C C . PRO A 1 163 ? -12.329 -17.135 -10.222 1.00 46.18 239 PRO A C 1
ATOM 1312 O O . PRO A 1 163 ? -13.558 -17.242 -10.141 1.00 40.89 239 PRO A O 1
ATOM 1316 N N . PHE A 1 164 ? -11.678 -17.246 -11.384 1.00 45.16 240 PHE A N 1
ATOM 1317 C CA . PHE A 1 164 ? -12.407 -17.501 -12.622 1.00 41.10 240 PHE A CA 1
ATOM 1318 C C . PHE A 1 164 ? -12.865 -18.950 -12.709 1.00 42.29 240 PHE A C 1
ATOM 1319 O O . PHE A 1 164 ? -13.972 -19.230 -13.183 1.00 47.28 240 PHE A O 1
ATOM 1327 N N . PHE A 1 165 ? -12.028 -19.883 -12.258 1.00 42.57 241 PHE A N 1
ATOM 1328 C CA . PHE A 1 165 ? -12.446 -21.277 -12.198 1.00 40.75 241 PHE A CA 1
ATOM 1329 C C . PHE A 1 165 ? -13.533 -21.490 -11.150 1.00 42.04 241 PHE A C 1
ATOM 1330 O O . PHE A 1 165 ? -14.401 -22.354 -11.332 1.00 38.11 241 PHE A O 1
ATOM 1338 N N . GLU A 1 166 ? -13.497 -20.724 -10.052 1.00 45.08 242 GLU A N 1
ATOM 1339 C CA . GLU A 1 166 ? -14.586 -20.768 -9.077 1.00 40.98 242 GLU A CA 1
ATOM 1340 C C . GLU A 1 166 ? -15.925 -20.540 -9.763 1.00 39.88 242 GLU A C 1
ATOM 1341 O O . GLU A 1 166 ? -16.880 -21.294 -9.549 1.00 45.42 242 GLU A O 1
ATOM 1347 N N . GLN A 1 167 ? -16.005 -19.506 -10.609 1.00 38.65 243 GLN A N 1
ATOM 1348 C CA . GLN A 1 167 ? -17.221 -19.267 -11.383 1.00 34.88 243 GLN A CA 1
ATOM 1349 C C . GLN A 1 167 ? -17.538 -20.449 -12.291 1.00 38.24 243 GLN A C 1
ATOM 1350 O O . GLN A 1 167 ? -18.664 -20.963 -12.291 1.00 44.93 243 GLN A O 1
ATOM 1356 N N . LEU A 1 168 ? -16.547 -20.907 -13.056 1.00 37.26 244 LEU A N 1
ATOM 1357 C CA . LEU A 1 168 ? -16.791 -21.950 -14.047 1.00 37.88 244 LEU A CA 1
ATOM 1358 C C . LEU A 1 168 ? -17.274 -23.244 -13.399 1.00 43.09 244 LEU A C 1
ATOM 1359 O O . LEU A 1 168 ? -18.116 -23.947 -13.965 1.00 39.66 244 LEU A O 1
ATOM 1364 N N . SER A 1 169 ? -16.771 -23.569 -12.203 1.00 44.77 245 SER A N 1
ATOM 1365 C CA . SER A 1 169 ? -17.148 -24.818 -11.544 1.00 40.15 245 SER A CA 1
ATOM 1366 C C . SER A 1 169 ? -18.615 -24.861 -11.140 1.00 47.50 245 SER A C 1
ATOM 1367 O O . SER A 1 169 ? -19.103 -25.929 -10.753 1.00 46.35 245 SER A O 1
ATOM 1370 N N . ARG A 1 170 ? -19.328 -23.742 -11.234 1.00 47.14 246 ARG A N 1
ATOM 1371 C CA . ARG A 1 170 ? -20.702 -23.663 -10.777 1.00 41.42 246 ARG A CA 1
ATOM 1372 C C . ARG A 1 170 ? -21.716 -23.486 -11.899 1.00 43.65 246 ARG A C 1
ATOM 1373 O O . ARG A 1 170 ? -22.920 -23.564 -11.635 1.00 43.64 246 ARG A O 1
ATOM 1381 N N . VAL A 1 171 ? -21.277 -23.261 -13.137 1.00 41.94 247 VAL A N 1
ATOM 1382 C CA . VAL A 1 171 ? -22.227 -23.137 -14.236 1.00 35.42 247 VAL A CA 1
ATOM 1383 C C . VAL A 1 171 ? -22.672 -24.523 -14.693 1.00 40.08 247 VAL A C 1
ATOM 1384 O O . VAL A 1 171 ? -22.053 -25.546 -14.388 1.00 41.46 247 VAL A O 1
ATOM 1388 N N . ASP A 1 172 ? -23.778 -24.555 -15.431 1.00 47.90 248 ASP A N 1
ATOM 1389 C CA . ASP A 1 172 ? -24.266 -25.806 -15.997 1.00 46.88 248 ASP A CA 1
ATOM 1390 C C . ASP A 1 172 ? -23.684 -26.085 -17.370 1.00 43.83 248 ASP A C 1
ATOM 1391 O O . ASP A 1 172 ? -23.547 -27.254 -17.749 1.00 45.84 248 ASP A O 1
ATOM 1396 N N . ASP A 1 173 ? -23.324 -25.030 -18.106 1.00 47.68 249 ASP A N 1
ATOM 1397 C CA . ASP A 1 173 ? -22.796 -25.121 -19.467 1.00 36.68 249 ASP A CA 1
ATOM 1398 C C . ASP A 1 173 ? -21.675 -24.097 -19.581 1.00 44.19 249 ASP A C 1
ATOM 1399 O O . ASP A 1 173 ? -21.939 -22.890 -19.573 1.00 43.41 249 ASP A O 1
ATOM 1404 N N . VAL A 1 174 ? -20.428 -24.571 -19.686 1.00 39.79 250 VAL A N 1
ATOM 1405 C CA . VAL A 1 174 ? -19.290 -23.659 -19.753 1.00 41.32 250 VAL A CA 1
ATOM 1406 C C . VAL A 1 174 ? -19.366 -22.744 -20.966 1.00 44.67 250 VAL A C 1
ATOM 1407 O O . VAL A 1 174 ? -18.805 -21.644 -20.945 1.00 47.62 250 VAL A O 1
ATOM 1411 N N . TYR A 1 175 ? -20.064 -23.158 -22.024 1.00 39.92 251 TYR A N 1
ATOM 1412 C CA . TYR A 1 175 ? -20.219 -22.277 -23.171 1.00 46.56 251 TYR A CA 1
ATOM 1413 C C . TYR A 1 175 ? -21.016 -21.023 -22.837 1.00 48.97 251 TYR A C 1
ATOM 1414 O O . TYR A 1 175 ? -20.863 -20.014 -23.529 1.00 50.38 251 TYR A O 1
ATOM 1423 N N . SER A 1 176 ? -21.859 -21.051 -21.800 1.00 39.76 252 SER A N 1
ATOM 1424 C CA . SER A 1 176 ? -22.552 -19.831 -21.402 1.00 44.45 252 SER A CA 1
ATOM 1425 C C . SER A 1 176 ? -21.580 -18.735 -20.988 1.00 52.64 252 SER A C 1
ATOM 1426 O O . SER A 1 176 ? -21.937 -17.552 -21.032 1.00 56.91 252 SER A O 1
ATOM 1429 N N . VAL A 1 177 ? -20.364 -19.099 -20.593 1.00 52.18 253 VAL A N 1
ATOM 1430 C CA . VAL A 1 177 ? -19.341 -18.135 -20.219 1.00 55.57 253 VAL A CA 1
ATOM 1431 C C . VAL A 1 177 ? -18.299 -17.971 -21.317 1.00 56.16 253 VAL A C 1
ATOM 1432 O O . VAL A 1 177 ? -17.878 -16.856 -21.621 1.00 54.57 253 VAL A O 1
ATOM 1436 N N . LEU A 1 178 ? -17.878 -19.071 -21.925 1.00 55.76 254 LEU A N 1
ATOM 1437 C CA . LEU A 1 178 ? -16.892 -19.012 -22.993 1.00 59.70 254 LEU A CA 1
ATOM 1438 C C . LEU A 1 178 ? -17.515 -18.709 -24.354 1.00 61.05 254 LEU A C 1
ATOM 1439 O O . LEU A 1 178 ? -16.794 -18.703 -25.355 1.00 66.13 254 LEU A O 1
ATOM 1444 N N . ARG A 1 179 ? -18.826 -18.449 -24.400 1.00 68.74 255 ARG A N 1
ATOM 1445 C CA . ARG A 1 179 ? -19.577 -18.129 -25.613 1.00 60.35 255 ARG A CA 1
ATOM 1446 C C . ARG A 1 179 ? -19.621 -19.345 -26.536 1.00 62.72 255 ARG A C 1
ATOM 1447 O O . ARG A 1 179 ? -18.584 -19.799 -27.021 1.00 68.62 255 ARG A O 1
ATOM 1455 N N . GLN A 1 180 ? -20.830 -19.864 -26.772 1.00 80.76 256 GLN A N 1
ATOM 1456 C CA . GLN A 1 180 ? -21.095 -21.174 -27.399 1.00 70.63 256 GLN A CA 1
ATOM 1457 C C . GLN A 1 180 ? -20.079 -21.654 -28.433 1.00 58.53 256 GLN A C 1
ATOM 1458 O O . GLN A 1 180 ? -19.906 -22.861 -28.620 1.00 64.22 256 GLN A O 1
ATOM 1460 N N . GLN B 1 1 ? -31.789 -59.355 17.220 1.00 73.38 77 GLN B N 1
ATOM 1461 C CA . GLN B 1 1 ? -31.595 -58.006 17.739 1.00 73.41 77 GLN B CA 1
ATOM 1462 C C . GLN B 1 1 ? -32.123 -56.964 16.757 1.00 67.62 77 GLN B C 1
ATOM 1463 O O . GLN B 1 1 ? -31.819 -57.015 15.565 1.00 76.67 77 GLN B O 1
ATOM 1469 N N . TYR B 1 2 ? -32.916 -56.024 17.265 1.00 63.19 78 TYR B N 1
ATOM 1470 C CA . TYR B 1 2 ? -33.528 -54.990 16.445 1.00 56.71 78 TYR B CA 1
ATOM 1471 C C . TYR B 1 2 ? -32.584 -53.801 16.259 1.00 59.43 78 TYR B C 1
ATOM 1472 O O . TYR B 1 2 ? -31.551 -53.671 16.923 1.00 53.18 78 TYR B O 1
ATOM 1481 N N . LEU B 1 3 ? -32.969 -52.912 15.340 1.00 53.77 79 LEU B N 1
ATOM 1482 C CA . LEU B 1 3 ? -32.144 -51.745 15.047 1.00 50.71 79 LEU B CA 1
ATOM 1483 C C . LEU B 1 3 ? -32.205 -50.726 16.180 1.00 57.09 79 LEU B C 1
ATOM 1484 O O . LEU B 1 3 ? -31.194 -50.095 16.510 1.00 55.17 79 LEU B O 1
ATOM 1489 N N . LEU B 1 4 ? -33.379 -50.561 16.797 1.00 51.19 80 LEU B N 1
ATOM 1490 C CA . LEU B 1 4 ? -33.562 -49.579 17.852 1.00 46.32 80 LEU B CA 1
ATOM 1491 C C . LEU B 1 4 ? -33.719 -50.255 19.208 1.00 48.97 80 LEU B C 1
ATOM 1492 O O . LEU B 1 4 ? -34.232 -51.373 19.297 1.00 51.32 80 LEU B O 1
ATOM 1497 N N . PRO B 1 5 ? -33.301 -49.605 20.283 1.00 55.21 81 PRO B N 1
ATOM 1498 C CA . PRO B 1 5 ? -33.621 -50.097 21.625 1.00 57.03 81 PRO B CA 1
ATOM 1499 C C . PRO B 1 5 ? -35.056 -49.719 21.983 1.00 52.77 81 PRO B C 1
ATOM 1500 O O . PRO B 1 5 ? -35.796 -49.158 21.175 1.00 53.77 81 PRO B O 1
ATOM 1504 N N . GLU B 1 6 ? -35.450 -50.058 23.209 1.00 58.94 82 GLU B N 1
ATOM 1505 C CA . GLU B 1 6 ? -36.752 -49.638 23.711 1.00 56.26 82 GLU B CA 1
ATOM 1506 C C . GLU B 1 6 ? -36.904 -48.127 23.583 1.00 53.24 82 GLU B C 1
ATOM 1507 O O . GLU B 1 6 ? -35.959 -47.371 23.820 1.00 54.36 82 GLU B O 1
ATOM 1513 N N . ALA B 1 7 ? -38.095 -47.688 23.187 1.00 54.64 83 ALA B N 1
ATOM 1514 C CA . ALA B 1 7 ? -38.381 -46.260 23.175 1.00 49.42 83 ALA B CA 1
ATOM 1515 C C . ALA B 1 7 ? -38.196 -45.689 24.573 1.00 59.30 83 ALA B C 1
ATOM 1516 O O . ALA B 1 7 ? -38.565 -46.317 25.572 1.00 54.23 83 ALA B O 1
ATOM 1518 N N . LYS B 1 8 ? -37.591 -44.507 24.642 1.00 56.07 84 LYS B N 1
ATOM 1519 C CA . LYS B 1 8 ? -37.482 -43.819 25.917 1.00 55.78 84 LYS B CA 1
ATOM 1520 C C . LYS B 1 8 ? -38.874 -43.643 26.508 1.00 62.83 84 LYS B C 1
ATOM 1521 O O . LYS B 1 8 ? -39.853 -43.458 25.777 1.00 58.58 84 LYS B O 1
ATOM 1523 N N . ALA B 1 9 ? -38.957 -43.731 27.841 1.00 62.56 85 ALA B N 1
ATOM 1524 C CA . ALA B 1 9 ? -40.249 -43.751 28.520 1.00 59.13 85 ALA B CA 1
ATOM 1525 C C . ALA B 1 9 ? -41.122 -42.575 28.093 1.00 54.63 85 ALA B C 1
ATOM 1526 O O . ALA B 1 9 ? -42.334 -42.729 27.897 1.00 48.59 85 ALA B O 1
ATOM 1528 N N . GLN B 1 10 ? -40.509 -41.398 27.921 1.00 52.81 86 GLN B N 1
ATOM 1529 C CA . GLN B 1 10 ? -41.213 -40.224 27.411 1.00 53.03 86 GLN B CA 1
ATOM 1530 C C . GLN B 1 10 ? -41.860 -40.488 26.055 1.00 59.59 86 GLN B C 1
ATOM 1531 O O . GLN B 1 10 ? -42.920 -39.926 25.754 1.00 57.45 86 GLN B O 1
ATOM 1537 N N . ASP B 1 11 ? -41.238 -41.335 25.232 1.00 58.08 87 ASP B N 1
ATOM 1538 C CA . ASP B 1 11 ? -41.671 -41.614 23.868 1.00 57.14 87 ASP B CA 1
ATOM 1539 C C . ASP B 1 11 ? -42.564 -42.841 23.759 1.00 55.61 87 ASP B C 1
ATOM 1540 O O . ASP B 1 11 ? -43.075 -43.117 22.669 1.00 52.35 87 ASP B O 1
ATOM 1545 N N . SER B 1 12 ? -42.755 -43.578 24.858 1.00 57.87 88 SER B N 1
ATOM 1546 C CA . SER B 1 12 ? -43.478 -44.847 24.815 1.00 54.57 88 SER B CA 1
ATOM 1547 C C . SER B 1 12 ? -44.828 -44.710 24.129 1.00 56.17 88 SER B C 1
ATOM 1548 O O . SER B 1 12 ? -45.192 -45.534 23.284 1.00 57.47 88 SER B O 1
ATOM 1551 N N . ASP B 1 13 ? -45.582 -43.672 24.466 1.00 49.61 89 ASP B N 1
ATOM 1552 C CA . ASP B 1 13 ? -46.915 -43.542 23.900 1.00 55.46 89 ASP B CA 1
ATOM 1553 C C . ASP B 1 13 ? -46.915 -42.945 22.500 1.00 53.80 89 ASP B C 1
ATOM 1554 O O . ASP B 1 13 ? -47.983 -42.847 21.888 1.00 47.43 89 ASP B O 1
ATOM 1559 N N . LYS B 1 14 ? -45.761 -42.571 21.963 1.00 56.75 90 LYS B N 1
ATOM 1560 C CA . LYS B 1 14 ? -45.719 -41.859 20.696 1.00 51.27 90 LYS B CA 1
ATOM 1561 C C . LYS B 1 14 ? -45.590 -42.823 19.526 1.00 49.65 90 LYS B C 1
ATOM 1562 O O . LYS B 1 14 ? -45.003 -43.902 19.641 1.00 53.75 90 LYS B O 1
ATOM 1568 N N . ILE B 1 15 ? -46.158 -42.424 18.389 1.00 48.23 91 ILE B N 1
ATOM 1569 C CA . ILE B 1 15 ? -45.884 -43.126 17.143 1.00 50.29 91 ILE B CA 1
ATOM 1570 C C . ILE B 1 15 ? -44.432 -42.897 16.744 1.00 47.57 91 ILE B C 1
ATOM 1571 O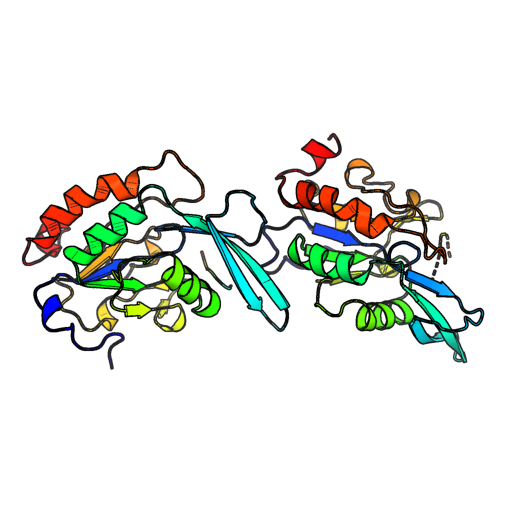 O . ILE B 1 15 ? -43.870 -41.813 16.963 1.00 40.51 91 ILE B O 1
ATOM 1576 N N . CYS B 1 16 ? -43.810 -43.928 16.173 1.00 50.92 92 CYS B N 1
ATOM 1577 C CA . CYS B 1 16 ? -42.457 -43.830 15.639 1.00 45.73 92 CYS B CA 1
ATOM 1578 C C . CYS B 1 16 ? -42.514 -43.434 14.169 1.00 42.97 92 CYS B C 1
ATOM 1579 O O . CYS B 1 16 ? -43.048 -44.183 13.343 1.00 43.99 92 CYS B O 1
ATOM 1582 N N . VAL B 1 17 ? -41.954 -42.274 13.839 1.00 37.09 93 VAL B N 1
ATOM 1583 C CA . VAL B 1 17 ? -41.925 -41.782 12.465 1.00 41.31 93 VAL B CA 1
ATOM 1584 C C . VAL B 1 17 ? -40.503 -41.907 11.928 1.00 47.05 93 VAL B C 1
ATOM 1585 O O . VAL B 1 17 ? -39.563 -41.313 12.475 1.00 42.81 93 VAL B O 1
ATOM 1589 N N . VAL B 1 18 ? -40.353 -42.672 10.853 1.00 45.02 94 VAL B N 1
ATOM 1590 C CA . VAL B 1 18 ? -39.071 -42.843 10.179 1.00 49.38 94 VAL B CA 1
ATOM 1591 C C . VAL B 1 18 ? -38.998 -41.835 9.038 1.00 44.04 94 VAL B C 1
ATOM 1592 O O . VAL B 1 18 ? -39.871 -41.806 8.165 1.00 47.20 94 VAL B O 1
ATOM 1596 N N . ILE B 1 19 ? -37.967 -40.995 9.050 1.00 43.64 95 ILE B N 1
ATOM 1597 C CA . ILE B 1 19 ? -37.843 -39.900 8.094 1.00 44.82 95 ILE B CA 1
ATOM 1598 C C . ILE B 1 19 ? -36.610 -40.129 7.230 1.00 43.45 95 ILE B C 1
ATOM 1599 O O . ILE B 1 19 ? -35.541 -40.490 7.738 1.00 36.82 95 ILE B O 1
ATOM 1604 N N . ASN B 1 20 ? -36.767 -39.939 5.925 1.00 43.33 96 ASN B N 1
ATOM 1605 C CA . ASN B 1 20 ? -35.625 -39.969 5.033 1.00 42.88 96 ASN B CA 1
ATOM 1606 C C . ASN B 1 20 ? -34.880 -38.638 5.094 1.00 41.35 96 ASN B C 1
ATOM 1607 O O . ASN B 1 20 ? -35.403 -37.624 5.564 1.00 45.40 96 ASN B O 1
ATOM 1612 N N . LEU B 1 21 ? -33.641 -38.649 4.603 1.00 40.81 97 LEU B N 1
ATOM 1613 C CA . LEU B 1 21 ? -32.837 -37.436 4.509 1.00 39.97 97 LEU B CA 1
ATOM 1614 C C . LEU B 1 21 ? -32.770 -36.910 3.079 1.00 44.71 97 LEU B C 1
ATOM 1615 O O . LEU B 1 21 ? -33.262 -35.814 2.794 1.00 46.54 97 LEU B O 1
ATOM 1620 N N . ASP B 1 22 ? -32.195 -37.690 2.166 1.00 49.65 98 ASP B N 1
ATOM 1621 C CA . ASP B 1 22 ? -31.879 -37.197 0.829 1.00 50.37 98 ASP B CA 1
ATOM 1622 C C . ASP B 1 22 ? -33.139 -37.053 -0.018 1.00 47.61 98 ASP B C 1
ATOM 1623 O O . ASP B 1 22 ? -33.884 -38.021 -0.212 1.00 45.11 98 ASP B O 1
ATOM 1628 N N . GLU B 1 23 ? -33.350 -35.843 -0.538 1.00 41.51 99 GLU B N 1
ATOM 1629 C CA . GLU B 1 23 ? -34.492 -35.444 -1.358 1.00 48.24 99 GLU B CA 1
ATOM 1630 C C . GLU B 1 23 ? -35.810 -35.461 -0.594 1.00 50.53 99 GLU B C 1
ATOM 1631 O O . GLU B 1 23 ? -36.874 -35.246 -1.192 1.00 48.82 99 GLU B O 1
ATOM 1637 N N . THR B 1 24 ? -35.768 -35.691 0.716 1.00 50.99 100 THR B N 1
ATOM 1638 C CA . THR B 1 24 ? -36.911 -35.490 1.595 1.00 42.12 100 THR B CA 1
ATOM 1639 C C . THR B 1 24 ? -36.744 -34.248 2.459 1.00 40.35 100 THR B C 1
ATOM 1640 O O . THR B 1 24 ? -37.584 -33.347 2.410 1.00 37.67 100 THR B O 1
ATOM 1644 N N . LEU B 1 25 ? -35.646 -34.152 3.210 1.00 41.55 101 LEU B N 1
ATOM 1645 C CA . LEU B 1 25 ? -35.347 -32.984 4.032 1.00 35.71 101 LEU B CA 1
ATOM 1646 C C . LEU B 1 25 ? -34.279 -32.076 3.448 1.00 41.09 101 LEU B C 1
ATOM 1647 O O . LEU B 1 25 ? -34.297 -30.872 3.708 1.00 36.34 101 LEU B O 1
ATOM 1652 N N . VAL B 1 26 ? -33.321 -32.627 2.703 1.00 44.30 102 VAL B N 1
ATOM 1653 C CA . VAL B 1 26 ? -32.256 -31.848 2.080 1.00 46.71 102 VAL B CA 1
ATOM 1654 C C . VAL B 1 26 ? -31.992 -32.401 0.686 1.00 47.67 102 VAL B C 1
ATOM 1655 O O . VAL B 1 26 ? -32.487 -33.465 0.304 1.00 45.98 102 VAL B O 1
ATOM 1659 N N . HIS B 1 27 ? -31.193 -31.661 -0.076 1.00 44.13 103 HIS B N 1
ATOM 1660 C CA . HIS B 1 27 ? -30.628 -32.182 -1.311 1.00 36.34 103 HIS B CA 1
ATOM 1661 C C . HIS B 1 27 ? -29.154 -31.817 -1.379 1.00 44.68 103 HIS B C 1
ATOM 1662 O O . HIS B 1 27 ? -28.774 -30.675 -1.103 1.00 44.27 103 HIS B O 1
ATOM 1669 N N . SER B 1 28 ? -28.330 -32.790 -1.755 1.00 44.67 104 SER B N 1
ATOM 1670 C CA . SER B 1 28 ? -26.885 -32.636 -1.729 1.00 40.78 104 SER B CA 1
ATOM 1671 C C . SER B 1 28 ? -26.272 -33.087 -3.046 1.00 48.02 104 SER B C 1
ATOM 1672 O O . SER B 1 28 ? -26.801 -33.974 -3.723 1.00 47.30 104 SER B O 1
ATOM 1675 N N . SER B 1 29 ? -25.143 -32.467 -3.395 1.00 32.89 105 SER B N 1
ATOM 1676 C CA . SER B 1 29 ? -24.345 -32.888 -4.539 1.00 45.90 105 SER B CA 1
ATOM 1677 C C . SER B 1 29 ? -22.921 -32.403 -4.324 1.00 48.86 105 SER B C 1
ATOM 1678 O O . SER B 1 29 ? -22.664 -31.509 -3.511 1.00 43.53 105 SER B O 1
ATOM 1681 N N . PHE B 1 30 ? -21.991 -33.003 -5.072 1.00 43.04 106 PHE B N 1
ATOM 1682 C CA . PHE B 1 30 ? -20.594 -32.598 -5.019 1.00 44.53 106 PHE B CA 1
ATOM 1683 C C . PHE B 1 30 ? -20.285 -31.417 -5.923 1.00 42.42 106 PHE B C 1
ATOM 1684 O O . PHE B 1 30 ? -19.175 -30.870 -5.847 1.00 40.83 106 PHE B O 1
ATOM 1692 N N . LYS B 1 31 ? -21.226 -31.022 -6.772 1.00 42.87 107 LYS B N 1
ATOM 1693 C CA . LYS B 1 31 ? -21.028 -29.871 -7.632 1.00 45.50 107 LYS B CA 1
ATOM 1694 C C . LYS B 1 31 ? -21.187 -28.603 -6.810 1.00 42.35 107 LYS B C 1
ATOM 1695 O O . LYS B 1 31 ? -22.224 -28.425 -6.162 1.00 45.65 107 LYS B O 1
ATOM 1701 N N . PRO B 1 32 ? -20.199 -27.710 -6.803 1.00 47.60 108 PRO B N 1
ATOM 1702 C CA . PRO B 1 32 ? -20.275 -26.524 -5.940 1.00 40.53 108 PRO B CA 1
ATOM 1703 C C . PRO B 1 32 ? -21.464 -25.641 -6.295 1.00 47.61 108 PRO B C 1
ATOM 1704 O O . PRO B 1 32 ? -21.849 -25.517 -7.462 1.00 47.40 108 PRO B O 1
ATOM 1708 N N . VAL B 1 33 ? -22.050 -25.041 -5.262 1.00 45.39 109 VAL B N 1
ATOM 1709 C CA . VAL B 1 33 ? -23.157 -24.100 -5.398 1.00 43.48 109 VAL B CA 1
ATOM 1710 C C . VAL B 1 33 ? -23.007 -23.049 -4.306 1.00 48.02 109 VAL B C 1
ATOM 1711 O O . VAL B 1 33 ? -22.572 -23.356 -3.192 1.00 54.47 109 VAL B O 1
ATOM 1715 N N . ASN B 1 34 ? -23.355 -21.802 -4.627 1.00 46.09 110 ASN B N 1
ATOM 1716 C CA . ASN B 1 34 ? -23.069 -20.704 -3.709 1.00 46.58 110 ASN B CA 1
ATOM 1717 C C . ASN B 1 34 ? -24.046 -20.637 -2.542 1.00 49.21 110 ASN B C 1
ATOM 1718 O O . ASN B 1 34 ? -23.662 -20.212 -1.446 1.00 48.55 110 ASN B O 1
ATOM 1723 N N . ASN B 1 35 ? -25.302 -21.027 -2.745 1.00 51.48 111 ASN B N 1
ATOM 1724 C CA . ASN B 1 35 ? -26.315 -20.871 -1.712 1.00 50.09 111 ASN B CA 1
ATOM 1725 C C . ASN B 1 35 ? -26.472 -22.116 -0.847 1.00 46.08 111 ASN B C 1
ATOM 1726 O O . ASN B 1 35 ? -27.526 -22.298 -0.231 1.00 52.33 111 ASN B O 1
ATOM 1731 N N . ALA B 1 36 ? -25.452 -22.968 -0.784 1.00 43.43 112 ALA B N 1
ATOM 1732 C CA . ALA B 1 36 ? -25.534 -24.160 0.047 1.00 47.10 112 ALA B CA 1
ATOM 1733 C C . ALA B 1 36 ? -25.718 -23.782 1.512 1.00 48.72 112 ALA B C 1
ATOM 1734 O O . ALA B 1 36 ? -25.115 -22.829 2.012 1.00 48.37 112 ALA B O 1
ATOM 1736 N N . ASP B 1 37 ? -26.578 -24.531 2.198 1.00 51.34 113 ASP B N 1
ATOM 1737 C CA . ASP B 1 37 ? -26.791 -24.294 3.621 1.00 43.06 113 ASP B CA 1
ATOM 1738 C C . ASP B 1 37 ? -25.670 -24.903 4.451 1.00 42.90 113 ASP B C 1
ATOM 1739 O O . ASP B 1 37 ? -25.145 -24.253 5.365 1.00 38.47 113 ASP B O 1
ATOM 1744 N N . PHE B 1 38 ? -25.280 -26.136 4.128 1.00 45.47 114 PHE B N 1
ATOM 1745 C CA . PHE B 1 38 ? -24.172 -26.820 4.776 1.00 46.83 114 PHE B CA 1
ATOM 1746 C C . PHE B 1 38 ? -23.134 -27.231 3.740 1.00 40.67 114 PHE B C 1
ATOM 1747 O O . PHE B 1 38 ? -23.465 -27.515 2.587 1.00 45.08 114 PHE B O 1
ATOM 1755 N N . ILE B 1 39 ? -21.874 -27.260 4.163 1.00 37.31 115 ILE B N 1
ATOM 1756 C CA . ILE B 1 39 ? -20.792 -27.880 3.408 1.00 38.71 115 ILE B CA 1
ATOM 1757 C C . ILE B 1 39 ? -20.129 -28.894 4.330 1.00 40.84 115 ILE B C 1
ATOM 1758 O O . ILE B 1 39 ? -19.626 -28.527 5.397 1.00 41.11 115 ILE B O 1
ATOM 1763 N N . ILE B 1 40 ? -20.145 -30.159 3.932 1.00 39.44 116 ILE B N 1
ATOM 1764 C CA . ILE B 1 40 ? -19.658 -31.270 4.744 1.00 39.30 116 ILE B CA 1
ATOM 1765 C C . ILE B 1 40 ? -18.445 -31.872 4.045 1.00 43.17 116 ILE B C 1
ATOM 1766 O O . ILE B 1 40 ? -18.559 -32.315 2.892 1.00 38.02 116 ILE B O 1
ATOM 1771 N N . PRO B 1 41 ? -17.279 -31.914 4.690 1.00 37.79 117 PRO B N 1
ATOM 1772 C CA . PRO B 1 41 ? -16.130 -32.620 4.104 1.00 33.39 117 PRO B CA 1
ATOM 1773 C C . PRO B 1 41 ? -16.269 -34.120 4.313 1.00 33.36 117 PRO B C 1
ATOM 1774 O O . PRO B 1 41 ? -16.512 -34.588 5.428 1.00 39.31 117 PRO B O 1
ATOM 1778 N N . VAL B 1 42 ? -16.121 -34.874 3.231 1.00 31.27 118 VAL B N 1
ATOM 1779 C CA . VAL B 1 42 ? -16.290 -36.321 3.240 1.00 33.30 118 VAL B CA 1
ATOM 1780 C C . VAL B 1 42 ? -15.035 -36.945 2.635 1.00 36.50 118 VAL B C 1
ATOM 1781 O O . VAL B 1 42 ? -14.667 -36.634 1.494 1.00 45.56 118 VAL B O 1
ATOM 1785 N N . GLU B 1 43 ? -14.382 -37.819 3.396 1.00 32.26 119 GLU B N 1
ATOM 1786 C CA . GLU B 1 43 ? -13.174 -38.498 2.950 1.00 35.36 119 GLU B CA 1
ATOM 1787 C C . GLU B 1 43 ? -13.557 -39.764 2.194 1.00 46.74 119 GLU B C 1
ATOM 1788 O O . GLU B 1 43 ? -14.275 -40.621 2.726 1.00 43.21 119 GLU B O 1
ATOM 1794 N N . ILE B 1 44 ? -13.088 -39.872 0.951 1.00 47.98 120 ILE B N 1
ATOM 1795 C CA . ILE B 1 44 ? -13.324 -41.032 0.092 1.00 51.96 120 ILE B CA 1
ATOM 1796 C C . ILE B 1 44 ? -11.969 -41.464 -0.460 1.00 58.06 120 ILE B C 1
ATOM 1797 O O . ILE B 1 44 ? -11.408 -40.787 -1.333 1.00 56.65 120 ILE B O 1
ATOM 1802 N N . ASP B 1 45 ? -11.443 -42.578 0.047 1.00 59.35 121 ASP B N 1
ATOM 1803 C CA . ASP B 1 45 ? -10.138 -43.101 -0.360 1.00 65.28 121 ASP B CA 1
ATOM 1804 C C . ASP B 1 45 ? -9.054 -42.031 -0.226 1.00 58.07 121 ASP B C 1
ATOM 1805 O O . ASP B 1 45 ? -8.454 -41.590 -1.204 1.00 68.09 121 ASP B O 1
ATOM 1810 N N . GLY B 1 46 ? -8.827 -41.594 1.010 1.00 58.37 122 GLY B N 1
ATOM 1811 C CA . GLY B 1 46 ? -7.796 -40.609 1.286 1.00 45.57 122 GLY B CA 1
ATOM 1812 C C . GLY B 1 46 ? -8.109 -39.181 0.871 1.00 51.70 122 GLY B C 1
ATOM 1813 O O . GLY B 1 46 ? -7.518 -38.239 1.414 1.00 51.20 122 GLY B O 1
ATOM 1814 N N . VAL B 1 47 ? -9.041 -39.001 -0.070 1.00 43.45 123 VAL B N 1
ATOM 1815 C CA . VAL B 1 47 ? -9.326 -37.701 -0.674 1.00 42.90 123 VAL B CA 1
ATOM 1816 C C . VAL B 1 47 ? -10.539 -37.077 0.007 1.00 46.62 123 VAL B C 1
ATOM 1817 O O . VAL B 1 47 ? -11.598 -37.707 0.112 1.00 45.88 123 VAL B O 1
ATOM 1821 N N . VAL B 1 48 ? -10.394 -35.835 0.458 1.00 38.01 124 VAL B N 1
ATOM 1822 C CA . VAL B 1 48 ? -11.474 -35.117 1.119 1.00 38.77 124 VAL B CA 1
ATOM 1823 C C . VAL B 1 48 ? -12.277 -34.376 0.053 1.00 43.54 124 VAL B C 1
ATOM 1824 O O . VAL B 1 48 ? -11.799 -33.397 -0.526 1.00 44.43 124 VAL B O 1
ATOM 1828 N N . HIS B 1 49 ? -13.501 -34.838 -0.202 1.00 38.42 125 HIS B N 1
ATOM 1829 C CA . HIS B 1 49 ? -14.430 -34.154 -1.090 1.00 30.56 125 HIS B CA 1
ATOM 1830 C C . HIS B 1 49 ? -15.375 -33.276 -0.282 1.00 39.86 125 HIS B C 1
ATOM 1831 O O . HIS B 1 49 ? -15.642 -33.530 0.892 1.00 41.69 125 HIS B O 1
ATOM 1838 N N . GLN B 1 50 ? -15.905 -32.247 -0.931 1.00 42.21 126 GLN B N 1
ATOM 1839 C CA . GLN B 1 50 ? -16.832 -31.319 -0.298 1.00 37.88 126 GLN B CA 1
ATOM 1840 C C . GLN B 1 50 ? -18.228 -31.556 -0.853 1.00 43.02 126 GLN B C 1
ATOM 1841 O O . GLN B 1 50 ? -18.432 -31.525 -2.072 1.00 42.91 126 GLN B O 1
ATOM 1847 N N . VAL B 1 51 ? -19.183 -31.800 0.043 1.00 39.46 127 VAL B N 1
ATOM 1848 C CA . VAL B 1 51 ? -20.579 -31.977 -0.326 1.00 31.88 127 VAL B CA 1
ATOM 1849 C C . VAL B 1 51 ? -21.325 -30.707 0.037 1.00 37.55 127 VAL B C 1
ATOM 1850 O O . VAL B 1 51 ? -21.117 -30.143 1.116 1.00 43.19 127 VAL B O 1
ATOM 1854 N N . TYR B 1 52 ? -22.161 -30.231 -0.876 1.00 39.08 128 TYR B N 1
ATOM 1855 C CA . TYR B 1 52 ? -22.952 -29.030 -0.660 1.00 36.03 128 TYR B CA 1
ATOM 1856 C C . TYR B 1 52 ? -24.395 -29.443 -0.423 1.00 41.60 128 TYR B C 1
ATOM 1857 O O . TYR B 1 52 ? -24.973 -30.181 -1.227 1.00 46.09 128 TYR B O 1
ATOM 1866 N N . VAL B 1 53 ? -24.965 -28.981 0.686 1.00 45.66 129 VAL B N 1
ATOM 1867 C CA . VAL B 1 53 ? -26.273 -29.425 1.151 1.00 42.61 129 VAL B CA 1
ATOM 1868 C C . VAL B 1 53 ? -27.226 -28.238 1.145 1.00 43.06 129 VAL B C 1
ATOM 1869 O O . VAL B 1 53 ? -26.920 -27.188 1.721 1.00 43.89 129 VAL B O 1
ATOM 1873 N N . LEU B 1 54 ? -28.372 -28.407 0.493 1.00 38.90 130 LEU B N 1
ATOM 1874 C CA . LEU B 1 54 ? -29.454 -27.433 0.523 1.00 44.33 130 LEU B CA 1
ATOM 1875 C C . LEU B 1 54 ? -30.556 -27.913 1.463 1.00 45.36 130 LEU B C 1
ATOM 1876 O O . LEU B 1 54 ? -30.930 -29.090 1.447 1.00 43.51 130 LEU B O 1
ATOM 1881 N N . LYS B 1 55 ? -31.090 -26.997 2.266 1.00 40.10 131 LYS B N 1
ATOM 1882 C CA . LYS B 1 55 ? -32.207 -27.309 3.149 1.00 41.11 131 LYS B CA 1
ATOM 1883 C C . LYS B 1 55 ? -33.527 -27.118 2.410 1.00 43.32 131 LYS B C 1
ATOM 1884 O O . LYS B 1 55 ? -33.735 -26.096 1.749 1.00 41.03 131 LYS B O 1
ATOM 1890 N N . ARG B 1 56 ? -34.411 -28.104 2.527 1.00 45.22 132 ARG B N 1
ATOM 1891 C CA . ARG B 1 56 ? -35.748 -27.976 1.975 1.00 46.93 132 ARG B CA 1
ATOM 1892 C C . ARG B 1 56 ? -36.516 -26.873 2.703 1.00 47.08 132 ARG B C 1
ATOM 1893 O O . ARG B 1 56 ? -36.322 -26.661 3.904 1.00 47.28 132 ARG B O 1
ATOM 1901 N N . PRO B 1 57 ? -37.381 -26.146 1.995 1.00 48.96 133 PRO B N 1
ATOM 1902 C CA . PRO B 1 57 ? -38.147 -25.076 2.647 1.00 45.80 133 PRO B CA 1
ATOM 1903 C C . PRO B 1 57 ? -39.003 -25.613 3.784 1.00 45.63 133 PRO B C 1
ATOM 1904 O O . PRO B 1 57 ? -39.650 -26.655 3.661 1.00 51.92 133 PRO B O 1
ATOM 1908 N N . HIS B 1 58 ? -38.991 -24.886 4.901 1.00 46.01 134 HIS B N 1
ATOM 1909 C CA . HIS B 1 58 ? -39.743 -25.183 6.120 1.00 46.12 134 HIS B CA 1
ATOM 1910 C C . HIS B 1 58 ? -39.256 -26.434 6.839 1.00 47.37 134 HIS B C 1
ATOM 1911 O O . HIS B 1 58 ? -39.950 -26.913 7.745 1.00 45.77 134 HIS B O 1
ATOM 1918 N N . VAL B 1 59 ? -38.090 -26.979 6.472 1.00 43.66 135 VAL B N 1
ATOM 1919 C CA . VAL B 1 59 ? -37.571 -28.145 7.187 1.00 45.80 135 VAL B CA 1
ATOM 1920 C C . VAL B 1 59 ? -37.441 -27.843 8.674 1.00 46.50 135 VAL B C 1
ATOM 1921 O O . VAL B 1 59 ? -37.757 -28.689 9.520 1.00 43.17 135 VAL B O 1
ATOM 1925 N N . ASP B 1 60 ? -37.002 -26.626 9.017 1.00 44.73 136 ASP B N 1
ATOM 1926 C CA . ASP B 1 60 ? -36.796 -26.274 10.418 1.00 47.72 136 ASP B CA 1
ATOM 1927 C C . ASP B 1 60 ? -38.094 -26.378 11.209 1.00 50.25 136 ASP B C 1
ATOM 1928 O O . ASP B 1 60 ? -38.154 -27.062 12.238 1.00 48.47 136 ASP B O 1
ATOM 1933 N N . GLU B 1 61 ? -39.148 -25.707 10.740 1.00 48.33 137 GLU B N 1
ATOM 1934 C CA . GLU B 1 61 ? -40.449 -25.820 11.393 1.00 48.45 137 GLU B CA 1
ATOM 1935 C C . GLU B 1 61 ? -40.934 -27.263 11.401 1.00 54.45 137 GLU B C 1
ATOM 1936 O O . GLU B 1 61 ? -41.564 -27.714 12.367 1.00 48.81 137 GLU B O 1
ATOM 1942 N N . PHE B 1 62 ? -40.643 -28.002 10.332 1.00 46.94 138 PHE B N 1
ATOM 1943 C CA . PHE B 1 62 ? -41.128 -29.370 10.220 1.00 44.58 138 PHE B CA 1
ATOM 1944 C C . PHE B 1 62 ? -40.498 -30.265 11.277 1.00 49.68 138 PHE B C 1
ATOM 1945 O O . PHE B 1 62 ? -41.200 -30.997 11.982 1.00 47.28 138 PHE B O 1
ATOM 1953 N N . LEU B 1 63 ? -39.169 -30.225 11.392 1.00 45.60 139 LEU B N 1
ATOM 1954 C CA . LEU B 1 63 ? -38.477 -31.115 12.316 1.00 47.52 139 LEU B CA 1
ATOM 1955 C C . LEU B 1 63 ? -38.769 -30.742 13.759 1.00 48.38 139 LEU B C 1
ATOM 1956 O O . LEU B 1 63 ? -38.908 -31.621 14.616 1.00 43.58 139 LEU B O 1
ATOM 1961 N N . GLN B 1 64 ? -38.842 -29.441 14.046 1.00 51.14 140 GLN B N 1
ATOM 1962 C CA . GLN B 1 64 ? -39.164 -28.988 15.393 1.00 53.64 140 GLN B CA 1
ATOM 1963 C C . GLN B 1 64 ? -40.512 -29.538 15.850 1.00 54.88 140 GLN B C 1
ATOM 1964 O O . GLN B 1 64 ? -40.638 -30.053 16.968 1.00 48.97 140 GLN B O 1
ATOM 1970 N N . ARG B 1 65 ? -41.524 -29.456 14.987 1.00 52.11 141 ARG B N 1
ATOM 1971 C CA . ARG B 1 65 ? -42.860 -29.904 15.353 1.00 52.38 141 ARG B CA 1
ATOM 1972 C C . ARG B 1 65 ? -42.977 -31.425 15.333 1.00 54.11 141 ARG B C 1
ATOM 1973 O O . ARG B 1 65 ? -43.608 -32.009 16.219 1.00 53.40 141 ARG B O 1
ATOM 1981 N N . MET B 1 66 ? -42.372 -32.086 14.341 1.00 55.95 142 MET B N 1
ATOM 1982 C CA . MET B 1 66 ? -42.412 -33.546 14.299 1.00 46.49 142 MET B CA 1
ATOM 1983 C C . MET B 1 66 ? -41.755 -34.162 15.526 1.00 50.56 142 MET B C 1
ATOM 1984 O O . MET B 1 66 ? -42.166 -35.239 15.974 1.00 52.55 142 MET B O 1
ATOM 1989 N N . GLY B 1 67 ? -40.742 -33.495 16.087 1.00 50.68 143 GLY B N 1
ATOM 1990 C CA . GLY B 1 67 ? -40.073 -34.022 17.265 1.00 43.73 143 GLY B CA 1
ATOM 1991 C C . GLY B 1 67 ? -40.941 -33.995 18.507 1.00 50.64 143 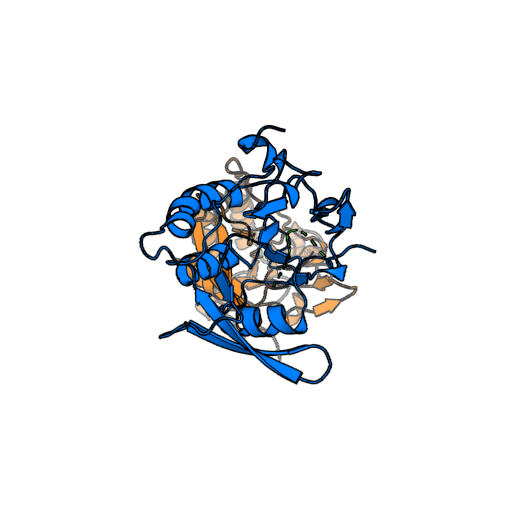GLY B C 1
ATOM 1992 O O . GLY B 1 67 ? -40.770 -34.823 19.405 1.00 48.24 143 GLY B O 1
ATOM 1993 N N . GLU B 1 68 ? -41.876 -33.047 18.582 1.00 51.00 144 GLU B N 1
ATOM 1994 C CA . GLU B 1 68 ? -42.825 -33.042 19.688 1.00 56.55 144 GLU B CA 1
ATOM 1995 C C . GLU B 1 68 ? -43.806 -34.204 19.579 1.00 54.14 144 GLU B C 1
ATOM 1996 O O . GLU B 1 68 ? -44.059 -34.906 20.566 1.00 56.14 144 GLU B O 1
ATOM 2002 N N . LEU B 1 69 ? -44.335 -34.446 18.376 1.00 50.45 145 LEU B N 1
ATOM 2003 C CA . LEU B 1 69 ? -45.462 -35.355 18.205 1.00 47.96 145 LEU B CA 1
ATOM 2004 C C . LEU B 1 69 ? -45.054 -36.818 18.127 1.00 47.22 145 LEU B C 1
ATOM 2005 O O . LEU B 1 69 ? -45.859 -37.695 18.460 1.00 48.22 145 LEU B O 1
ATOM 2010 N N . PHE B 1 70 ? -43.843 -37.114 17.671 1.00 50.71 146 PHE B N 1
ATOM 2011 C CA . PHE B 1 70 ? -43.491 -38.483 17.338 1.00 43.40 146 PHE B CA 1
ATOM 2012 C C . PHE B 1 70 ? -42.158 -38.859 17.959 1.00 40.81 146 PHE B C 1
ATOM 2013 O O . PHE B 1 70 ? -41.395 -38.012 18.426 1.00 47.62 146 PHE B O 1
ATOM 2021 N N . GLU B 1 71 ? -41.901 -40.161 17.980 1.00 43.79 147 GLU B N 1
ATOM 2022 C CA . GLU B 1 71 ? -40.554 -40.679 18.195 1.00 46.83 147 GLU B CA 1
ATOM 2023 C C . GLU B 1 71 ? -39.896 -40.681 16.821 1.00 50.19 147 GLU B C 1
ATOM 2024 O O . GLU B 1 71 ? -40.030 -41.631 16.047 1.00 44.40 147 GLU B O 1
ATOM 2030 N N . CYS B 1 72 ? -39.210 -39.584 16.502 1.00 45.97 148 CYS B N 1
ATOM 2031 C CA . CYS B 1 72 ? -38.640 -39.405 15.179 1.00 41.24 148 CYS B CA 1
ATOM 2032 C C . CYS B 1 72 ? -37.310 -40.137 15.071 1.00 48.73 148 CYS B C 1
ATOM 2033 O O . CYS B 1 72 ? -36.473 -40.080 15.976 1.00 42.62 148 CYS B O 1
ATOM 2036 N N . VAL B 1 73 ? -37.115 -40.827 13.949 1.00 42.99 149 VAL B N 1
ATOM 2037 C CA . VAL B 1 73 ? -35.901 -41.601 13.706 1.00 41.72 149 VAL B CA 1
ATOM 2038 C C . VAL B 1 73 ? -35.448 -41.338 12.276 1.00 46.61 149 VAL B C 1
ATOM 2039 O O . VAL B 1 73 ? -36.226 -41.526 11.334 1.00 38.82 149 VAL B O 1
ATOM 2043 N N . LEU B 1 74 ? -34.197 -40.907 12.113 1.00 44.43 150 LEU B N 1
ATOM 2044 C CA . LEU B 1 74 ? -33.592 -40.750 10.794 1.00 39.84 150 LEU B CA 1
ATOM 2045 C C . LEU B 1 74 ? -33.202 -42.112 10.229 1.00 37.63 150 LEU B C 1
ATOM 2046 O O . LEU B 1 74 ? -32.530 -42.904 10.899 1.00 37.27 150 LEU B O 1
ATOM 2051 N N . PHE B 1 75 ? -33.613 -42.376 8.992 1.00 39.28 151 PHE B N 1
ATOM 2052 C CA . PHE B 1 75 ? -33.324 -43.649 8.329 1.00 46.02 151 PHE B CA 1
ATOM 2053 C C . PHE B 1 75 ? -33.012 -43.349 6.866 1.00 50.24 151 PHE B C 1
ATOM 2054 O O . PHE B 1 75 ? -33.884 -42.874 6.129 1.00 51.31 151 PHE B O 1
ATOM 2062 N N . THR B 1 76 ? -31.780 -43.624 6.440 1.00 45.18 152 THR B N 1
ATOM 2063 C CA . THR B 1 76 ? -31.341 -43.233 5.106 1.00 44.59 152 THR B CA 1
ATOM 2064 C C . THR B 1 76 ? -30.407 -44.280 4.518 1.00 47.93 152 THR B C 1
ATOM 2065 O O . THR B 1 76 ? -29.616 -44.908 5.228 1.00 43.75 152 THR B O 1
ATOM 2069 N N . ALA B 1 77 ? -30.497 -44.449 3.200 1.00 46.18 153 ALA B N 1
ATOM 2070 C CA . ALA B 1 77 ? -29.575 -45.320 2.487 1.00 46.26 153 ALA B CA 1
ATOM 2071 C C . ALA B 1 77 ? -28.210 -44.675 2.273 1.00 55.44 153 ALA B C 1
ATOM 2072 O O . ALA B 1 77 ? -27.346 -45.289 1.638 1.00 48.53 153 ALA B O 1
ATOM 2074 N N . SER B 1 78 ? -27.996 -43.467 2.796 1.00 53.05 154 SER B N 1
ATOM 2075 C CA . SER B 1 78 ? -26.687 -42.833 2.768 1.00 49.21 154 SER B CA 1
ATOM 2076 C C . SER B 1 78 ? -25.735 -43.504 3.751 1.00 44.76 154 SER B C 1
ATOM 2077 O O . SER B 1 78 ? -26.140 -44.243 4.652 1.00 44.37 154 SER B O 1
ATOM 2080 N N . LEU B 1 79 ? -24.450 -43.226 3.572 1.00 45.88 155 LEU B N 1
ATOM 2081 C CA . LEU B 1 79 ? -23.436 -43.664 4.516 1.00 50.90 155 LEU B CA 1
ATOM 2082 C C . LEU B 1 79 ? -23.314 -42.656 5.650 1.00 41.01 155 LEU B C 1
ATOM 2083 O O . LEU B 1 79 ? -23.482 -41.449 5.453 1.00 37.17 155 LEU B O 1
ATOM 2088 N N . ALA B 1 80 ? -23.006 -43.166 6.842 1.00 39.30 156 ALA B N 1
ATOM 2089 C CA . ALA B 1 80 ? -22.912 -42.297 8.010 1.00 37.86 156 ALA B CA 1
ATOM 2090 C C . ALA B 1 80 ? -21.927 -41.156 7.781 1.00 39.82 156 ALA B C 1
ATOM 2091 O O . ALA B 1 80 ? -22.168 -40.026 8.219 1.00 40.45 156 ALA B O 1
ATOM 2093 N N . LYS B 1 81 ? -20.824 -41.417 7.074 1.00 43.54 157 LYS B N 1
ATOM 2094 C CA . LYS B 1 81 ? -19.799 -40.387 6.943 1.00 36.35 157 LYS B CA 1
ATOM 2095 C C . LYS B 1 81 ? -20.330 -39.125 6.280 1.00 35.13 157 LYS B C 1
ATOM 2096 O O . LYS B 1 81 ? -19.680 -38.079 6.366 1.00 38.68 157 LYS B O 1
ATOM 2102 N N . TYR B 1 82 ? -21.505 -39.192 5.654 1.00 36.29 158 TYR B N 1
ATOM 2103 C CA . TYR B 1 82 ? -22.186 -38.037 5.083 1.00 37.58 158 TYR B CA 1
ATOM 2104 C C . TYR B 1 82 ? -23.430 -37.639 5.869 1.00 41.30 158 TYR B C 1
ATOM 2105 O O . TYR B 1 82 ? -23.588 -36.469 6.232 1.00 35.92 158 TYR B O 1
ATOM 2114 N N . ALA B 1 83 ? -24.319 -38.598 6.151 1.00 40.56 159 ALA B N 1
ATOM 2115 C CA . ALA B 1 83 ? -25.618 -38.277 6.739 1.00 41.31 159 ALA B CA 1
ATOM 2116 C C . ALA B 1 83 ? -25.492 -37.857 8.202 1.00 42.70 159 ALA B C 1
ATOM 2117 O O . ALA B 1 83 ? -26.198 -36.946 8.658 1.00 34.62 159 ALA B O 1
ATOM 2119 N N . ASP B 1 84 ? -24.601 -38.507 8.951 1.00 32.82 160 ASP B N 1
ATOM 2120 C CA . ASP B 1 84 ? -24.438 -38.170 10.362 1.00 31.60 160 ASP B CA 1
ATOM 2121 C C . ASP B 1 84 ? -24.015 -36.724 10.594 1.00 39.39 160 ASP B C 1
ATOM 2122 O O . ASP B 1 84 ? -24.579 -36.088 11.504 1.00 41.43 160 ASP B O 1
ATOM 2127 N N . PRO B 1 85 ? -23.054 -36.147 9.859 1.00 37.91 161 PRO B N 1
ATOM 2128 C CA . PRO B 1 85 ? -22.787 -34.715 10.063 1.00 34.46 161 PRO B CA 1
ATOM 2129 C C . PRO B 1 85 ? -23.924 -33.825 9.595 1.00 37.44 161 PRO B C 1
ATOM 2130 O O . PRO B 1 85 ? -24.179 -32.789 10.224 1.00 41.42 161 PRO B O 1
ATOM 2134 N N . VAL B 1 86 ? -24.616 -34.189 8.510 1.00 36.03 162 VAL B N 1
ATOM 2135 C CA . VAL B 1 86 ? -25.776 -33.409 8.082 1.00 34.37 162 VAL B CA 1
ATOM 2136 C C . VAL B 1 86 ? -26.821 -33.379 9.186 1.00 39.50 162 VAL B C 1
ATOM 2137 O O . VAL B 1 86 ? -27.378 -32.321 9.507 1.00 42.17 162 VAL B O 1
ATOM 2141 N N . ALA B 1 87 ? -27.093 -34.537 9.796 1.00 40.29 163 ALA B N 1
ATOM 2142 C CA . ALA B 1 87 ? -28.073 -34.580 10.877 1.00 38.05 163 ALA B CA 1
ATOM 2143 C C . ALA B 1 87 ? -27.645 -33.690 12.034 1.00 35.10 163 ALA B C 1
ATOM 2144 O O . ALA B 1 87 ? -28.455 -32.927 12.565 1.00 40.59 163 ALA B O 1
ATOM 2146 N N . ASP B 1 88 ? -26.365 -33.747 12.412 1.00 34.56 164 ASP B N 1
ATOM 2147 C CA . ASP B 1 88 ? -25.850 -32.854 13.448 1.00 34.55 164 ASP B CA 1
ATOM 2148 C C . ASP B 1 88 ? -26.125 -31.390 13.131 1.00 40.24 164 ASP B C 1
ATOM 2149 O O . ASP B 1 88 ? -26.274 -30.579 14.048 1.00 49.26 164 ASP B O 1
ATOM 2154 N N . LEU B 1 89 ? -26.177 -31.023 11.853 1.00 43.27 165 LEU B N 1
ATOM 2155 C CA . LEU B 1 89 ? -26.376 -29.621 11.507 1.00 42.02 165 LEU B CA 1
ATOM 2156 C C . LEU B 1 89 ? -27.845 -29.283 11.263 1.00 45.22 165 LEU B C 1
ATOM 2157 O O . LEU B 1 89 ? -28.261 -28.150 11.528 1.00 47.60 165 LEU B O 1
ATOM 2162 N N . LEU B 1 90 ? -28.637 -30.242 10.773 1.00 39.03 166 LEU B N 1
ATOM 2163 C CA . LEU B 1 90 ? -30.069 -30.015 10.587 1.00 42.01 166 LEU B CA 1
ATOM 2164 C C . LEU B 1 90 ? -30.806 -29.944 11.917 1.00 47.93 166 LEU B C 1
ATOM 2165 O O . LEU B 1 90 ? -31.588 -29.016 12.160 1.00 52.80 166 LEU B O 1
ATOM 2170 N N . ASP B 1 91 ? -30.585 -30.939 12.777 1.00 42.09 167 ASP B N 1
ATOM 2171 C CA . ASP B 1 91 ? -31.450 -31.224 13.921 1.00 42.06 167 ASP B CA 1
ATOM 2172 C C . ASP B 1 91 ? -31.029 -30.380 15.120 1.00 43.81 167 ASP B C 1
ATOM 2173 O O . ASP B 1 91 ? -30.394 -30.848 16.067 1.00 43.27 167 ASP B O 1
ATOM 2178 N N . LYS B 1 92 ? -31.422 -29.106 15.084 1.00 46.79 168 LYS B N 1
ATOM 2179 C CA . LYS B 1 92 ? -31.106 -28.203 16.183 1.00 50.80 168 LYS B CA 1
ATOM 2180 C C . LYS B 1 92 ? -31.843 -28.570 17.462 1.00 5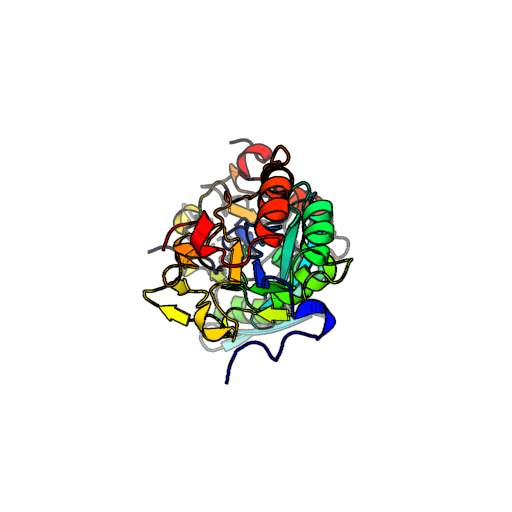0.38 168 LYS B C 1
ATOM 2181 O O . LYS B 1 92 ? -31.344 -28.275 18.555 1.00 55.86 168 LYS B O 1
ATOM 2187 N N . TRP B 1 93 ? -32.992 -29.231 17.357 1.00 45.25 169 TRP B N 1
ATOM 2188 C CA . TRP B 1 93 ? -33.872 -29.450 18.495 1.00 45.68 169 TRP B CA 1
ATOM 2189 C C . TRP B 1 93 ? -33.794 -30.857 19.057 1.00 40.97 169 TRP B C 1
ATOM 2190 O O . TRP B 1 93 ? -34.462 -31.142 20.050 1.00 52.07 169 TRP B O 1
ATOM 2201 N N . GLY B 1 94 ? -33.011 -31.743 18.459 1.00 46.33 170 GLY B N 1
ATOM 2202 C CA . GLY B 1 94 ? -32.981 -33.110 18.940 1.00 43.71 170 GLY B CA 1
ATOM 2203 C C . GLY B 1 94 ? -34.220 -33.901 18.589 1.00 47.98 170 GLY B C 1
ATOM 2204 O O . GLY B 1 94 ? -34.640 -34.765 19.367 1.00 46.10 170 GLY B O 1
ATOM 2205 N N . ALA B 1 95 ? -34.829 -33.617 17.435 1.00 35.94 171 ALA B N 1
ATOM 2206 C CA . ALA B 1 95 ? -36.004 -34.373 17.020 1.00 37.18 171 ALA B CA 1
ATOM 2207 C C . ALA B 1 95 ? -35.668 -35.843 16.812 1.00 42.94 171 ALA B C 1
ATOM 2208 O O . ALA B 1 95 ? -36.484 -36.720 17.117 1.00 48.77 171 ALA B O 1
ATOM 2210 N N . PHE B 1 96 ? -34.467 -36.140 16.319 1.00 39.87 172 PHE B N 1
ATOM 2211 C CA . PHE B 1 96 ? -34.113 -37.518 15.999 1.00 39.31 172 PHE B CA 1
ATOM 2212 C C . PHE B 1 96 ? -33.628 -38.235 17.251 1.00 39.39 172 PHE B C 1
ATOM 2213 O O . PHE B 1 96 ? -32.592 -37.879 17.821 1.00 37.28 172 PHE B O 1
ATOM 2221 N N . ARG B 1 97 ? -34.381 -39.249 17.674 1.00 44.01 173 ARG B N 1
ATOM 2222 C CA . ARG B 1 97 ? -33.947 -40.090 18.781 1.00 33.45 173 ARG B CA 1
ATOM 2223 C C . ARG B 1 97 ? -32.909 -41.107 18.329 1.00 39.07 173 ARG B C 1
ATOM 2224 O O . ARG B 1 97 ? -32.088 -41.557 19.134 1.00 40.20 173 ARG B O 1
ATOM 2232 N N . ALA B 1 98 ? -32.933 -41.484 17.057 1.00 42.19 174 ALA B N 1
ATOM 2233 C CA . ALA B 1 98 ? -31.975 -42.440 16.535 1.00 37.30 174 ALA B CA 1
ATOM 2234 C C . ALA B 1 98 ? -31.737 -42.130 15.067 1.00 35.92 174 ALA B C 1
ATOM 2235 O O . ALA B 1 98 ? -32.545 -41.462 14.415 1.00 40.34 174 ALA B O 1
ATOM 2237 N N . ARG B 1 99 ? -30.602 -42.606 14.560 1.00 36.21 175 ARG B N 1
ATOM 2238 C CA . ARG B 1 99 ? -30.207 -42.410 13.171 1.00 33.91 175 ARG B CA 1
ATOM 2239 C C . ARG B 1 99 ? -29.764 -43.744 12.604 1.00 34.44 175 ARG B C 1
ATOM 2240 O O . ARG B 1 99 ? -28.928 -44.427 13.200 1.00 33.03 175 ARG B O 1
ATOM 2248 N N . LEU B 1 100 ? -30.301 -44.105 11.451 1.00 41.74 176 LEU B N 1
ATOM 2249 C CA . LEU B 1 100 ? -29.939 -45.351 10.796 1.00 39.85 176 LEU B CA 1
ATOM 2250 C C . LEU B 1 100 ? -29.465 -45.063 9.380 1.00 38.84 176 LEU B C 1
ATOM 2251 O O . LEU B 1 100 ? -30.030 -44.210 8.689 1.00 42.88 176 LEU B O 1
ATOM 2256 N N . PHE B 1 101 ? -28.433 -45.782 8.951 1.00 38.55 177 PHE B N 1
ATOM 2257 C CA . PHE B 1 101 ? -27.750 -45.512 7.695 1.00 38.34 177 PHE B CA 1
ATOM 2258 C C . PHE B 1 101 ? -27.801 -46.740 6.791 1.00 40.25 177 PHE B C 1
ATOM 2259 O O . PHE B 1 101 ? -28.517 -47.703 7.064 1.00 35.99 177 PHE B O 1
ATOM 2267 N N . ARG B 1 102 ? -27.019 -46.690 5.706 1.00 48.98 178 ARG B N 1
ATOM 2268 C CA . ARG B 1 102 ? -27.091 -47.707 4.659 1.00 47.39 178 ARG B CA 1
ATOM 2269 C C . ARG B 1 102 ? -26.966 -49.119 5.212 1.00 46.52 178 ARG B C 1
ATOM 2270 O O . ARG B 1 102 ? -27.713 -50.018 4.807 1.00 46.71 178 ARG B O 1
ATOM 2278 N N . GLU B 1 103 ? -26.028 -49.337 6.136 1.00 41.04 179 GLU B N 1
ATOM 2279 C CA . GLU B 1 103 ? -25.809 -50.684 6.654 1.00 53.10 179 GLU B CA 1
ATOM 2280 C C . GLU B 1 103 ? -27.032 -51.240 7.381 1.00 53.17 179 GLU B C 1
ATOM 2281 O O . GLU B 1 103 ? -27.160 -52.462 7.504 1.00 52.61 179 GLU B O 1
ATOM 2287 N N . SER B 1 104 ? -27.934 -50.380 7.858 1.00 44.88 180 SER B N 1
ATOM 2288 C CA . SER B 1 104 ? -29.150 -50.851 8.508 1.00 44.05 180 SER B CA 1
ATOM 2289 C C . SER B 1 104 ? -30.261 -51.180 7.519 1.00 48.86 180 SER B C 1
ATOM 2290 O O . SER B 1 104 ? -31.239 -51.833 7.905 1.00 46.60 180 SER B O 1
ATOM 2293 N N . CYS B 1 105 ? -30.131 -50.753 6.263 1.00 47.81 181 CYS B N 1
ATOM 2294 C CA . CYS B 1 105 ? -31.092 -51.117 5.239 1.00 41.03 181 CYS B CA 1
ATOM 2295 C C . CYS B 1 105 ? -30.939 -52.587 4.867 1.00 46.25 181 CYS B C 1
ATOM 2296 O O . CYS B 1 105 ? -29.971 -53.260 5.236 1.00 48.21 181 CYS B O 1
ATOM 2299 N N . VAL B 1 106 ? -31.919 -53.084 4.120 1.00 46.87 182 VAL B N 1
ATOM 2300 C CA . VAL B 1 106 ? -31.864 -54.409 3.519 1.00 49.71 182 VAL B CA 1
ATOM 2301 C C . VAL B 1 106 ? -31.722 -54.205 2.019 1.00 47.82 182 VAL B C 1
ATOM 2302 O O . VAL B 1 106 ? -32.556 -53.538 1.394 1.00 48.50 182 VAL B O 1
ATOM 2306 N N . PHE B 1 107 ? -30.648 -54.743 1.449 1.00 53.60 183 PHE B N 1
ATOM 2307 C CA . PHE B 1 107 ? -30.399 -54.619 0.016 1.00 59.20 183 PHE B CA 1
ATOM 2308 C C . PHE B 1 107 ? -31.159 -55.727 -0.700 1.00 56.56 183 PHE B C 1
ATOM 2309 O O . PHE B 1 107 ? -30.843 -56.911 -0.544 1.00 57.14 183 PHE B O 1
ATOM 2317 N N . HIS B 1 108 ? -32.159 -55.339 -1.488 1.00 56.09 184 HIS B N 1
ATOM 2318 C CA . HIS B 1 108 ? -33.126 -56.267 -2.062 1.00 56.59 184 HIS B CA 1
ATOM 2319 C C . HIS B 1 108 ? -33.490 -55.788 -3.460 1.00 62.48 184 HIS B C 1
ATOM 2320 O O . HIS B 1 108 ? -34.006 -54.677 -3.622 1.00 65.17 184 HIS B O 1
ATOM 2327 N N . ARG B 1 109 ? -33.223 -56.626 -4.462 1.00 64.54 185 ARG B N 1
ATOM 2328 C CA . ARG B 1 109 ? -33.477 -56.302 -5.869 1.00 63.80 185 ARG B CA 1
ATOM 2329 C C . ARG B 1 109 ? -32.814 -54.984 -6.269 1.00 67.41 185 ARG B C 1
ATOM 2330 O O . ARG B 1 109 ? -33.439 -54.095 -6.851 1.00 70.17 185 ARG B O 1
ATOM 2338 N N . GLY B 1 110 ? -31.527 -54.859 -5.947 1.00 65.12 186 GLY B N 1
ATOM 2339 C CA . GLY B 1 110 ? -30.777 -53.679 -6.338 1.00 63.44 186 GLY B CA 1
ATOM 2340 C C . GLY B 1 110 ? -31.248 -52.383 -5.722 1.00 70.30 186 GLY B C 1
ATOM 2341 O O . GLY B 1 110 ? -30.967 -51.310 -6.265 1.00 69.09 186 GLY B O 1
ATOM 2342 N N . ASN B 1 111 ? -31.966 -52.447 -4.604 1.00 68.54 187 ASN B N 1
ATOM 2343 C CA . ASN B 1 111 ? -32.418 -51.253 -3.910 1.00 69.79 187 ASN B CA 1
ATOM 2344 C C . ASN B 1 111 ? -32.252 -51.450 -2.413 1.00 60.59 187 ASN B C 1
ATOM 2345 O O . ASN B 1 111 ? -32.304 -52.574 -1.908 1.00 59.67 187 ASN B O 1
ATOM 2350 N N . TYR B 1 112 ? -32.043 -50.341 -1.711 1.00 57.60 188 TYR B N 1
ATOM 2351 C CA . TYR B 1 112 ? -31.891 -50.349 -0.261 1.00 53.04 188 TYR B CA 1
ATOM 2352 C C . TYR B 1 112 ? -33.257 -50.098 0.370 1.00 59.19 188 TYR B C 1
ATOM 2353 O O . TYR B 1 112 ? -33.758 -48.967 0.367 1.00 58.64 188 TYR B O 1
ATOM 2362 N N . VAL B 1 113 ? -33.859 -51.152 0.905 1.00 50.32 189 VAL B N 1
ATOM 2363 C CA . VAL B 1 113 ? -35.187 -51.077 1.492 1.00 50.63 189 VAL B CA 1
ATOM 2364 C C . VAL B 1 113 ? -35.056 -50.734 2.968 1.00 47.06 189 VAL B C 1
ATOM 2365 O O . VAL B 1 113 ? -34.269 -51.355 3.691 1.00 47.41 189 VAL B O 1
ATOM 2369 N N . LYS B 1 114 ? -35.826 -49.747 3.418 1.00 48.72 190 LYS B N 1
ATOM 2370 C CA . LYS B 1 114 ? -36.004 -49.508 4.849 1.00 51.19 190 LYS B CA 1
ATOM 2371 C C . LYS B 1 114 ? -37.038 -50.506 5.353 1.00 42.98 190 LYS B C 1
ATOM 2372 O O . LYS B 1 114 ? -38.244 -50.291 5.223 1.00 43.06 190 LYS B O 1
ATOM 2378 N N . ASP B 1 115 ? -36.560 -51.610 5.917 1.00 38.03 191 ASP B N 1
ATOM 2379 C CA . ASP B 1 115 ? -37.408 -52.685 6.421 1.00 44.40 191 ASP B CA 1
ATOM 2380 C C . ASP B 1 115 ? -37.898 -52.309 7.813 1.00 46.57 191 ASP B C 1
ATOM 2381 O O . ASP B 1 115 ? -37.243 -52.584 8.818 1.00 45.45 191 ASP B O 1
ATOM 2386 N N . LEU B 1 116 ? -39.082 -51.691 7.868 1.00 44.40 192 LEU B N 1
ATOM 2387 C CA . LEU B 1 116 ? -39.628 -51.211 9.137 1.00 48.48 192 LEU B CA 1
ATOM 2388 C C . LEU B 1 116 ? -39.777 -52.332 10.156 1.00 44.93 192 LEU B C 1
ATOM 2389 O O . LEU B 1 116 ? -39.687 -52.087 11.361 1.00 52.52 192 LEU B O 1
ATOM 2394 N N . SER B 1 117 ? -39.979 -53.564 9.690 1.00 52.06 193 SER B N 1
ATOM 2395 C CA . SER B 1 117 ? -40.027 -54.741 10.553 1.00 50.68 193 SER B CA 1
ATOM 2396 C C . SER B 1 117 ? -38.784 -54.915 11.431 1.00 46.64 193 SER B C 1
ATOM 2397 O O . SER B 1 117 ? -38.830 -55.676 12.403 1.00 48.76 193 SER B O 1
ATOM 2400 N N . ARG B 1 118 ? -37.674 -54.256 11.119 1.00 43.76 194 ARG B N 1
ATOM 2401 C CA . ARG B 1 118 ? -36.455 -54.442 11.896 1.00 48.32 194 ARG B CA 1
ATOM 2402 C C . ARG B 1 118 ? -36.250 -53.357 12.945 1.00 43.89 194 ARG B C 1
ATOM 2403 O O . ARG B 1 118 ? -35.321 -53.464 13.756 1.00 34.64 194 ARG B O 1
ATOM 2411 N N . LEU B 1 119 ? -37.094 -52.320 12.942 1.00 36.07 195 LEU B N 1
ATOM 2412 C CA . LEU B 1 119 ? -37.021 -51.285 13.970 1.00 40.82 195 LEU B CA 1
ATOM 2413 C C . LEU B 1 119 ? -37.196 -51.871 15.366 1.00 50.51 195 LEU B C 1
ATOM 2414 O O . LEU B 1 119 ? -36.458 -51.520 16.292 1.00 54.85 195 LEU B O 1
ATOM 2419 N N . GLY B 1 120 ? -38.170 -52.758 15.541 1.00 51.22 196 GLY B N 1
ATOM 2420 C CA . GLY B 1 120 ? -38.497 -53.231 16.872 1.00 51.05 196 GLY B CA 1
ATOM 2421 C C . GLY B 1 120 ? -39.595 -52.391 17.487 1.00 44.04 196 GLY B C 1
ATOM 2422 O O . GLY B 1 120 ? -39.535 -52.011 18.659 1.00 52.33 196 GLY B O 1
ATOM 2423 N N . ARG B 1 121 ? -40.592 -52.073 16.677 1.00 40.40 197 ARG B N 1
ATOM 2424 C CA . ARG B 1 121 ? -41.741 -51.293 17.093 1.00 43.35 197 ARG B CA 1
ATOM 2425 C C . ARG B 1 121 ? -43.007 -51.967 16.586 1.00 51.85 197 ARG B C 1
ATOM 2426 O O . ARG B 1 121 ? -42.990 -52.698 15.592 1.00 53.42 197 ARG B O 1
ATOM 2434 N N . ASP B 1 122 ? -44.105 -51.731 17.292 1.00 54.44 198 ASP B N 1
ATOM 2435 C CA . ASP B 1 122 ? -45.411 -52.147 16.807 1.00 46.90 198 ASP B CA 1
ATOM 2436 C C . ASP B 1 122 ? -45.715 -51.393 15.521 1.00 49.58 198 ASP B C 1
ATOM 2437 O O . ASP B 1 122 ? -45.987 -50.187 15.557 1.00 49.20 198 ASP B O 1
ATOM 2442 N N . LEU B 1 123 ? -45.675 -52.088 14.381 1.00 48.91 199 LEU B N 1
ATOM 2443 C CA . LEU B 1 123 ? -45.853 -51.397 13.106 1.00 51.30 199 LEU B CA 1
ATOM 2444 C C . LEU B 1 123 ? -47.230 -50.763 12.970 1.00 48.86 199 LEU B C 1
ATOM 2445 O O . LEU B 1 123 ? -47.443 -49.959 12.056 1.00 48.59 199 LEU B O 1
ATOM 2450 N N . ARG B 1 124 ? -48.165 -51.085 13.859 1.00 54.11 200 ARG B N 1
ATOM 2451 C CA . ARG B 1 124 ? -49.402 -50.323 13.909 1.00 54.60 200 ARG B CA 1
ATOM 2452 C C . ARG B 1 124 ? -49.157 -48.885 14.346 1.00 52.23 200 ARG B C 1
ATOM 2453 O O . ARG B 1 124 ? -50.004 -48.021 14.094 1.00 46.12 200 ARG B O 1
ATOM 2461 N N . ARG B 1 125 ? -48.013 -48.610 14.974 1.00 48.00 201 ARG B N 1
ATOM 2462 C CA . ARG B 1 125 ? -47.637 -47.271 15.414 1.00 49.59 201 ARG B CA 1
ATOM 2463 C C . ARG B 1 125 ? -46.295 -46.866 14.806 1.00 53.05 201 ARG B C 1
ATOM 2464 O O . ARG B 1 125 ? -45.420 -46.316 15.486 1.00 43.10 201 ARG B O 1
ATOM 2472 N N . VAL B 1 126 ? -46.119 -47.130 13.506 1.00 49.82 202 VAL B N 1
ATOM 2473 C CA . VAL B 1 126 ? -44.897 -46.802 12.777 1.00 47.64 202 VAL B CA 1
ATOM 2474 C C . VAL B 1 126 ? -45.263 -46.142 11.454 1.00 49.03 202 VAL B C 1
ATOM 2475 O O . VAL B 1 126 ? -46.070 -46.678 10.688 1.00 53.28 202 VAL B O 1
ATOM 2479 N N . LEU B 1 127 ? -44.650 -44.998 11.175 1.00 49.41 203 LEU B N 1
ATOM 2480 C CA . LEU B 1 127 ? -44.791 -44.326 9.894 1.00 50.82 203 LEU B CA 1
ATOM 2481 C C . LEU B 1 127 ? -43.422 -44.143 9.247 1.00 52.49 203 LEU B C 1
ATOM 2482 O O . LEU B 1 127 ? -42.390 -44.115 9.923 1.00 54.34 203 LEU B O 1
ATOM 2487 N N . ILE B 1 128 ? -43.416 -44.018 7.919 1.00 51.83 204 ILE B N 1
ATOM 2488 C CA . ILE B 1 128 ? -42.208 -43.689 7.169 1.00 46.67 204 ILE B CA 1
ATOM 2489 C C . ILE B 1 128 ? -42.524 -42.563 6.196 1.00 47.71 204 ILE B C 1
ATOM 2490 O O . ILE B 1 128 ? -43.510 -42.631 5.455 1.00 45.67 204 ILE B O 1
ATOM 2495 N N . LEU B 1 129 ? -41.695 -41.521 6.217 1.00 43.61 205 LEU B N 1
ATOM 2496 C CA . LEU B 1 129 ? -41.794 -40.391 5.302 1.00 46.91 205 LEU B CA 1
ATOM 2497 C C . LEU B 1 129 ? -40.598 -40.461 4.361 1.00 46.18 205 LEU B C 1
ATOM 2498 O O . LEU B 1 129 ? -39.467 -40.170 4.763 1.00 44.60 205 LEU B O 1
ATOM 2503 N N . ASP B 1 130 ? -40.843 -40.843 3.112 1.00 47.59 206 ASP B N 1
ATOM 2504 C CA . ASP B 1 130 ? -39.752 -41.100 2.187 1.00 47.18 206 ASP B CA 1
ATOM 2505 C C . ASP B 1 130 ? -40.201 -40.805 0.763 1.00 45.60 206 ASP B C 1
ATOM 2506 O O . ASP B 1 130 ? -41.306 -41.178 0.358 1.00 53.77 206 ASP B O 1
ATOM 2511 N N . ASN B 1 131 ? -39.327 -40.131 0.013 1.00 43.38 207 ASN B N 1
ATOM 2512 C CA . ASN B 1 131 ? -39.624 -39.729 -1.359 1.00 51.15 207 ASN B CA 1
ATOM 2513 C C . ASN B 1 131 ? -39.518 -40.877 -2.352 1.00 46.96 207 ASN B C 1
ATOM 2514 O O . ASN B 1 131 ? -39.974 -40.737 -3.493 1.00 37.83 207 ASN B O 1
ATOM 2519 N N . SER B 1 132 ? -38.912 -41.988 -1.953 1.00 45.81 208 SER B N 1
ATOM 2520 C CA . SER B 1 132 ? -38.681 -43.115 -2.844 1.00 46.95 208 SER B CA 1
ATOM 2521 C C . SER B 1 132 ? -39.619 -44.251 -2.476 1.00 54.04 208 SER B C 1
ATOM 2522 O O . SER B 1 132 ? -39.434 -44.883 -1.424 1.00 56.99 208 SER B O 1
ATOM 2525 N N . PRO B 1 133 ? -40.637 -44.540 -3.288 1.00 55.17 209 PRO B N 1
ATOM 2526 C CA . PRO B 1 133 ? -41.507 -45.691 -2.997 1.00 51.45 209 PRO B CA 1
ATOM 2527 C C . PRO B 1 133 ? -40.766 -47.013 -2.942 1.00 50.37 209 PRO B C 1
ATOM 2528 O O . PRO B 1 133 ? -41.244 -47.946 -2.283 1.00 51.29 209 PRO B O 1
ATOM 2532 N N . ALA B 1 134 ? -39.617 -47.129 -3.611 1.00 46.28 210 ALA B N 1
ATOM 2533 C CA . ALA B 1 134 ? -38.807 -48.335 -3.493 1.00 47.37 210 ALA B CA 1
ATOM 2534 C C . ALA B 1 134 ? -38.196 -48.495 -2.109 1.00 48.46 210 ALA B C 1
ATOM 2535 O O . ALA B 1 134 ? -37.738 -49.588 -1.767 1.00 53.51 210 ALA B O 1
ATOM 2537 N N . SER B 1 135 ? -38.165 -47.436 -1.312 1.00 45.45 211 SER B N 1
ATOM 2538 C CA . SER B 1 135 ? -37.537 -47.514 -0.004 1.00 53.78 211 SER B CA 1
ATOM 2539 C C . SER B 1 135 ? -38.392 -48.250 1.014 1.00 53.31 211 SER B C 1
ATOM 2540 O O . SER B 1 135 ? -37.848 -48.791 1.982 1.00 53.66 211 SER B O 1
ATOM 2543 N N . TYR B 1 136 ? -39.706 -48.295 0.813 1.00 53.36 212 TYR B N 1
ATOM 2544 C CA . TYR B 1 136 ? -40.632 -48.916 1.752 1.00 54.97 212 TYR B CA 1
ATOM 2545 C C . TYR B 1 136 ? -41.474 -49.996 1.079 1.00 57.73 212 TYR B C 1
ATOM 2546 O O . TYR B 1 136 ? -42.678 -50.107 1.314 1.00 47.98 212 TYR B O 1
ATOM 2555 N N . VAL B 1 137 ? -40.830 -50.829 0.255 1.00 61.09 213 VAL B N 1
ATOM 2556 C CA . VAL B 1 137 ? -41.547 -51.867 -0.488 1.00 56.41 213 VAL B CA 1
ATOM 2557 C C . VAL B 1 137 ? -42.256 -52.825 0.454 1.00 54.88 213 VAL B C 1
ATOM 2558 O O . VAL B 1 137 ? -43.403 -53.221 0.217 1.00 60.30 213 VAL B O 1
ATOM 2562 N N . PHE B 1 138 ? -41.569 -53.244 1.514 1.00 56.90 214 PHE B N 1
ATOM 2563 C CA . PHE B 1 138 ? -42.130 -54.231 2.424 1.00 48.40 214 PHE B CA 1
ATOM 2564 C C . PHE B 1 138 ? -43.277 -53.687 3.269 1.00 52.51 214 PHE B C 1
ATOM 2565 O O . PHE B 1 138 ? -43.979 -54.481 3.906 1.00 60.95 214 PHE B O 1
ATOM 2573 N N . HIS B 1 139 ? -43.481 -52.369 3.301 1.00 50.31 215 HIS B N 1
ATOM 2574 C CA . HIS B 1 139 ? -44.431 -51.742 4.224 1.00 42.56 215 HIS B CA 1
ATOM 2575 C C . HIS B 1 139 ? -45.094 -50.540 3.559 1.00 50.78 215 HIS B C 1
ATOM 2576 O O . HIS B 1 139 ? -45.046 -49.420 4.076 1.00 52.11 215 HIS B O 1
ATOM 2583 N N . PRO B 1 140 ? -45.756 -50.746 2.415 1.00 51.27 216 PRO B N 1
ATOM 2584 C CA . PRO B 1 140 ? -46.340 -49.601 1.697 1.00 50.46 216 PRO B CA 1
ATOM 2585 C C . PRO B 1 140 ? -47.526 -48.978 2.408 1.00 53.04 216 PRO B C 1
ATOM 2586 O O . PRO B 1 140 ? -47.906 -47.854 2.060 1.00 53.05 216 PRO B O 1
ATOM 2590 N N . ASP B 1 141 ? -48.123 -49.671 3.378 1.00 49.22 217 ASP B N 1
ATOM 2591 C CA . ASP B 1 141 ? -49.289 -49.181 4.097 1.00 53.95 217 ASP B CA 1
ATOM 2592 C C . ASP B 1 141 ? -48.929 -48.352 5.320 1.00 60.38 217 ASP B C 1
ATOM 2593 O O . ASP B 1 141 ? -49.829 -47.802 5.964 1.00 66.15 217 ASP B O 1
ATOM 2598 N N . ASN B 1 142 ? -47.644 -48.269 5.662 1.00 59.50 218 ASN B N 1
ATOM 2599 C CA . ASN B 1 142 ? -47.142 -47.390 6.706 1.00 52.27 218 ASN B CA 1
ATOM 2600 C C . ASN B 1 142 ? -46.565 -46.098 6.150 1.00 55.44 218 ASN B C 1
ATOM 2601 O O . ASN B 1 142 ? -45.984 -45.317 6.909 1.00 54.94 218 ASN B O 1
ATOM 2606 N N . ALA B 1 143 ? -46.698 -45.857 4.851 1.00 52.39 219 ALA B N 1
ATOM 2607 C CA . ALA B 1 143 ? -45.950 -44.804 4.181 1.00 51.75 219 ALA B CA 1
ATOM 2608 C C . ALA B 1 143 ? -46.765 -43.524 4.054 1.00 55.15 219 ALA B C 1
ATOM 2609 O O . ALA B 1 143 ? -47.969 -43.560 3.788 1.00 57.49 219 ALA B O 1
ATOM 2611 N N . VAL B 1 144 ? -46.092 -42.395 4.255 1.00 55.83 220 VAL B N 1
ATOM 2612 C CA . VAL B 1 144 ? -46.629 -41.075 3.940 1.00 53.51 220 VAL B CA 1
ATOM 2613 C C . VAL B 1 144 ? -45.794 -40.527 2.792 1.00 55.47 220 VAL B C 1
ATOM 2614 O O . VAL B 1 144 ? -44.682 -40.032 3.021 1.00 59.04 220 VAL B O 1
ATOM 2618 N N . PRO B 1 145 ? -46.267 -40.617 1.551 1.00 57.45 221 PRO B N 1
ATOM 2619 C CA . PRO B 1 145 ? -45.440 -40.195 0.417 1.00 50.33 221 PRO B CA 1
ATOM 2620 C C . PRO B 1 145 ? -45.151 -38.705 0.476 1.00 54.72 221 PRO B C 1
ATOM 2621 O O . PRO B 1 145 ? -45.940 -37.917 1.001 1.00 53.25 221 PRO B O 1
ATOM 2625 N N . VAL B 1 146 ? -44.001 -38.324 -0.069 1.00 49.16 222 VAL B N 1
ATOM 2626 C CA . VAL B 1 146 ? -43.610 -36.921 -0.120 1.00 50.89 222 VAL B CA 1
ATOM 2627 C C . VAL B 1 146 ? -42.810 -36.705 -1.397 1.00 52.84 222 VAL B C 1
ATOM 2628 O O . VAL B 1 146 ? -42.011 -37.555 -1.799 1.00 54.52 222 VAL B O 1
ATOM 2632 N N . ALA B 1 147 ? -43.051 -35.574 -2.051 1.00 49.61 223 ALA B N 1
ATOM 2633 C CA . ALA B 1 147 ? -42.460 -35.327 -3.357 1.00 51.21 223 ALA B CA 1
ATOM 2634 C C . ALA B 1 147 ? -40.951 -35.138 -3.245 1.00 54.91 223 ALA B C 1
ATOM 2635 O O . ALA B 1 147 ? -40.459 -34.528 -2.292 1.00 57.42 223 ALA B O 1
ATOM 2637 N N . SER B 1 148 ? -40.216 -35.662 -4.228 1.00 50.99 224 SER B N 1
ATOM 2638 C CA . SER B 1 148 ? -38.769 -35.482 -4.259 1.00 49.13 224 SER B CA 1
ATOM 2639 C C . SER B 1 148 ? -38.425 -34.012 -4.459 1.00 53.65 224 SER B C 1
ATOM 2640 O O . SER B 1 148 ? -39.005 -33.339 -5.316 1.00 54.60 224 SER B O 1
ATOM 2643 N N . TRP B 1 149 ? -37.473 -33.516 -3.674 1.00 56.21 225 TRP B N 1
ATOM 2644 C CA . TRP B 1 149 ? -37.040 -32.130 -3.749 1.00 53.51 225 TRP B CA 1
ATOM 2645 C C . TRP B 1 149 ? -35.555 -32.073 -4.089 1.00 56.12 225 TRP B C 1
ATOM 2646 O O . TRP B 1 149 ? -34.775 -32.930 -3.658 1.00 48.91 225 TRP B O 1
ATOM 2657 N N . PHE B 1 150 ? -35.174 -31.073 -4.889 1.00 53.54 226 PHE B N 1
ATOM 2658 C CA . PHE B 1 150 ? -33.779 -30.865 -5.257 1.00 54.87 226 PHE B CA 1
ATOM 2659 C C . PHE B 1 150 ? -33.325 -29.426 -5.078 1.00 54.93 226 PHE B C 1
ATOM 2660 O O . PHE B 1 150 ? -32.241 -29.201 -4.541 1.00 59.56 226 PHE B O 1
ATOM 2668 N N . ASP B 1 151 ? -34.132 -28.448 -5.483 1.00 54.55 227 ASP B N 1
ATOM 2669 C CA . ASP B 1 151 ? -33.718 -27.055 -5.351 1.00 56.24 227 ASP B CA 1
ATOM 2670 C C . ASP B 1 151 ? -34.889 -26.087 -5.465 1.00 59.05 227 ASP B C 1
ATOM 2671 O O . ASP B 1 151 ? -34.684 -24.873 -5.568 1.00 63.28 227 ASP B O 1
ATOM 2676 N N . ASN B 1 152 ? -36.114 -26.607 -5.456 1.00 60.30 228 ASN B N 1
ATOM 2677 C CA . ASN B 1 152 ? -37.298 -25.758 -5.572 1.00 55.92 228 ASN B CA 1
ATOM 2678 C C . ASN B 1 152 ? -37.519 -24.998 -4.273 1.00 59.72 228 ASN B C 1
ATOM 2679 O O . ASN B 1 152 ? -38.019 -25.562 -3.295 1.00 61.92 228 ASN B O 1
ATOM 2684 N N . MET B 1 153 ? -37.179 -23.709 -4.268 1.00 58.01 229 MET B N 1
ATOM 2685 C CA . MET B 1 153 ? -37.387 -22.889 -3.082 1.00 63.96 229 MET B CA 1
ATOM 2686 C C . MET B 1 153 ? -38.838 -22.471 -2.889 1.00 64.21 229 MET B C 1
ATOM 2687 O O . MET B 1 153 ? -39.175 -21.938 -1.827 1.00 57.38 229 MET B O 1
ATOM 2692 N N . SER B 1 154 ? -39.697 -22.683 -3.883 1.00 66.46 230 SER B N 1
ATOM 2693 C CA . SER B 1 154 ? -41.120 -22.430 -3.714 1.00 68.47 230 SER B CA 1
ATOM 2694 C C . SER B 1 154 ? -41.838 -23.591 -3.049 1.00 62.32 230 SER B C 1
ATOM 2695 O O . SER B 1 154 ? -43.034 -23.481 -2.765 1.00 73.28 230 SER B O 1
ATOM 2698 N N . ASP B 1 155 ? -41.132 -24.686 -2.789 1.00 60.87 231 ASP B N 1
ATOM 2699 C CA . ASP B 1 155 ? -41.747 -25.854 -2.182 1.00 61.70 231 ASP B CA 1
ATOM 2700 C C . ASP B 1 155 ? -42.312 -25.517 -0.808 1.00 58.55 231 ASP B C 1
ATOM 2701 O O . ASP B 1 155 ? -41.727 -24.740 -0.048 1.00 57.30 231 ASP B O 1
ATOM 2706 N N . THR B 1 156 ? -43.478 -26.103 -0.508 1.00 53.76 232 THR B N 1
ATOM 2707 C CA . THR B 1 156 ? -44.112 -26.021 0.805 1.00 68.35 232 THR B CA 1
ATOM 2708 C C . THR B 1 156 ? -44.624 -27.384 1.265 1.00 60.92 232 THR B C 1
ATOM 2709 O O . THR B 1 156 ? -45.466 -27.450 2.166 1.00 56.44 232 THR B O 1
ATOM 2713 N N . GLU B 1 157 ? -44.127 -28.470 0.665 1.00 55.62 233 GLU B N 1
ATOM 2714 C CA . GLU B 1 157 ? -44.653 -29.805 0.943 1.00 55.10 233 GLU B CA 1
ATOM 2715 C C . GLU B 1 157 ? -44.471 -30.186 2.406 1.00 57.58 233 GLU B C 1
ATOM 2716 O O . GLU B 1 157 ? -45.372 -30.764 3.024 1.00 59.16 233 GLU B O 1
ATOM 2722 N N . LEU B 1 158 ? -43.297 -29.897 2.971 1.00 55.06 234 LEU B N 1
ATOM 2723 C CA . LEU B 1 158 ? -43.069 -30.209 4.378 1.00 54.90 234 LEU B CA 1
ATOM 2724 C C . LEU B 1 158 ? -44.027 -29.434 5.267 1.00 57.95 234 LEU B C 1
ATOM 2725 O O . LEU B 1 158 ? -44.599 -29.990 6.211 1.00 54.93 234 LEU B O 1
ATOM 2730 N N . HIS B 1 159 ? -44.207 -28.141 4.981 1.00 58.00 235 HIS B N 1
ATOM 2731 C CA . HIS B 1 159 ? -45.151 -27.323 5.735 1.00 58.22 235 HIS B CA 1
ATOM 2732 C C . HIS B 1 159 ? -46.565 -27.876 5.622 1.00 60.55 235 HIS B C 1
ATOM 2733 O O . HIS B 1 159 ? -47.268 -28.041 6.628 1.00 54.51 235 HIS B O 1
ATOM 2740 N N . ASP B 1 160 ? -46.992 -28.184 4.396 1.00 55.57 236 ASP B N 1
ATOM 2741 C CA . ASP B 1 160 ? -48.348 -28.656 4.157 1.00 54.32 236 ASP B CA 1
ATOM 2742 C C . ASP B 1 160 ? -48.615 -30.041 4.727 1.00 51.80 236 ASP B C 1
ATOM 2743 O O . ASP B 1 160 ? -49.773 -30.462 4.744 1.00 54.90 236 ASP B O 1
ATOM 2748 N N . LEU B 1 161 ? -47.592 -30.760 5.177 1.00 58.06 237 LEU B N 1
ATOM 2749 C CA . LEU B 1 161 ? -47.793 -32.107 5.695 1.00 51.06 237 LEU B CA 1
ATOM 2750 C C . LEU B 1 161 ? -48.119 -32.128 7.175 1.00 58.05 237 LEU B C 1
ATOM 2751 O O . LEU B 1 161 ? -48.752 -33.079 7.644 1.00 63.31 237 LEU B O 1
ATOM 2756 N N . LEU B 1 162 ? -47.696 -31.117 7.931 1.00 56.45 238 LEU B N 1
ATOM 2757 C CA . LEU B 1 162 ? -47.880 -31.182 9.378 1.00 61.05 238 LEU B CA 1
ATOM 2758 C C . LEU B 1 162 ? -49.336 -31.282 9.813 1.00 60.04 238 LEU B C 1
ATOM 2759 O O . LEU B 1 162 ? -49.604 -32.030 10.768 1.00 62.91 238 LEU B O 1
ATOM 2764 N N . PRO B 1 163 ? -50.301 -30.575 9.207 1.00 62.83 239 PRO B N 1
ATOM 2765 C CA . PRO B 1 163 ? -51.703 -30.808 9.603 1.00 66.83 239 PRO B CA 1
ATOM 2766 C C . PRO B 1 163 ? -52.110 -32.271 9.524 1.00 63.65 239 PRO B C 1
ATOM 2767 O O . PRO B 1 163 ? -52.832 -32.765 10.399 1.00 63.60 239 PRO B O 1
ATOM 2771 N N . PHE B 1 164 ? -51.649 -32.979 8.492 1.00 58.92 240 PHE B N 1
ATOM 2772 C CA . PHE B 1 164 ? -51.893 -34.413 8.390 1.00 57.26 240 PHE B CA 1
ATOM 2773 C C . PHE B 1 164 ? -51.244 -35.164 9.546 1.00 65.87 240 PHE B C 1
ATOM 2774 O O . PHE B 1 164 ? -51.873 -36.022 10.183 1.00 61.64 240 PHE B O 1
ATOM 2782 N N . PHE B 1 165 ? -49.976 -34.849 9.834 1.00 62.10 241 PHE B N 1
ATOM 2783 C CA . PHE B 1 165 ? -49.270 -35.512 10.926 1.00 57.37 241 PHE B CA 1
ATOM 2784 C C . PHE B 1 165 ? -49.869 -35.169 12.285 1.00 56.45 241 PHE B C 1
ATOM 2785 O O . PHE B 1 165 ? -49.833 -35.999 13.199 1.00 54.75 241 PHE B O 1
ATOM 2793 N N . GLU B 1 166 ? -50.397 -33.953 12.446 1.00 55.56 242 GLU B N 1
ATOM 2794 C CA . GLU B 1 166 ? -51.078 -33.592 13.686 1.00 61.65 242 GLU B CA 1
ATOM 2795 C C . GLU B 1 166 ? -52.172 -34.601 14.020 1.00 60.81 242 GLU B C 1
ATOM 2796 O O . GLU B 1 166 ? -52.257 -35.097 15.149 1.00 54.69 242 GLU B O 1
ATOM 2802 N N . GLN B 1 167 ? -53.002 -34.935 13.031 1.00 61.34 243 GLN B N 1
ATOM 2803 C CA . GLN B 1 167 ? -54.111 -35.856 13.244 1.00 62.75 243 GLN B CA 1
ATOM 2804 C C . GLN B 1 167 ? -53.633 -37.289 13.423 1.00 56.71 243 GLN B C 1
ATOM 2805 O O . GLN B 1 167 ? -54.187 -38.032 14.237 1.00 62.54 243 GLN B O 1
ATOM 2811 N N . LEU B 1 168 ? -52.615 -37.699 12.667 1.00 64.33 244 LEU B N 1
ATOM 2812 C CA . LEU B 1 168 ? -52.147 -39.076 12.766 1.00 60.28 244 LEU B CA 1
ATOM 2813 C C . LEU B 1 168 ? -51.556 -39.378 14.136 1.00 54.74 244 LEU B C 1
ATOM 2814 O O . LEU B 1 168 ? -51.654 -40.516 14.608 1.00 52.04 244 LEU B O 1
ATOM 2819 N N . SER B 1 169 ? -50.941 -38.383 14.784 1.00 54.72 245 SER B N 1
ATOM 2820 C CA . SER B 1 169 ? -50.333 -38.600 16.095 1.00 55.45 245 SER B CA 1
ATOM 2821 C C . SER B 1 169 ? -51.363 -38.960 17.160 1.00 62.72 245 SER B C 1
ATOM 2822 O O . SER B 1 169 ? -50.990 -39.469 18.224 1.00 58.40 245 SER B O 1
ATOM 2825 N N . ARG B 1 170 ? -52.644 -38.719 16.892 1.00 62.25 246 ARG B N 1
ATOM 2826 C CA . ARG B 1 170 ? -53.707 -38.955 17.853 1.00 61.35 246 ARG B CA 1
ATOM 2827 C C . ARG B 1 170 ? -54.453 -40.263 17.621 1.00 66.14 246 ARG B C 1
ATOM 2828 O O . ARG B 1 170 ? -55.363 -40.583 18.393 1.00 75.17 246 ARG B O 1
ATOM 2836 N N . VAL B 1 171 ? -54.095 -41.028 16.588 1.00 57.07 247 VAL B N 1
ATOM 2837 C CA . VAL B 1 171 ? -54.767 -42.291 16.305 1.00 51.67 247 VAL B CA 1
ATOM 2838 C C . VAL B 1 171 ? -54.048 -43.419 17.035 1.00 56.16 247 VAL B C 1
ATOM 2839 O O . VAL B 1 171 ? -52.893 -43.293 17.453 1.00 65.78 247 VAL B O 1
ATOM 2843 N N . ASP B 1 172 ? -54.752 -44.538 17.208 1.00 60.11 248 ASP B N 1
ATOM 2844 C CA . ASP B 1 172 ? -54.203 -45.701 17.893 1.00 59.35 248 ASP B CA 1
ATOM 2845 C C . ASP B 1 172 ? -53.593 -46.708 16.933 1.00 56.04 248 ASP B C 1
ATOM 2846 O O . ASP B 1 172 ? -52.708 -47.474 17.331 1.00 49.97 248 ASP B O 1
ATOM 2851 N N . ASP B 1 173 ? -54.055 -46.720 15.687 1.00 56.20 249 ASP B N 1
ATOM 2852 C CA . ASP B 1 173 ? -53.634 -47.698 14.689 1.00 52.05 249 ASP B CA 1
ATOM 2853 C C . ASP B 1 173 ? -53.603 -46.954 13.365 1.00 63.30 249 ASP B C 1
ATOM 2854 O O . ASP B 1 173 ? -54.653 -46.546 12.859 1.00 63.70 249 ASP B O 1
ATOM 2859 N N . VAL B 1 174 ? -52.401 -46.756 12.820 1.00 58.80 250 VAL B N 1
ATOM 2860 C CA . VAL B 1 174 ? -52.279 -45.897 11.653 1.00 57.51 250 VAL B CA 1
ATOM 2861 C C . VAL B 1 174 ? -52.735 -46.617 10.391 1.00 57.02 250 VAL B C 1
ATOM 2862 O O . VAL B 1 174 ? -53.044 -45.969 9.381 1.00 57.19 250 VAL B O 1
ATOM 2866 N N . TYR B 1 175 ? -52.812 -47.948 10.430 1.00 52.08 251 TYR B N 1
ATOM 2867 C CA . TYR B 1 175 ? -53.412 -48.669 9.316 1.00 58.07 251 TYR B CA 1
ATOM 2868 C C . TYR B 1 175 ? -54.868 -48.273 9.124 1.00 61.63 251 TYR B C 1
ATOM 2869 O O . TYR B 1 175 ? -55.371 -48.283 7.996 1.00 68.01 251 TYR B O 1
ATOM 2878 N N . SER B 1 176 ? -55.549 -47.890 10.204 1.00 61.26 252 SER B N 1
ATOM 2879 C CA . SER B 1 176 ? -56.927 -47.424 10.110 1.00 60.91 252 SER B CA 1
ATOM 2880 C C . SER B 1 176 ? -57.078 -46.160 9.271 1.00 64.64 252 SER B C 1
ATOM 2881 O O . SER B 1 176 ? -58.213 -45.747 9.014 1.00 64.25 252 SER B O 1
ATOM 2884 N N . VAL B 1 177 ? -55.980 -45.532 8.853 1.00 69.40 253 VAL B N 1
ATOM 2885 C CA . VAL B 1 177 ? -56.037 -44.359 7.997 1.00 65.10 253 VAL B CA 1
ATOM 2886 C C . VAL B 1 177 ? -55.437 -44.618 6.617 1.00 65.26 253 VAL B C 1
ATOM 2887 O O . VAL B 1 177 ? -55.844 -43.969 5.646 1.00 71.47 253 VAL B O 1
ATOM 2891 N N . LEU B 1 178 ? -54.498 -45.557 6.497 1.00 68.87 254 LEU B N 1
ATOM 2892 C CA . LEU B 1 178 ? -53.857 -45.855 5.225 1.00 68.31 254 LEU B CA 1
ATOM 2893 C C . LEU B 1 178 ? -54.181 -47.261 4.716 1.00 72.53 254 LEU B C 1
ATOM 2894 O O . LEU B 1 178 ? -53.448 -47.783 3.868 1.00 74.01 254 LEU B O 1
ATOM 2899 N N . ARG B 1 179 ? -55.254 -47.885 5.224 1.00 74.89 255 ARG B N 1
ATOM 2900 C CA . ARG B 1 179 ? -55.780 -49.184 4.793 1.00 67.77 255 ARG B CA 1
ATOM 2901 C C . ARG B 1 179 ? -54.916 -50.355 5.257 1.00 68.47 255 ARG B C 1
ATOM 2902 O O . ARG B 1 179 ? -53.722 -50.193 5.521 1.00 72.97 255 ARG B O 1
ATOM 2904 N N . GLN B 1 180 ? -55.514 -51.542 5.361 1.00 79.92 256 GLN B N 1
ATOM 2905 C CA . GLN B 1 180 ? -54.821 -52.730 5.880 1.00 68.16 256 GLN B CA 1
ATOM 2906 C C . GLN B 1 180 ? -54.137 -53.533 4.788 1.00 60.58 256 GLN B C 1
ATOM 2907 O O . GLN B 1 180 ? -54.257 -54.759 4.756 1.00 65.92 256 GLN B O 1
ATOM 2909 N N . LEU C 2 3 ? 9.460 -34.999 -22.018 1.00 67.52 860 LEU C N 1
ATOM 2910 C CA . LEU C 2 3 ? 8.920 -33.646 -22.046 1.00 63.21 860 LEU C CA 1
ATOM 2911 C C . LEU C 2 3 ? 7.891 -33.514 -23.154 1.00 65.15 860 LEU C C 1
ATOM 2912 O O . LEU C 2 3 ? 7.933 -34.244 -24.139 1.00 63.37 860 LEU C O 1
ATOM 2927 N N . PRO C 2 5 ? 6.456 -32.203 -26.235 1.00 81.36 862 PRO C N 1
ATOM 2928 C CA . PRO C 2 5 ? 7.042 -31.558 -27.411 1.00 77.84 862 PRO C CA 1
ATOM 2929 C C . PRO C 2 5 ? 5.992 -30.943 -28.338 1.00 79.35 862 PRO C C 1
ATOM 2930 O O . PRO C 2 5 ? 4.884 -31.466 -28.451 1.00 79.65 862 PRO C O 1
ATOM 2934 N N . PRO C 2 6 ? 6.318 -29.803 -28.956 1.00 86.22 863 PRO C N 1
ATOM 2935 C CA . PRO C 2 6 ? 5.402 -29.217 -29.937 1.00 87.02 863 PRO C CA 1
ATOM 2936 C C . PRO C 2 6 ? 5.217 -30.179 -31.120 1.00 90.42 863 PRO C C 1
ATOM 2937 O O . PRO C 2 6 ? 4.124 -30.312 -31.665 1.00 84.39 863 PRO C O 1
ATOM 2951 N N . PRO C 2 8 ? 7.176 -34.160 -32.692 1.00 85.14 865 PRO C N 1
ATOM 2952 C CA . PRO C 2 8 ? 8.046 -35.320 -32.380 1.00 76.29 865 PRO C CA 1
ATOM 2953 C C . PRO C 2 8 ? 9.520 -35.199 -32.778 1.00 70.68 865 PRO C C 1
ATOM 2954 O O . PRO C 2 8 ? 10.360 -35.816 -32.112 1.00 81.27 865 PRO C O 1
ATOM 2958 N N . GLU D 2 1 ? -22.236 -43.062 -4.434 1.00 85.52 858 GLU D N 1
ATOM 2959 C CA . GLU D 2 1 ? -21.943 -44.149 -3.511 1.00 75.24 858 GLU D CA 1
ATOM 2960 C C . GLU D 2 1 ? -21.929 -43.639 -2.079 1.00 72.44 858 GLU D C 1
ATOM 2961 O O . GLU D 2 1 ? -22.225 -44.386 -1.149 1.00 76.32 858 GLU D O 1
ATOM 2963 N N . ASP D 2 2 ? -21.582 -42.361 -1.905 1.00 68.71 859 ASP D N 1
ATOM 2964 C CA . ASP D 2 2 ? -21.561 -41.780 -0.566 1.00 74.48 859 ASP D CA 1
ATOM 2965 C C . ASP D 2 2 ? -22.961 -41.410 -0.078 1.00 79.99 859 ASP D C 1
ATOM 2966 O O . ASP D 2 2 ? -23.267 -41.588 1.108 1.00 62.62 859 ASP D O 1
ATOM 2968 N N . LEU D 2 3 ? -23.824 -40.919 -0.965 1.00 85.80 860 LEU D N 1
ATOM 2969 C CA . LEU D 2 3 ? -25.165 -40.487 -0.569 1.00 72.37 860 LEU D CA 1
ATOM 2970 C C . LEU D 2 3 ? -26.198 -41.581 -0.859 1.00 74.93 860 LEU D C 1
ATOM 2971 O O . LEU D 2 3 ? -25.856 -42.764 -0.940 1.00 66.45 860 LEU D O 1
ATOM 2986 N N . PRO D 2 5 ? -28.312 -43.821 -2.996 1.00 81.08 862 PRO D N 1
ATOM 2987 C CA . PRO D 2 5 ? -28.271 -44.327 -4.375 1.00 91.79 862 PRO D CA 1
ATOM 2988 C C . PRO D 2 5 ? -29.662 -44.593 -4.971 1.00 97.20 862 PRO D C 1
ATOM 2989 O O . PRO D 2 5 ? -30.540 -45.090 -4.262 1.00 100.31 862 PRO D O 1
ATOM 2993 N N . PRO D 2 6 ? -29.860 -44.255 -6.260 1.00 101.20 863 PRO D N 1
ATOM 2994 C CA . PRO D 2 6 ? -31.149 -44.438 -6.939 1.00 96.73 863 PRO D CA 1
ATOM 2995 C C . PRO D 2 6 ? -31.322 -45.837 -7.529 1.00 99.41 863 PRO D C 1
ATOM 2996 O O . PRO D 2 6 ? -31.323 -46.813 -6.778 1.00 100.47 863 PRO D O 1
#

Foldseek 3Di:
DFPADQDDPLANQWFEEEEEDDLGFKHKDLPDDPPAPDWAWADDPNDTTIIGIHGAPCSQVLQQVQLNLHQYAYAYLADCSPVVVVCVVRNPPCSHPYYHYNVCFDCDPNDTENDVVRNPHDLQRYAYEDQDCRNHVVPNLRYDHDHGHHDPRVDCGSVVCVVVSVVCRPDPGSCVVSPD/DFPADDDDPVQNLWFEEEEEDDLGFKHKDLPDDDPFPDWAFADDPNDTGIMGIGGAPCSLVLLQVLLVLHQYAYAYLADCSPVVVVCVVSCPPPSHPYYHYNVCFDCDPNDTAPDVVRNPDDLQRYAYEDQDCRRHVVPNLRYDHFHGDHDPRVDCRSVVCVVVVVVCSPDDGSCVPSPD/DDVD/DVPPD

Organism: Erinaceus europaeus (NCBI:txid9365)

Radius of gyration: 26.39 Å; Cα contacts (8 Å, |Δi|>4): 708; chains: 4; bounding box: 78×44×67 Å

Secondary structure (DSSP, 8-state):
--SS-PPPHHHHTSPEEEE--BTTTEEEESS--TT-SEEEEEEETTEEEEEEEEEPTTHHHHHHHHHHHSEEEEE-SS-HHHHHHHHHHH-TT--EEEEE-GGGSEEETTEEE--GGGSSS-GGGEEEEES-GGGGTT-GGGEEE----SS-TT--HHHHHHHHHHHHTT-S-THHHH--/--SS-PPPGGGTTSPEEEE--BTTTEEEESS--TT-SEEEEEEETTEEEEEEEEEPTTHHHHHHHHHHHSEEEEE-SS-HHHHHHHHHHH-TT--EEEEE-GGGSEEETTEEE--GGGT-S-GGGEEEEES-GGGGTT-GGGEEE----SS-TT--HHHHHHHHHHHHTT-S-THHHH--/----/-----

B-factor: mean 48.39, std 11.79, range [25.3, 111.74]

Nearest PDB structures (foldseek):
  2ght-assembly2_B  TM=1.004E+00  e=2.319E-40  Homo sapiens
  3l0y-assembly2_B  TM=1.001E+00  e=4.556E-38  Homo sapiens
  3pgl-assembly2_B  TM=1.001E+00  e=2.765E-37  Homo sapiens
  1t9z-assembly1_A  TM=9.971E-01  e=2.592E-37  Homo sapiens
  3l0c-assembly2_B  TM=9.989E-01  e=6.386E-37  Homo sapiens